Protein AF-0000000080629719 (afdb_homodimer)

Secondary structure (DSSP, 8-state):
-HHHHHHHHHHHHHHHHHHHHHHHHT-S---TTSPPPHHHHHHHHHHHHHHHHHHHTTSPPP--TT-HHHHHHHHHHHHHHTHHHH-BTTB---TTGGGSSSPPPP-TTTGGGS-HHHHHHHHHH-BTTTTBPPPS-TT-TTTHHHHHHHHHHHTT--HHHHHHHHH----SSS-TTTTTGGGGS-HHHHHHHHHHHHHH-TTSS-S--GGGTTSS---TT--HHHHHHHHHHHHHTSB--TTHHHHHTT--HHHHHHHHHHHHT-TTPPPPPPPS---HHHHHHHHHHHHH-BTTTTBPPTHHHHSTT--TTSPP-TT--HHHHHHHHHHHHTT-SB-SHHHHHHHHHHTT--HHHHHHHHHHHHH------GGGTTT-/-HHHHHHHHHHHHHHHHHHHHHHHHT-S---TTSPPPHHHHHHHHHHHHHHHHHHHTTSPPP--TT-HHHHHHHHHHHHHHTHHHH-BTTB---TTGGGSSSPPPP-TTTGGGS-HHHHHHHHHH-BTTTTBPPPS-TT-TTTHHHHHHHHHHHTT--HHHHHHHHH----SSS-TTTTTGGGGS-HHHHHHHHHHHHHH-TTSS-S--GGGTTSS---TT--HHHHHHHHHHHHHTSB--TTHHHHHTT--HHHHHHHHHHHHT-TTPPPPPPPTT--HHHHHHHHHHHHH-BTTTTBPPTHHHHSTTS-TTSPP-TT--HHHHHHHHHHHHTT-SB--HHHHHHHHHHTT--HHHHHHHHHHHHH------GGGTTT-

Foldseek 3Di:
DVVVVVVVVVVVVCVVVVVVVVVVVCPDDPDLQDDDDPVVVVVVVVVQVVVLVVVLVPDDDADDLQQLLLLLLLLQQCVVPPCQQQNAQQGGHDPVQCSGVVRHHNLAQPLVVDDLSSQLCCAQPPDPPRPGDHQPQNLCSNNSSSNSSNSVVRHPDHPVNSCCSRQAPPPPDDCCVVVVVVVPPDPVLVVLLSSVCSQQNQLSQGRDPDRNSQNDKRLALKQLLQQLVVLVCLQVVQFGDSRRNVSSHPDDSVSSSVNSVSRSHSNPDDFDDADPDDDPVLQVLLVCCQQQNDVVQQQGRVCVAQPPPHDSNDINLARIALVVQLVCLVCLLSVSGGHDPVSVVSNNNSNRPDSSNSSSNSNNRNHGDDDPDPVVVVVD/DVVVVVVVVVVVVCVVVVVVVVVVVCPDDPDLQDDDDPVVVVVVVVVVVVVLVVVLVPFDDADDLQQLLLLLLLLQQCVVPPCQQQNAQQGGHDPVQCSGVVRHHNLAQPLVVDDLSSQLCCAQPPDPPRPGDHQPQNLCSNNSSSNSSNSVVRHPDHPVNSCCSRQAPPPPDDCCVVVVVVVPPDPVLVVLLSSVCSQQNQLSQGRDPDSNSQNDKRLALKQLLQQLVVLVCLQVVQFGDSRRNVSSHPDDSVSSSVNSVSRSHSNVDDFDDADPDDDPVLQVLLVCCQQQNDVVQQQGRVCVAQPPPHDSNDINLARIALVVQLVCLVCLLSVSGGHDPVSVVSNNNSVRDDSSNSSSNSNNRNHGDDDPPVVVVVVD

Organism: NCBI:txid1064539

Radius of gyration: 30.68 Å; Cα contacts (8 Å, |Δi|>4): 1244; chains: 2; bounding box: 100×100×57 Å

InterPro domains:
  IPR009056 Cytochrome c-like domain [PF00034] (194-245)
  IPR009056 Cytochrome c-like domain [PF13442] (70-151)
  IPR009056 Cytochrome c-like domain [PS51007] (69-155)
  IPR009056 Cytochrome c-like domain [PS51007] (182-267)
  IPR036909 Cytochrome c-like domain superfamily [G3DSA:1.10.760.10] (46-160)
  IPR036909 Cytochrome c-like domain superfamily [G3DSA:1.10.760.10] (187-267)
  IPR036909 Cytochrome c-like domain superfamily [G3DSA:1.10.760.10] (276-367)
  IPR036909 Cytochrome c-like domain superfamily [SSF46626] (39-158)
  IPR036909 Cytochrome c-like domain superfamily [SSF46626] (187-265)
  IPR036909 Cytochrome c-like domain superfamily [SSF46626] (263-366)
  IPR050597 Cytochrome c Oxidase Subunit [PTHR33751] (185-366)

Structure (mmCIF, N/CA/C/O backbone):
data_AF-0000000080629719-model_v1
#
loop_
_entity.id
_entity.type
_entity.pdbx_description
1 polymer 'Cytochrome c, class I'
#
loop_
_atom_site.group_PDB
_atom_site.id
_atom_site.type_symbol
_atom_site.label_atom_id
_atom_site.label_alt_id
_atom_site.label_comp_id
_atom_site.label_asym_id
_atom_site.label_entity_id
_atom_site.label_seq_id
_atom_site.pdbx_PDB_ins_code
_atom_site.Cartn_x
_atom_site.Cartn_y
_atom_site.Cartn_z
_atom_site.occupancy
_atom_site.B_iso_or_equiv
_atom_site.auth_seq_id
_atom_site.auth_comp_id
_atom_site.auth_asym_id
_atom_site.auth_atom_id
_atom_site.pdbx_PDB_model_num
ATOM 1 N N . MET A 1 1 ? 57.281 0.492 -15 1 85.06 1 MET A N 1
ATOM 2 C CA . MET A 1 1 ? 56.094 -0.331 -14.773 1 85.06 1 MET A CA 1
ATOM 3 C C . MET A 1 1 ? 55.719 -0.351 -13.289 1 85.06 1 MET A C 1
ATOM 5 O O . MET A 1 1 ? 54.562 -0.13 -12.938 1 85.06 1 MET A O 1
ATOM 9 N N . ARG A 1 2 ? 56.719 -0.421 -12.43 1 90.5 2 ARG A N 1
ATOM 10 C CA . ARG A 1 2 ? 56.469 -0.461 -10.992 1 90.5 2 ARG A CA 1
ATOM 11 C C . ARG A 1 2 ? 55.906 0.873 -10.5 1 90.5 2 ARG A C 1
ATOM 13 O O . ARG A 1 2 ? 55 0.905 -9.68 1 90.5 2 ARG A O 1
ATOM 20 N N . ARG A 1 3 ? 56.469 1.981 -11.031 1 88.25 3 ARG A N 1
ATOM 21 C CA . ARG A 1 3 ? 55.969 3.303 -10.633 1 88.25 3 ARG A CA 1
ATOM 22 C C . ARG A 1 3 ? 54.531 3.52 -11.062 1 88.25 3 ARG A C 1
ATOM 24 O O . ARG A 1 3 ? 53.75 4.102 -10.32 1 88.25 3 ARG A O 1
ATOM 31 N N . VAL A 1 4 ? 54.281 3.127 -12.281 1 89.25 4 VAL A N 1
ATOM 32 C CA . VAL A 1 4 ? 52.938 3.273 -12.805 1 89.25 4 VAL A CA 1
ATOM 33 C C . VAL A 1 4 ? 51.969 2.479 -11.938 1 89.25 4 VAL A C 1
ATOM 35 O O . VAL A 1 4 ? 50.906 2.992 -11.539 1 89.25 4 VAL A O 1
ATOM 38 N N . LEU A 1 5 ? 52.312 1.29 -11.562 1 92.25 5 LEU A N 1
ATOM 39 C CA . LEU A 1 5 ? 51.469 0.441 -10.742 1 92.25 5 LEU A CA 1
ATOM 40 C C . LEU A 1 5 ? 51.281 1.036 -9.352 1 92.25 5 LEU A C 1
ATOM 42 O O . LEU A 1 5 ? 50.188 0.943 -8.766 1 92.25 5 LEU A O 1
ATOM 46 N N . THR A 1 6 ? 52.312 1.57 -8.891 1 91.69 6 THR A N 1
ATOM 47 C CA . THR A 1 6 ? 52.25 2.215 -7.582 1 91.69 6 THR A CA 1
ATOM 48 C C . THR A 1 6 ? 51.281 3.406 -7.633 1 91.69 6 THR A C 1
ATOM 50 O O . THR A 1 6 ? 50.469 3.6 -6.719 1 91.69 6 THR A O 1
ATOM 53 N N . ILE A 1 7 ? 51.344 4.168 -8.633 1 91.31 7 ILE A N 1
ATOM 54 C CA . ILE A 1 7 ? 50.469 5.32 -8.766 1 91.31 7 ILE A CA 1
ATOM 55 C C . ILE A 1 7 ? 49.031 4.855 -8.906 1 91.31 7 ILE A C 1
ATOM 57 O O . ILE A 1 7 ? 48.125 5.414 -8.281 1 91.31 7 ILE A O 1
ATOM 61 N N . ILE A 1 8 ? 48.781 3.881 -9.727 1 91.44 8 ILE A N 1
ATOM 62 C CA . ILE A 1 8 ? 47.469 3.326 -9.891 1 91.44 8 ILE A CA 1
ATOM 63 C C . ILE A 1 8 ? 46.938 2.85 -8.539 1 91.44 8 ILE A C 1
ATOM 65 O O . ILE A 1 8 ? 45.781 3.158 -8.164 1 91.44 8 ILE A O 1
ATOM 69 N N . GLY A 1 9 ? 47.688 2.172 -7.816 1 92.5 9 GLY A N 1
ATOM 70 C CA . GLY A 1 9 ? 47.281 1.704 -6.496 1 92.5 9 GLY A CA 1
ATOM 71 C C . GLY A 1 9 ? 46.969 2.832 -5.539 1 92.5 9 GLY A C 1
ATOM 72 O O . GLY A 1 9 ? 45.969 2.748 -4.785 1 92.5 9 GLY A O 1
ATOM 73 N N . LEU A 1 10 ? 47.688 3.812 -5.562 1 90.88 10 LEU A N 1
ATOM 74 C CA . LEU A 1 10 ? 47.469 4.957 -4.688 1 90.88 10 LEU A CA 1
ATOM 75 C C . LEU A 1 10 ? 46.188 5.695 -5.07 1 90.88 10 LEU A C 1
ATOM 77 O O . LEU A 1 10 ? 45.469 6.156 -4.199 1 90.88 10 LEU A O 1
ATOM 81 N N . VAL A 1 11 ? 46.031 5.809 -6.324 1 90.31 11 VAL A N 1
ATOM 82 C CA . VAL A 1 11 ? 44.812 6.484 -6.77 1 90.31 11 VAL A CA 1
ATOM 83 C C . VAL A 1 11 ? 43.594 5.672 -6.355 1 90.31 11 VAL A C 1
ATOM 85 O O . VAL A 1 11 ? 42.625 6.223 -5.816 1 90.31 11 VAL A O 1
ATOM 88 N N . LEU A 1 12 ? 43.625 4.398 -6.535 1 91.25 12 LEU A N 1
ATOM 89 C CA . LEU A 1 12 ? 42.5 3.539 -6.148 1 91.25 12 LEU A CA 1
ATOM 90 C C . LEU A 1 12 ? 42.312 3.539 -4.633 1 91.25 12 LEU A C 1
ATOM 92 O O . LEU A 1 12 ? 41.188 3.572 -4.145 1 91.25 12 LEU A O 1
ATOM 96 N N . GLY A 1 13 ? 43.344 3.51 -3.951 1 91 13 GLY A N 1
ATOM 97 C CA . GLY A 1 13 ? 43.281 3.59 -2.5 1 91 13 GLY A CA 1
ATOM 98 C C . GLY A 1 13 ? 42.719 4.898 -2 1 91 13 GLY A C 1
ATOM 99 O O . GLY A 1 13 ? 41.906 4.91 -1.082 1 91 13 GLY A O 1
ATOM 100 N N . ALA A 1 14 ? 43.156 5.988 -2.586 1 91 14 ALA A N 1
ATOM 101 C CA . ALA A 1 14 ? 42.656 7.301 -2.221 1 91 14 ALA A CA 1
ATOM 102 C C . ALA A 1 14 ? 41.156 7.402 -2.521 1 91 14 ALA A C 1
ATOM 104 O O . ALA A 1 14 ? 40.406 8 -1.751 1 91 14 ALA A O 1
ATOM 105 N N . GLN A 1 15 ? 40.781 6.824 -3.588 1 88.81 15 GLN A N 1
ATOM 106 C CA . GLN A 1 15 ? 39.344 6.812 -3.924 1 88.81 15 GLN A CA 1
ATOM 107 C C . GLN A 1 15 ? 38.562 5.988 -2.918 1 88.81 15 GLN A C 1
ATOM 109 O O . GLN A 1 15 ? 37.469 6.395 -2.496 1 88.81 15 GLN A O 1
ATOM 114 N N . ALA A 1 16 ? 39.031 4.957 -2.559 1 89.75 16 ALA A N 1
ATOM 115 C CA . ALA A 1 16 ? 38.344 4.094 -1.597 1 89.75 16 ALA A CA 1
ATOM 116 C C . ALA A 1 16 ? 38.219 4.777 -0.237 1 89.75 16 ALA A C 1
ATOM 118 O O . ALA A 1 16 ? 37.125 4.805 0.358 1 89.75 16 ALA A O 1
ATOM 119 N N . VAL A 1 17 ? 39.25 5.312 0.181 1 89.81 17 VAL A N 1
ATOM 120 C CA . VAL A 1 17 ? 39.25 5.988 1.475 1 89.81 17 VAL A CA 1
ATOM 121 C C . VAL A 1 17 ? 38.406 7.25 1.407 1 89.81 17 VAL A C 1
ATOM 123 O O . VAL A 1 17 ? 37.625 7.523 2.32 1 89.81 17 VAL A O 1
ATOM 126 N N . GLY A 1 18 ? 38.625 8.023 0.409 1 88.88 18 GLY A N 1
ATOM 127 C CA . GLY A 1 18 ? 37.812 9.219 0.232 1 88.88 18 GLY A CA 1
ATOM 128 C C . GLY A 1 18 ? 36.312 8.922 0.154 1 88.88 18 GLY A C 1
ATOM 129 O O . GLY A 1 18 ? 35.5 9.609 0.777 1 88.88 18 GLY A O 1
ATOM 130 N N . GLY A 1 19 ? 35.969 7.938 -0.643 1 87.19 19 GLY A N 1
ATOM 131 C CA . GLY A 1 19 ? 34.594 7.52 -0.722 1 87.19 19 GLY A CA 1
ATOM 132 C C . GLY A 1 19 ? 34.031 7.07 0.613 1 87.19 19 GLY A C 1
ATOM 133 O O . GLY A 1 19 ? 32.906 7.426 0.967 1 87.19 19 GLY A O 1
ATOM 134 N N . PHE A 1 20 ? 34.75 6.359 1.324 1 87.38 20 PHE A N 1
ATOM 135 C CA . PHE A 1 20 ? 34.344 5.891 2.637 1 87.38 20 PHE A CA 1
ATOM 136 C C . PHE A 1 20 ? 34.156 7.059 3.594 1 87.38 20 PHE A C 1
ATOM 138 O O . PHE A 1 20 ? 33.125 7.125 4.305 1 87.38 20 PHE A O 1
ATOM 145 N N . LEU A 1 21 ? 35 7.996 3.59 1 87.44 21 LEU A N 1
ATOM 146 C CA . LEU A 1 21 ? 34.906 9.156 4.473 1 87.44 21 LEU A CA 1
ATOM 147 C C . LEU A 1 21 ? 33.719 10.031 4.09 1 87.44 21 LEU A C 1
ATOM 149 O O . LEU A 1 21 ? 33.062 10.586 4.961 1 87.44 21 LEU A O 1
ATOM 153 N N . PHE A 1 22 ? 33.594 10.125 2.891 1 84.5 22 PHE A N 1
ATOM 154 C CA . PHE A 1 22 ? 32.438 10.906 2.42 1 84.5 22 PHE A CA 1
ATOM 155 C C . PHE A 1 22 ? 31.125 10.273 2.857 1 84.5 22 PHE A C 1
ATOM 157 O O . PHE A 1 22 ? 30.25 10.953 3.375 1 84.5 22 PHE A O 1
ATOM 164 N N . ALA A 1 23 ? 31.016 9.008 2.693 1 82.94 23 ALA A N 1
ATOM 165 C CA . ALA A 1 23 ? 29.828 8.281 3.115 1 82.94 23 ALA A CA 1
ATOM 166 C C . ALA A 1 23 ? 29.656 8.336 4.629 1 82.94 23 ALA A C 1
ATOM 168 O O . ALA A 1 23 ? 28.547 8.539 5.129 1 82.94 23 ALA A O 1
ATOM 169 N N . TRP A 1 24 ? 30.75 8.234 5.25 1 82.75 24 TRP A N 1
ATOM 170 C CA . TRP A 1 24 ? 30.734 8.242 6.711 1 82.75 24 TRP A CA 1
ATOM 171 C C . TRP A 1 24 ? 30.344 9.617 7.242 1 82.75 24 TRP A C 1
ATOM 173 O O . TRP A 1 24 ? 29.688 9.727 8.273 1 82.75 24 TRP A O 1
ATOM 183 N N . SER A 1 25 ? 30.672 10.695 6.531 1 84.62 25 SER A N 1
ATOM 184 C CA . SER A 1 25 ? 30.375 12.055 6.965 1 84.62 25 SER A CA 1
ATOM 185 C C . SER A 1 25 ? 28.875 12.328 6.902 1 84.62 25 SER A C 1
ATOM 187 O O . SER A 1 25 ? 28.375 13.242 7.562 1 84.62 25 SER A O 1
ATOM 189 N N . GLY A 1 26 ? 28.172 11.641 6 1 79.81 26 GLY A N 1
ATOM 190 C CA . GLY A 1 26 ? 26.734 11.836 5.84 1 79.81 26 GLY A CA 1
ATOM 191 C C . GLY A 1 26 ? 26.391 13.094 5.074 1 79.81 26 GLY A C 1
ATOM 192 O O . GLY A 1 26 ? 25.25 13.555 5.109 1 79.81 26 GLY A O 1
ATOM 193 N N . LEU A 1 27 ? 27.297 13.688 4.395 1 81.12 27 LEU A N 1
ATOM 194 C CA . LEU A 1 27 ? 27.078 14.953 3.701 1 81.12 27 LEU A CA 1
ATOM 195 C C . LEU A 1 27 ? 26.141 14.758 2.512 1 81.12 27 LEU A C 1
ATOM 197 O O . LEU A 1 27 ? 25.391 15.672 2.162 1 81.12 27 LEU A O 1
ATOM 201 N N . TYR A 1 28 ? 26.297 13.562 1.975 1 82.56 28 TYR A N 1
ATOM 202 C CA . TYR A 1 28 ? 25.359 13.281 0.896 1 82.56 28 TYR A CA 1
ATOM 203 C C . TYR A 1 28 ? 23.953 12.992 1.447 1 82.56 28 TYR A C 1
ATOM 205 O O . TYR A 1 28 ? 23.781 12.086 2.264 1 82.56 28 TYR A O 1
ATOM 213 N N . SER A 1 29 ? 22.938 13.719 0.94 1 82 29 SER A N 1
ATOM 214 C CA . SER A 1 29 ? 21.562 13.531 1.436 1 82 29 SER A CA 1
ATOM 215 C C . SER A 1 29 ? 20.875 12.391 0.71 1 82 29 SER A C 1
ATOM 217 O O . SER A 1 29 ? 20.812 12.367 -0.521 1 82 29 SER A O 1
ATOM 219 N N . ILE A 1 30 ? 20.359 11.555 1.46 1 83.06 30 ILE A N 1
ATOM 220 C CA . ILE A 1 30 ? 19.641 10.414 0.907 1 83.06 30 ILE A CA 1
ATOM 221 C C . ILE A 1 30 ? 18.141 10.688 0.957 1 83.06 30 ILE A C 1
ATOM 223 O O . ILE A 1 30 ? 17.328 9.758 0.865 1 83.06 30 ILE A O 1
ATOM 227 N N . ALA A 1 31 ? 17.734 11.922 1.07 1 84.12 31 ALA A N 1
ATOM 228 C CA . ALA A 1 31 ? 16.328 12.312 1.189 1 84.12 31 ALA A CA 1
ATOM 229 C C . ALA A 1 31 ? 15.57 12.039 -0.108 1 84.12 31 ALA A C 1
ATOM 231 O O . ALA A 1 31 ? 16.031 12.414 -1.19 1 84.12 31 ALA A O 1
ATOM 232 N N . ALA A 1 32 ? 14.422 11.406 0.01 1 85.5 32 ALA A N 1
ATOM 233 C CA . ALA A 1 32 ? 13.555 11.172 -1.143 1 85.5 32 ALA A CA 1
ATOM 234 C C . ALA A 1 32 ? 12.914 12.469 -1.615 1 85.5 32 ALA A C 1
ATOM 236 O O . ALA A 1 32 ? 12.414 12.547 -2.74 1 85.5 32 ALA A O 1
ATOM 237 N N . SER A 1 33 ? 12.93 13.422 -0.812 1 83.62 33 SER A N 1
ATOM 238 C CA . SER A 1 33 ? 12.32 14.703 -1.137 1 83.62 33 SER A CA 1
ATOM 239 C C . SER A 1 33 ? 13.195 15.516 -2.086 1 83.62 33 SER A C 1
ATOM 241 O O . SER A 1 33 ? 12.766 16.531 -2.623 1 83.62 33 SER A O 1
ATOM 243 N N . LYS A 1 34 ? 14.391 15.117 -2.295 1 78.75 34 LYS A N 1
ATOM 244 C CA . LYS A 1 34 ? 15.32 15.82 -3.176 1 78.75 34 LYS A CA 1
ATOM 245 C C . LYS A 1 34 ? 15.648 14.977 -4.41 1 78.75 34 LYS A C 1
ATOM 247 O O . LYS A 1 34 ? 16.172 13.867 -4.289 1 78.75 34 LYS A O 1
ATOM 252 N N . GLU A 1 35 ? 15.43 15.531 -5.539 1 79.38 35 GLU A N 1
ATOM 253 C CA . GLU A 1 35 ? 15.656 14.82 -6.793 1 79.38 35 GLU A CA 1
ATOM 254 C C . GLU A 1 35 ? 17.141 14.742 -7.121 1 79.38 35 GLU A C 1
ATOM 256 O O . GLU A 1 35 ? 17.938 15.555 -6.641 1 79.38 35 GLU A O 1
ATOM 261 N N . HIS A 1 36 ? 17.469 13.75 -7.926 1 77.94 36 HIS A N 1
ATOM 262 C CA . HIS A 1 36 ? 18.844 13.656 -8.414 1 77.94 36 HIS A CA 1
ATOM 263 C C . HIS A 1 36 ? 19.109 14.703 -9.484 1 77.94 36 HIS A C 1
ATOM 265 O O . HIS A 1 36 ? 18.188 15.211 -10.125 1 77.94 36 HIS A O 1
ATOM 271 N N . TRP A 1 37 ? 20.406 14.867 -9.625 1 80.31 37 TRP A N 1
ATOM 272 C CA . TRP A 1 37 ? 20.844 15.664 -10.773 1 80.31 37 TRP A CA 1
ATOM 273 C C . TRP A 1 37 ? 20.531 14.945 -12.078 1 80.31 37 TRP A C 1
ATOM 275 O O . TRP A 1 37 ? 20.625 13.719 -12.164 1 80.31 37 TRP A O 1
ATOM 285 N N . PRO A 1 38 ? 20.156 15.656 -13.094 1 84.31 38 PRO A N 1
ATOM 286 C CA . PRO A 1 38 ? 19.625 15.062 -14.32 1 84.31 38 PRO A CA 1
ATOM 287 C C . PRO A 1 38 ? 20.562 14.023 -14.93 1 84.31 38 PRO A C 1
ATOM 289 O O . PRO A 1 38 ? 20.125 12.938 -15.305 1 84.31 38 PRO A O 1
ATOM 292 N N . PRO A 1 39 ? 21.844 14.297 -15.062 1 83.31 39 PRO A N 1
ATOM 293 C CA . PRO A 1 39 ? 22.719 13.273 -15.641 1 83.31 39 PRO A CA 1
ATOM 294 C C . PRO A 1 39 ? 22.781 12 -14.797 1 83.31 39 PRO A C 1
ATOM 296 O O . PRO A 1 39 ? 22.938 10.906 -15.336 1 83.31 39 PRO A O 1
ATOM 299 N N . VAL A 1 40 ? 22.656 12.188 -13.531 1 81.44 40 VAL A N 1
ATOM 300 C CA . VAL A 1 40 ? 22.672 11.039 -12.633 1 81.44 40 VAL A CA 1
ATOM 301 C C . VAL A 1 40 ? 21.406 10.211 -12.844 1 81.44 40 VAL A C 1
ATOM 303 O O . VAL A 1 40 ? 21.469 8.984 -12.938 1 81.44 40 VAL A O 1
ATOM 306 N N . HIS A 1 41 ? 20.359 10.883 -12.977 1 82.5 41 HIS A N 1
ATOM 307 C CA . HIS A 1 41 ? 19.094 10.219 -13.266 1 82.5 41 HIS A CA 1
ATOM 308 C C . HIS A 1 41 ? 19.156 9.445 -14.57 1 82.5 41 HIS A C 1
ATOM 310 O O . HIS A 1 41 ? 18.688 8.305 -14.656 1 82.5 41 HIS A O 1
ATOM 316 N N . TRP A 1 42 ? 19.734 10.062 -15.586 1 83.44 42 TRP A N 1
ATOM 317 C CA . TRP A 1 42 ? 19.859 9.414 -16.891 1 83.44 42 TRP A CA 1
ATOM 318 C C . TRP A 1 42 ? 20.703 8.148 -16.781 1 83.44 42 TRP A C 1
ATOM 320 O O . TRP A 1 42 ? 20.359 7.105 -17.344 1 83.44 42 TRP A O 1
ATOM 330 N N . PHE A 1 43 ? 21.781 8.25 -16.125 1 85.56 43 PHE A N 1
ATOM 331 C CA . PHE A 1 43 ? 22.672 7.117 -15.969 1 85.56 43 PHE A CA 1
ATOM 332 C C . PHE A 1 43 ? 21.969 5.953 -15.289 1 85.56 43 PHE A C 1
ATOM 334 O O . PHE A 1 43 ? 22.031 4.816 -15.758 1 85.56 43 PHE A O 1
ATOM 341 N N . PHE A 1 44 ? 21.266 6.215 -14.188 1 84.75 44 PHE A N 1
ATOM 342 C CA . PHE A 1 44 ? 20.594 5.152 -13.445 1 84.75 44 PHE A CA 1
ATOM 343 C C . PHE A 1 44 ? 19.469 4.547 -14.266 1 84.75 44 PHE A C 1
ATOM 345 O O . PHE A 1 44 ? 19.25 3.334 -14.234 1 84.75 44 PHE A O 1
ATOM 352 N N . SER A 1 45 ? 18.828 5.332 -15.016 1 85.75 45 SER A N 1
ATOM 353 C CA . SER A 1 45 ? 17.766 4.832 -15.883 1 85.75 45 SER A CA 1
ATOM 354 C C . SER A 1 45 ? 18.328 3.924 -16.969 1 85.75 45 SER A C 1
ATOM 356 O O . SER A 1 45 ? 17.75 2.877 -17.281 1 85.75 45 SER A O 1
ATOM 358 N N . MET A 1 46 ? 19.422 4.379 -17.531 1 86.19 46 MET A N 1
ATOM 359 C CA . MET A 1 46 ? 20.094 3.566 -18.547 1 86.19 46 MET A CA 1
ATOM 360 C C . MET A 1 46 ? 20.531 2.225 -17.969 1 86.19 46 MET A C 1
ATOM 362 O O . MET A 1 46 ? 20.297 1.178 -18.578 1 86.19 46 MET A O 1
ATOM 366 N N . ALA A 1 47 ? 21.094 2.248 -16.828 1 87.75 47 ALA A N 1
ATOM 367 C CA . ALA A 1 47 ? 21.578 1.033 -16.172 1 87.75 47 ALA A CA 1
ATOM 368 C C . ALA A 1 47 ? 20.422 0.072 -15.891 1 87.75 47 ALA A C 1
ATOM 370 O O . ALA A 1 47 ? 20.562 -1.138 -16.094 1 87.75 47 ALA A O 1
ATOM 371 N N . MET A 1 48 ? 19.391 0.578 -15.406 1 89.19 48 MET A N 1
ATOM 372 C CA . MET A 1 48 ? 18.203 -0.229 -15.094 1 89.19 48 MET A CA 1
ATOM 373 C C . MET A 1 48 ? 17.672 -0.904 -16.359 1 89.19 48 MET A C 1
ATOM 375 O O . MET A 1 48 ? 17.438 -2.113 -16.359 1 89.19 48 MET A O 1
ATOM 379 N N . ARG A 1 49 ? 17.531 -0.151 -17.391 1 90.62 49 ARG A N 1
ATOM 380 C CA . ARG A 1 49 ? 16.984 -0.68 -18.625 1 90.62 49 ARG A CA 1
ATOM 381 C C . ARG A 1 49 ? 17.906 -1.745 -19.219 1 90.62 49 ARG A C 1
ATOM 383 O O . ARG A 1 49 ? 17.438 -2.775 -19.703 1 90.62 49 ARG A O 1
ATOM 390 N N . SER A 1 50 ? 19.156 -1.423 -19.156 1 89.88 50 SER A N 1
ATOM 391 C CA . SER A 1 50 ? 20.125 -2.381 -19.672 1 89.88 50 SER A CA 1
ATOM 392 C C . SER A 1 50 ? 20.094 -3.689 -18.891 1 89.88 50 SER A C 1
ATOM 394 O O . SER A 1 50 ? 20.141 -4.77 -19.484 1 89.88 50 SER A O 1
ATOM 396 N N . SER A 1 51 ? 20 -3.607 -17.641 1 91.12 51 SER A N 1
ATOM 397 C CA . SER A 1 51 ? 19.922 -4.805 -16.812 1 91.12 51 SER A CA 1
ATOM 398 C C . SER A 1 51 ? 18.672 -5.621 -17.125 1 91.12 51 SER A C 1
ATOM 400 O O . SER A 1 51 ? 18.75 -6.84 -17.281 1 91.12 51 SER A O 1
ATOM 402 N N . ILE A 1 52 ? 17.594 -4.996 -17.219 1 90.38 52 ILE A N 1
ATOM 403 C CA . ILE A 1 52 ? 16.328 -5.656 -17.531 1 90.38 52 ILE A CA 1
ATOM 404 C C . ILE A 1 52 ? 16.422 -6.363 -18.875 1 90.38 52 ILE A C 1
ATOM 406 O O . ILE A 1 52 ? 16.047 -7.531 -19 1 90.38 52 ILE A O 1
ATOM 410 N N . GLU A 1 53 ? 16.922 -5.621 -19.844 1 91 53 GLU A N 1
ATOM 411 C CA . GLU A 1 53 ? 17.062 -6.191 -21.188 1 91 53 GLU A CA 1
ATOM 412 C C . GLU A 1 53 ? 17.953 -7.43 -21.172 1 91 53 GLU A C 1
ATOM 414 O O . GLU A 1 53 ? 17.609 -8.461 -21.734 1 91 53 GLU A O 1
ATOM 419 N N . THR A 1 54 ? 18.984 -7.348 -20.516 1 90.31 54 THR A N 1
ATOM 420 C CA . THR A 1 54 ? 19.953 -8.43 -20.484 1 90.31 54 THR A CA 1
ATOM 421 C C . THR A 1 54 ? 19.375 -9.656 -19.781 1 90.31 54 THR A C 1
ATOM 423 O O . THR A 1 54 ? 19.438 -10.766 -20.328 1 90.31 54 THR A O 1
ATOM 426 N N . HIS A 1 55 ? 18.812 -9.516 -18.75 1 91.56 55 HIS A N 1
ATOM 427 C CA . HIS A 1 55 ? 18.359 -10.648 -17.953 1 91.56 55 HIS A CA 1
ATOM 428 C C . HIS A 1 55 ? 17.047 -11.195 -18.484 1 91.56 55 HIS A C 1
ATOM 430 O O . HIS A 1 55 ? 16.766 -12.391 -18.359 1 91.56 55 HIS A O 1
ATOM 436 N N . ALA A 1 56 ? 16.234 -10.336 -19.031 1 93.5 56 ALA A N 1
ATOM 437 C CA . ALA A 1 56 ? 14.977 -10.773 -19.609 1 93.5 56 ALA A CA 1
ATOM 438 C C . ALA A 1 56 ? 15.219 -11.672 -20.828 1 93.5 56 ALA A C 1
ATOM 440 O O . ALA A 1 56 ? 14.328 -12.422 -21.234 1 93.5 56 ALA A O 1
ATOM 441 N N . ALA A 1 57 ? 16.375 -11.539 -21.422 1 91.56 57 ALA A N 1
ATOM 442 C CA . ALA A 1 57 ? 16.719 -12.344 -22.594 1 91.56 57 ALA A CA 1
ATOM 443 C C . ALA A 1 57 ? 16.797 -13.828 -22.234 1 91.56 57 ALA A C 1
ATOM 445 O O . ALA A 1 57 ? 16.703 -14.688 -23.109 1 91.56 57 ALA A O 1
ATOM 446 N N . PHE A 1 58 ? 16.875 -14.164 -20.953 1 91.69 58 PHE A N 1
ATOM 447 C CA . PHE A 1 58 ? 17.031 -15.547 -20.531 1 91.69 58 PHE A CA 1
ATOM 448 C C . PHE A 1 58 ? 15.711 -16.094 -19.984 1 91.69 58 PHE A C 1
ATOM 450 O O . PHE A 1 58 ? 15.656 -17.219 -19.484 1 91.69 58 PHE A O 1
ATOM 457 N N . VAL A 1 59 ? 14.664 -15.32 -20.031 1 93 59 VAL A N 1
ATOM 458 C CA . VAL A 1 59 ? 13.344 -15.75 -19.594 1 93 59 VAL A CA 1
ATOM 459 C C . VAL A 1 59 ? 12.734 -16.688 -20.641 1 93 59 VAL A C 1
ATOM 461 O O . VAL A 1 59 ? 12.844 -16.453 -21.844 1 93 59 VAL A O 1
ATOM 464 N N . SER A 1 60 ? 12.156 -17.766 -20.156 1 90.31 60 SER A N 1
ATOM 465 C CA . SER A 1 60 ? 11.539 -18.75 -21.031 1 90.31 60 SER A CA 1
ATOM 466 C C . SER A 1 60 ? 10.359 -18.156 -21.797 1 90.31 60 SER A C 1
ATOM 468 O O . SER A 1 60 ? 9.875 -17.078 -21.453 1 90.31 60 SER A O 1
ATOM 470 N N . ALA A 1 61 ? 9.883 -18.891 -22.781 1 91.44 61 ALA A N 1
ATOM 471 C CA . ALA A 1 61 ? 8.766 -18.453 -23.609 1 91.44 61 ALA A CA 1
ATOM 472 C C . ALA A 1 61 ? 7.496 -18.281 -22.781 1 91.44 61 ALA A C 1
ATOM 474 O O . ALA A 1 61 ? 7.219 -19.078 -21.891 1 91.44 61 ALA A O 1
ATOM 475 N N . PRO A 1 62 ? 6.832 -17.234 -23.078 1 93.44 62 PRO A N 1
ATOM 476 C CA . PRO A 1 62 ? 5.598 -16.969 -22.344 1 93.44 62 PRO A CA 1
ATOM 477 C C . PRO A 1 62 ? 4.496 -17.969 -22.656 1 93.44 62 PRO A C 1
ATOM 479 O O . PRO A 1 62 ? 4.512 -18.594 -23.719 1 93.44 62 PRO A O 1
ATOM 482 N N . PRO A 1 63 ? 3.576 -18.156 -21.703 1 94.69 63 PRO A N 1
ATOM 483 C CA . PRO A 1 63 ? 2.326 -18.828 -22.047 1 94.69 63 PRO A CA 1
ATOM 484 C C . PRO A 1 63 ? 1.437 -18 -22.969 1 94.69 63 PRO A C 1
ATOM 486 O O . PRO A 1 63 ? 1.886 -17 -23.531 1 94.69 63 PRO A O 1
ATOM 489 N N . ASP A 1 64 ? 0.238 -18.547 -23.281 1 95.31 64 ASP A N 1
ATOM 490 C CA . ASP A 1 64 ? -0.707 -17.766 -24.062 1 95.31 64 ASP A CA 1
ATOM 491 C C . ASP A 1 64 ? -1.175 -16.531 -23.312 1 95.31 64 ASP A C 1
ATOM 493 O O . ASP A 1 64 ? -2.062 -16.625 -22.453 1 95.31 64 ASP A O 1
ATOM 497 N N . LEU A 1 65 ? -0.617 -15.438 -23.703 1 95.69 65 LEU A N 1
ATOM 498 C CA . LEU A 1 65 ? -0.876 -14.219 -22.953 1 95.69 65 LEU A CA 1
ATOM 499 C C . LEU A 1 65 ? -2.244 -13.641 -23.312 1 95.69 65 LEU A C 1
ATOM 501 O O . LEU A 1 65 ? -2.715 -12.703 -22.656 1 95.69 65 LEU A O 1
ATOM 505 N N . ASP A 1 66 ? -2.924 -14.242 -24.297 1 94.69 66 ASP A N 1
ATOM 506 C CA . ASP A 1 66 ? -4.266 -13.789 -24.656 1 94.69 66 ASP A CA 1
ATOM 507 C C . ASP A 1 66 ? -5.332 -14.609 -23.938 1 94.69 66 ASP A C 1
ATOM 509 O O . ASP A 1 66 ? -6.527 -14.367 -24.109 1 94.69 66 ASP A O 1
ATOM 513 N N . ASP A 1 67 ? -4.898 -15.562 -23.141 1 93.56 67 ASP A N 1
ATOM 514 C CA . ASP A 1 67 ? -5.836 -16.359 -22.359 1 93.56 67 ASP A CA 1
ATOM 515 C C . ASP A 1 67 ? -6.641 -15.484 -21.406 1 93.56 67 ASP A C 1
ATOM 517 O O . ASP A 1 67 ? -6.078 -14.859 -20.5 1 93.56 67 ASP A O 1
ATOM 521 N N . PRO A 1 68 ? -7.973 -15.5 -21.562 1 92.5 68 PRO A N 1
ATOM 522 C CA . PRO A 1 68 ? -8.797 -14.633 -20.719 1 92.5 68 PRO A CA 1
ATOM 523 C C . PRO A 1 68 ? -8.672 -14.961 -19.234 1 92.5 68 PRO A C 1
ATOM 525 O O . PRO A 1 68 ? -8.758 -14.07 -18.391 1 92.5 68 PRO A O 1
ATOM 528 N N . ALA A 1 69 ? -8.508 -16.172 -18.938 1 92.12 69 ALA A N 1
ATOM 529 C CA . ALA A 1 69 ? -8.359 -16.562 -17.531 1 92.12 69 ALA A CA 1
ATOM 530 C C . ALA A 1 69 ? -7.07 -16 -16.938 1 92.12 69 ALA A C 1
ATOM 532 O O . ALA A 1 69 ? -7.055 -15.547 -15.797 1 92.12 69 ALA A O 1
ATOM 533 N N . LEU A 1 70 ? -6.027 -16.047 -17.734 1 94.88 70 LEU A N 1
ATOM 534 C CA . LEU A 1 70 ? -4.746 -15.523 -17.281 1 94.88 70 LEU A CA 1
ATOM 535 C C . LEU A 1 70 ? -4.824 -14.016 -17.062 1 94.88 70 LEU A C 1
ATOM 537 O O . LEU A 1 70 ? -4.332 -13.5 -16.062 1 94.88 70 LEU A O 1
ATOM 541 N N . ILE A 1 71 ? -5.477 -13.328 -17.953 1 95.06 71 ILE A N 1
ATOM 542 C CA . ILE A 1 71 ? -5.645 -11.883 -17.875 1 95.06 71 ILE A CA 1
ATOM 543 C C . ILE A 1 71 ? -6.457 -11.516 -16.641 1 95.06 71 ILE A C 1
ATOM 545 O O . ILE A 1 71 ? -6.098 -10.594 -15.898 1 95.06 71 ILE A O 1
ATOM 549 N N . ARG A 1 72 ? -7.449 -12.242 -16.406 1 93.94 72 ARG A N 1
ATOM 550 C CA . ARG A 1 72 ? -8.305 -11.992 -15.242 1 93.94 72 ARG A CA 1
ATOM 551 C C . ARG A 1 72 ? -7.543 -12.195 -13.938 1 93.94 72 ARG A C 1
ATOM 553 O O . ARG A 1 72 ? -7.672 -11.406 -13.008 1 93.94 72 ARG A O 1
ATOM 560 N N . ARG A 1 73 ? -6.758 -13.227 -13.867 1 94.81 73 ARG A N 1
ATOM 561 C CA . ARG A 1 73 ? -5.922 -13.461 -12.695 1 94.81 73 ARG A CA 1
ATOM 562 C C . ARG A 1 73 ? -4.965 -12.297 -12.461 1 94.81 73 ARG A C 1
ATOM 564 O O . ARG A 1 73 ? -4.809 -11.828 -11.328 1 94.81 73 ARG A O 1
ATOM 571 N N . GLY A 1 74 ? -4.363 -11.867 -13.539 1 96.62 74 GLY A N 1
ATOM 572 C CA . GLY A 1 74 ? -3.447 -10.734 -13.461 1 96.62 74 GLY A CA 1
ATOM 573 C C . GLY A 1 74 ? -4.113 -9.461 -12.977 1 96.62 74 GLY A C 1
ATOM 574 O O . GLY A 1 74 ? -3.539 -8.719 -12.18 1 96.62 74 GLY A O 1
ATOM 575 N N . ALA A 1 75 ? -5.324 -9.234 -13.453 1 95.25 75 ALA A N 1
ATOM 576 C CA . ALA A 1 75 ? -6.059 -8.031 -13.086 1 95.25 75 ALA A CA 1
ATOM 577 C C . ALA A 1 75 ? -6.363 -8 -11.594 1 95.25 75 ALA A C 1
ATOM 579 O O . ALA A 1 75 ? -6.215 -6.969 -10.938 1 95.25 75 ALA A O 1
ATOM 580 N N . GLY A 1 76 ? -6.785 -9.102 -11.086 1 92.94 76 GLY A N 1
ATOM 581 C CA . GLY A 1 76 ? -7.059 -9.195 -9.656 1 92.94 76 GLY A CA 1
ATOM 582 C C . GLY A 1 76 ? -5.855 -8.859 -8.797 1 92.94 76 GLY A C 1
ATOM 583 O O . GLY A 1 76 ? -5.965 -8.086 -7.848 1 92.94 76 GLY A O 1
ATOM 584 N N . HIS A 1 77 ? -4.773 -9.445 -9.125 1 94.5 77 HIS A N 1
ATOM 585 C CA . HIS A 1 77 ? -3.57 -9.195 -8.336 1 94.5 77 HIS A CA 1
ATOM 586 C C . HIS A 1 77 ? -3.062 -7.773 -8.539 1 94.5 77 HIS A C 1
ATOM 588 O O . HIS A 1 77 ? -2.547 -7.16 -7.602 1 94.5 77 HIS A O 1
ATOM 594 N N . TYR A 1 78 ? -3.121 -7.277 -9.789 1 96.25 78 TYR A N 1
ATOM 595 C CA . TYR A 1 78 ? -2.68 -5.914 -10.07 1 96.25 78 TYR A CA 1
ATOM 596 C C . TYR A 1 78 ? -3.363 -4.918 -9.141 1 96.25 78 TYR A C 1
ATOM 598 O O . TYR A 1 78 ? -2.719 -4.016 -8.602 1 96.25 78 TYR A O 1
ATOM 606 N N . GLU A 1 79 ? -4.613 -5.059 -8.969 1 92.62 79 GLU A N 1
ATOM 607 C CA . GLU A 1 79 ? -5.402 -4.148 -8.141 1 92.62 79 GLU A CA 1
ATOM 608 C C . GLU A 1 79 ? -4.871 -4.109 -6.707 1 92.62 79 GLU A C 1
ATOM 610 O O . GLU A 1 79 ? -4.727 -3.033 -6.125 1 92.62 79 GLU A O 1
ATOM 615 N N . ASP A 1 80 ? -4.508 -5.223 -6.188 1 88.19 80 ASP A N 1
ATOM 616 C CA . ASP A 1 80 ? -4.133 -5.32 -4.781 1 88.19 80 ASP A CA 1
ATOM 617 C C . ASP A 1 80 ? -2.648 -5.012 -4.59 1 88.19 80 ASP A C 1
ATOM 619 O O . ASP A 1 80 ? -2.264 -4.375 -3.605 1 88.19 80 ASP A O 1
ATOM 623 N N . GLY A 1 81 ? -1.907 -5.414 -5.5 1 90.94 81 GLY A N 1
ATOM 624 C CA . GLY A 1 81 ? -0.472 -5.414 -5.258 1 90.94 81 GLY A CA 1
ATOM 625 C C . GLY A 1 81 ? 0.268 -4.367 -6.066 1 90.94 81 GLY A C 1
ATOM 626 O O . GLY A 1 81 ? 1.416 -4.039 -5.762 1 90.94 81 GLY A O 1
ATOM 627 N N . CYS A 1 82 ? -0.273 -3.814 -7.145 1 95 82 CYS A N 1
ATOM 628 C CA . CYS A 1 82 ? 0.48 -2.973 -8.07 1 95 82 CYS A CA 1
ATOM 629 C C . CYS A 1 82 ? -0.135 -1.582 -8.164 1 95 82 CYS A C 1
ATOM 631 O O . CYS A 1 82 ? 0.576 -0.578 -8.094 1 95 82 CYS A O 1
ATOM 633 N N . ALA A 1 83 ? -1.476 -1.508 -8.18 1 92.88 83 ALA A N 1
ATOM 634 C CA . ALA A 1 83 ? -2.211 -0.282 -8.484 1 92.88 83 ALA A CA 1
ATOM 635 C C . ALA A 1 83 ? -1.931 0.797 -7.441 1 92.88 83 ALA A C 1
ATOM 637 O O . ALA A 1 83 ? -1.828 1.98 -7.773 1 92.88 83 ALA A O 1
ATOM 638 N N . PRO A 1 84 ? -1.786 0.409 -6.168 1 88.88 84 PRO A N 1
ATOM 639 C CA . PRO A 1 84 ? -1.527 1.453 -5.176 1 88.88 84 PRO A CA 1
ATOM 640 C C . PRO A 1 84 ? -0.284 2.279 -5.496 1 88.88 84 PRO A C 1
ATOM 642 O O . PRO A 1 84 ? -0.229 3.469 -5.176 1 88.88 84 PRO A O 1
ATOM 645 N N . CYS A 1 85 ? 0.714 1.748 -6.156 1 92 85 CYS A N 1
ATOM 646 C CA . CYS A 1 85 ? 1.939 2.467 -6.48 1 92 85 CYS A CA 1
ATOM 647 C C . CYS A 1 85 ? 1.952 2.883 -7.949 1 92 85 CYS A C 1
ATOM 649 O O . CYS A 1 85 ? 2.51 3.926 -8.297 1 92 85 CYS A O 1
ATOM 651 N N . HIS A 1 86 ? 1.297 2.062 -8.844 1 94.94 86 HIS A N 1
ATOM 652 C CA . HIS A 1 86 ? 1.461 2.26 -10.281 1 94.94 86 HIS A CA 1
ATOM 653 C C . HIS A 1 86 ? 0.194 2.836 -10.906 1 94.94 86 HIS A C 1
ATOM 655 O O . HIS A 1 86 ? 0.176 3.158 -12.094 1 94.94 86 HIS A O 1
ATOM 661 N N . GLY A 1 87 ? -0.854 2.969 -10.094 1 91.12 87 GLY A N 1
ATOM 662 C CA . GLY A 1 87 ? -2.109 3.506 -10.594 1 91.12 87 GLY A CA 1
ATOM 663 C C . GLY A 1 87 ? -2.893 2.514 -11.43 1 91.12 87 GLY A C 1
ATOM 664 O O . GLY A 1 87 ? -2.414 1.411 -11.703 1 91.12 87 GLY A O 1
ATOM 665 N N . ALA A 1 88 ? -4.098 2.838 -11.719 1 92.19 88 ALA A N 1
ATOM 666 C CA . ALA A 1 88 ? -5.031 2.086 -12.555 1 92.19 88 ALA A CA 1
ATOM 667 C C . ALA A 1 88 ? -5.895 3.023 -13.391 1 92.19 88 ALA A C 1
ATOM 669 O O . ALA A 1 88 ? -5.906 4.234 -13.164 1 92.19 88 ALA A O 1
ATOM 670 N N . PRO A 1 89 ? -6.504 2.49 -14.383 1 89.69 89 PRO A N 1
ATOM 671 C CA . PRO A 1 89 ? -7.332 3.344 -15.234 1 89.69 89 PRO A CA 1
ATOM 672 C C . PRO A 1 89 ? -8.422 4.078 -14.461 1 89.69 89 PRO A C 1
ATOM 674 O O . PRO A 1 89 ? -8.852 5.16 -14.859 1 89.69 89 PRO A O 1
ATOM 677 N N . ASP A 1 90 ? -8.898 3.502 -13.375 1 84.44 90 ASP A N 1
ATOM 678 C CA . ASP A 1 90 ? -10.016 4.105 -12.648 1 84.44 90 ASP A CA 1
ATOM 679 C C . ASP A 1 90 ? -9.516 4.984 -11.508 1 84.44 90 ASP A C 1
ATOM 681 O O . ASP A 1 90 ? -10.297 5.711 -10.891 1 84.44 90 ASP A O 1
ATOM 685 N N . VAL A 1 91 ? -8.32 4.848 -11.203 1 80.62 91 VAL A N 1
ATOM 686 C CA . VAL A 1 91 ? -7.816 5.633 -10.078 1 80.62 91 VAL A CA 1
ATOM 687 C C . VAL A 1 91 ? -6.367 6.031 -10.344 1 80.62 91 VAL A C 1
ATOM 689 O O . VAL A 1 91 ? -5.594 5.254 -10.898 1 80.62 91 VAL A O 1
ATOM 692 N N . GLY A 1 92 ? -6.07 7.195 -9.953 1 79.88 92 GLY A N 1
ATOM 693 C CA . GLY A 1 92 ? -4.695 7.664 -10.031 1 79.88 92 GLY A CA 1
ATOM 694 C C . GLY A 1 92 ? -3.787 7.047 -8.992 1 79.88 92 GLY A C 1
ATOM 695 O O . GLY A 1 92 ? -4.191 6.129 -8.273 1 79.88 92 GLY A O 1
ATOM 696 N N . ARG A 1 93 ? -2.551 7.488 -8.969 1 82.81 93 ARG A N 1
ATOM 697 C CA . ARG A 1 93 ? -1.572 6.984 -8.008 1 82.81 93 ARG A CA 1
ATOM 698 C C . ARG A 1 93 ? -1.787 7.598 -6.629 1 82.81 93 ARG A C 1
ATOM 700 O O . ARG A 1 93 ? -2.133 8.773 -6.516 1 82.81 93 ARG A O 1
ATOM 707 N N . ASN A 1 94 ? -1.564 6.824 -5.645 1 85.25 94 ASN A N 1
ATOM 708 C CA . ASN A 1 94 ? -1.596 7.262 -4.25 1 85.25 94 ASN A CA 1
ATOM 709 C C . ASN A 1 94 ? -0.585 8.375 -3.99 1 85.25 94 ASN A C 1
ATOM 711 O O . ASN A 1 94 ? 0.571 8.281 -4.406 1 85.25 94 ASN A O 1
ATOM 715 N N . PRO A 1 95 ? -1.028 9.469 -3.385 1 87.69 95 PRO A N 1
ATOM 716 C CA . PRO A 1 95 ? -0.102 10.57 -3.113 1 87.69 95 PRO A CA 1
ATOM 717 C C . PRO A 1 95 ? 1.124 10.133 -2.318 1 87.69 95 PRO A C 1
ATOM 719 O O . PRO A 1 95 ? 2.215 10.68 -2.5 1 87.69 95 PRO A O 1
ATOM 722 N N . ILE A 1 96 ? 0.98 9.188 -1.502 1 87.88 96 ILE A N 1
ATOM 723 C CA . ILE A 1 96 ? 2.104 8.711 -0.705 1 87.88 96 ILE A CA 1
ATOM 724 C C . ILE A 1 96 ? 3.143 8.055 -1.614 1 87.88 96 ILE A C 1
ATOM 726 O O . ILE A 1 96 ? 4.324 8.398 -1.564 1 87.88 96 ILE A O 1
ATOM 730 N N . SER A 1 97 ? 2.695 7.172 -2.504 1 88.69 97 SER A N 1
ATOM 731 C CA . SER A 1 97 ? 3.617 6.461 -3.383 1 88.69 97 SER A CA 1
ATOM 732 C C . SER A 1 97 ? 4.273 7.41 -4.379 1 88.69 97 SER A C 1
ATOM 734 O O . SER A 1 97 ? 5.414 7.191 -4.797 1 88.69 97 SER A O 1
ATOM 736 N N . ARG A 1 98 ? 3.6 8.508 -4.699 1 90.06 98 ARG A N 1
ATOM 737 C CA . ARG A 1 98 ? 4.129 9.469 -5.66 1 90.06 98 ARG A CA 1
ATOM 738 C C . ARG A 1 98 ? 5.359 10.18 -5.109 1 90.06 98 ARG A C 1
ATOM 740 O O . ARG A 1 98 ? 6.105 10.812 -5.859 1 90.06 98 ARG A O 1
ATOM 747 N N . HIS A 1 99 ? 5.512 10.07 -3.842 1 89.94 99 HIS A N 1
ATOM 748 C CA . HIS A 1 99 ? 6.617 10.797 -3.234 1 89.94 99 HIS A CA 1
ATOM 749 C C . HIS A 1 99 ? 7.781 9.867 -2.91 1 89.94 99 HIS A C 1
ATOM 751 O O . HIS A 1 99 ? 8.68 10.234 -2.148 1 89.94 99 HIS A O 1
ATOM 757 N N . MET A 1 100 ? 7.707 8.664 -3.463 1 91.5 100 MET A N 1
ATOM 758 C CA . MET A 1 100 ? 8.891 7.805 -3.484 1 91.5 100 MET A CA 1
ATOM 759 C C . MET A 1 100 ? 9.914 8.312 -4.492 1 91.5 100 MET A C 1
ATOM 761 O O . MET A 1 100 ? 9.555 8.992 -5.457 1 91.5 100 MET A O 1
ATOM 765 N N . LEU A 1 101 ? 11.188 7.973 -4.285 1 88.94 101 LEU A N 1
ATOM 766 C CA . LEU A 1 101 ? 12.242 8.281 -5.238 1 88.94 101 LEU A CA 1
ATOM 767 C C . LEU A 1 101 ? 13.133 7.059 -5.477 1 88.94 101 LEU A C 1
ATOM 769 O O . LEU A 1 101 ? 13.844 6.621 -4.574 1 88.94 101 LEU A O 1
ATOM 773 N N . PRO A 1 102 ? 13.148 6.516 -6.703 1 90.19 102 PRO A N 1
ATOM 774 C CA . PRO A 1 102 ? 12.383 7.023 -7.84 1 90.19 102 PRO A CA 1
ATOM 775 C C . PRO A 1 102 ? 10.875 6.828 -7.668 1 90.19 102 PRO A C 1
ATOM 777 O O . PRO A 1 102 ? 10.445 5.914 -6.957 1 90.19 102 PRO A O 1
ATOM 780 N N . THR A 1 103 ? 10.148 7.645 -8.305 1 91.5 103 THR A N 1
ATOM 781 C CA . THR A 1 103 ? 8.695 7.535 -8.328 1 91.5 103 THR A CA 1
ATOM 782 C C . THR A 1 103 ? 8.25 6.344 -9.164 1 91.5 103 THR A C 1
ATOM 784 O O . THR A 1 103 ? 8.734 6.152 -10.281 1 91.5 103 THR A O 1
ATOM 787 N N . PRO A 1 104 ? 7.34 5.5 -8.602 1 92.56 104 PRO A N 1
ATOM 788 C CA . PRO A 1 104 ? 6.793 4.43 -9.438 1 92.56 104 PRO A CA 1
ATOM 789 C C . PRO A 1 104 ? 6.113 4.957 -10.703 1 92.56 104 PRO A C 1
ATOM 791 O O . PRO A 1 104 ? 5.336 5.91 -10.633 1 92.56 104 PRO A O 1
ATOM 794 N N . PRO A 1 105 ? 6.469 4.398 -11.82 1 92 105 PRO A N 1
ATOM 795 C CA . PRO A 1 105 ? 5.828 4.879 -13.047 1 92 105 PRO A CA 1
ATOM 796 C C . PRO A 1 105 ? 4.336 4.566 -13.094 1 92 105 PRO A C 1
ATOM 798 O O . PRO A 1 105 ? 3.906 3.506 -12.633 1 92 105 PRO A O 1
ATOM 801 N N . PHE A 1 106 ? 3.57 5.543 -13.578 1 92.69 106 PHE A N 1
ATOM 802 C CA . PHE A 1 106 ? 2.172 5.293 -13.906 1 92.69 106 PHE A CA 1
ATOM 803 C C . PHE A 1 106 ? 2.061 4.316 -15.078 1 92.69 106 PHE A C 1
ATOM 805 O O . PHE A 1 106 ? 2.596 4.57 -16.156 1 92.69 106 PHE A O 1
ATOM 812 N N . LEU A 1 107 ? 1.354 3.193 -14.977 1 93.69 107 LEU A N 1
ATOM 813 C CA . LEU A 1 107 ? 1.462 2.119 -15.953 1 93.69 107 LEU A CA 1
ATOM 814 C C . LEU A 1 107 ? 0.362 2.227 -17 1 93.69 107 LEU A C 1
ATOM 816 O O . LEU A 1 107 ? 0.569 1.869 -18.172 1 93.69 107 LEU A O 1
ATOM 820 N N . PRO A 1 108 ? -0.842 2.66 -16.594 1 91.19 108 PRO A N 1
ATOM 821 C CA . PRO A 1 108 ? -1.821 2.805 -17.672 1 91.19 108 PRO A CA 1
ATOM 822 C C . PRO A 1 108 ? -1.324 3.703 -18.812 1 91.19 108 PRO A C 1
ATOM 824 O O . PRO A 1 108 ? -0.952 4.855 -18.562 1 91.19 108 PRO A O 1
ATOM 827 N N . GLY A 1 109 ? -1.232 3.129 -20 1 86.12 109 GLY A N 1
ATOM 828 C CA . GLY A 1 109 ? -0.75 3.844 -21.172 1 86.12 109 GLY A CA 1
ATOM 829 C C . GLY A 1 109 ? 0.746 3.701 -21.391 1 86.12 109 GLY A C 1
ATOM 830 O O . GLY A 1 109 ? 1.292 4.215 -22.359 1 86.12 109 GLY A O 1
ATOM 831 N N . HIS A 1 110 ? 1.472 2.99 -20.5 1 86.25 110 HIS A N 1
ATOM 832 C CA . HIS A 1 110 ? 2.924 2.934 -20.609 1 86.25 110 HIS A CA 1
ATOM 833 C C . HIS A 1 110 ? 3.434 1.504 -20.453 1 86.25 110 HIS A C 1
ATOM 835 O O . HIS A 1 110 ? 4.645 1.272 -20.422 1 86.25 110 HIS A O 1
ATOM 841 N N . ALA A 1 111 ? 2.617 0.591 -20.25 1 81.12 111 ALA A N 1
ATOM 842 C CA . ALA A 1 111 ? 3.027 -0.804 -20.125 1 81.12 111 ALA A CA 1
ATOM 843 C C . ALA A 1 111 ? 3.693 -1.308 -21.391 1 81.12 111 ALA A C 1
ATOM 845 O O . ALA A 1 111 ? 4.539 -2.205 -21.344 1 81.12 111 ALA A O 1
ATOM 846 N N . GLY A 1 112 ? 3.334 -0.736 -22.516 1 82 112 GLY A N 1
ATOM 847 C CA . GLY A 1 112 ? 3.863 -1.133 -23.812 1 82 112 GLY A CA 1
ATOM 848 C C . GLY A 1 112 ? 5.32 -0.757 -24 1 82 112 GLY A C 1
ATOM 849 O O . GLY A 1 112 ? 5.934 -1.121 -25.016 1 82 112 GLY A O 1
ATOM 850 N N . ASP A 1 113 ? 5.918 -0.157 -23.031 1 87.81 113 ASP A N 1
ATOM 851 C CA . ASP A 1 113 ? 7.324 0.237 -23.109 1 87.81 113 ASP A CA 1
ATOM 852 C C . ASP A 1 113 ? 8.242 -0.962 -22.891 1 87.81 113 ASP A C 1
ATOM 854 O O . ASP A 1 113 ? 9.445 -0.878 -23.125 1 87.81 113 ASP A O 1
ATOM 858 N N . TRP A 1 114 ? 7.637 -2.055 -22.5 1 92.62 114 TRP A N 1
ATOM 859 C CA . TRP A 1 114 ? 8.398 -3.254 -22.172 1 92.62 114 TRP A CA 1
ATOM 860 C C . TRP A 1 114 ? 7.902 -4.453 -22.969 1 92.62 114 TRP A C 1
ATOM 862 O O . TRP A 1 114 ? 6.715 -4.543 -23.297 1 92.62 114 TRP A O 1
ATOM 872 N N . THR A 1 115 ? 8.828 -5.316 -23.297 1 94.12 115 THR A N 1
ATOM 873 C CA . THR A 1 115 ? 8.438 -6.578 -23.922 1 94.12 115 THR A CA 1
ATOM 874 C C . THR A 1 115 ? 7.797 -7.508 -22.891 1 94.12 115 THR A C 1
ATOM 876 O O . THR A 1 115 ? 7.867 -7.258 -21.688 1 94.12 115 THR A O 1
ATOM 879 N N . ASP A 1 116 ? 7.211 -8.609 -23.406 1 95.81 116 ASP A N 1
ATOM 880 C CA . ASP A 1 116 ? 6.547 -9.57 -22.531 1 95.81 116 ASP A CA 1
ATOM 881 C C . ASP A 1 116 ? 7.523 -10.141 -21.516 1 95.81 116 ASP A C 1
ATOM 883 O O . ASP A 1 116 ? 7.211 -10.203 -20.312 1 95.81 116 ASP A O 1
ATOM 887 N N . THR A 1 117 ? 8.664 -10.508 -21.969 1 96.25 117 THR A N 1
ATOM 888 C CA . THR A 1 117 ? 9.641 -11.125 -21.078 1 96.25 117 THR A CA 1
ATOM 889 C C . THR A 1 117 ? 10.203 -10.102 -20.094 1 96.25 117 THR A C 1
ATOM 891 O O . THR A 1 117 ? 10.523 -10.445 -18.953 1 96.25 117 THR A O 1
ATOM 894 N N . GLN A 1 118 ? 10.32 -8.867 -20.531 1 95.31 118 GLN A N 1
ATOM 895 C CA . GLN A 1 118 ? 10.773 -7.816 -19.625 1 95.31 118 GLN A CA 1
ATOM 896 C C . GLN A 1 118 ? 9.742 -7.543 -18.531 1 95.31 118 GLN A C 1
ATOM 898 O O . GLN A 1 118 ? 10.094 -7.383 -17.359 1 95.31 118 GLN A O 1
ATOM 903 N N . LEU A 1 119 ? 8.484 -7.492 -18.906 1 96.12 119 LEU A N 1
ATOM 904 C CA . LEU A 1 119 ? 7.422 -7.32 -17.922 1 96.12 119 LEU A CA 1
ATOM 905 C C . LEU A 1 119 ? 7.434 -8.453 -16.906 1 96.12 119 LEU A C 1
ATOM 907 O O . LEU A 1 119 ? 7.312 -8.211 -15.695 1 96.12 119 LEU A O 1
ATOM 911 N N . TYR A 1 120 ? 7.516 -9.664 -17.406 1 97 120 TYR A N 1
ATOM 912 C CA . TYR A 1 120 ? 7.621 -10.82 -16.531 1 97 120 TYR A CA 1
ATOM 913 C C . TYR A 1 120 ? 8.797 -10.68 -15.57 1 97 120 TYR A C 1
ATOM 915 O O . TYR A 1 120 ? 8.648 -10.859 -14.359 1 97 120 TYR A O 1
ATOM 923 N N . TRP A 1 121 ? 9.945 -10.383 -16.094 1 96.25 121 TRP A N 1
ATOM 924 C CA . TRP A 1 121 ? 11.164 -10.312 -15.289 1 96.25 121 TRP A CA 1
ATOM 925 C C . TRP A 1 121 ? 11.031 -9.258 -14.195 1 96.25 121 TRP A C 1
ATOM 927 O O . TRP A 1 121 ? 11.383 -9.508 -13.039 1 96.25 121 TRP A O 1
ATOM 937 N N . ILE A 1 122 ? 10.539 -8.078 -14.539 1 95.75 122 ILE A N 1
ATOM 938 C CA . ILE A 1 122 ? 10.359 -7 -13.578 1 95.75 122 ILE A CA 1
ATOM 939 C C . ILE A 1 122 ? 9.398 -7.441 -12.477 1 95.75 122 ILE A C 1
ATOM 941 O O . ILE A 1 122 ? 9.664 -7.234 -11.289 1 95.75 122 ILE A O 1
ATOM 945 N N . THR A 1 123 ? 8.32 -8.062 -12.891 1 96.69 123 THR A N 1
ATOM 946 C CA . THR A 1 123 ? 7.297 -8.492 -11.945 1 96.69 123 THR A CA 1
ATOM 947 C C . THR A 1 123 ? 7.84 -9.57 -11.016 1 96.69 123 THR A C 1
ATOM 949 O O . THR A 1 123 ? 7.605 -9.531 -9.805 1 96.69 123 THR A O 1
ATOM 952 N N . TYR A 1 124 ? 8.539 -10.492 -11.555 1 97 124 TYR A N 1
ATOM 953 C CA . TYR A 1 124 ? 9.039 -11.633 -10.797 1 97 124 TYR A CA 1
ATOM 954 C C . TYR A 1 124 ? 10.164 -11.219 -9.852 1 97 124 TYR A C 1
ATOM 956 O O . TYR A 1 124 ? 10.211 -11.656 -8.703 1 97 124 TYR A O 1
ATOM 964 N N . ASN A 1 125 ? 11.039 -10.359 -10.328 1 95.75 125 ASN A N 1
ATOM 965 C CA . ASN A 1 125 ? 12.273 -10.094 -9.609 1 95.75 125 ASN A CA 1
ATOM 966 C C . ASN A 1 125 ? 12.211 -8.766 -8.852 1 95.75 125 ASN A C 1
ATOM 968 O O . ASN A 1 125 ? 13.023 -8.516 -7.957 1 95.75 125 ASN A O 1
ATOM 972 N N . GLY A 1 126 ? 11.258 -7.906 -9.219 1 94.94 126 GLY A N 1
ATOM 973 C CA . GLY A 1 126 ? 11.305 -6.562 -8.672 1 94.94 126 GLY A CA 1
ATOM 974 C C . GLY A 1 126 ? 12.523 -5.773 -9.109 1 94.94 126 GLY A C 1
ATOM 975 O O . GLY A 1 126 ? 13.211 -6.16 -10.062 1 94.94 126 GLY A O 1
ATOM 976 N N . ILE A 1 127 ? 12.719 -4.566 -8.539 1 92.38 127 ILE A N 1
ATOM 977 C CA . ILE A 1 127 ? 13.844 -3.695 -8.836 1 92.38 127 ILE A CA 1
ATOM 978 C C . ILE A 1 127 ? 14.484 -3.203 -7.539 1 92.38 127 ILE A C 1
ATOM 980 O O . ILE A 1 127 ? 13.836 -2.508 -6.75 1 92.38 127 ILE A O 1
ATOM 984 N N . LYS A 1 128 ? 15.727 -3.521 -7.395 1 88.69 128 LYS A N 1
ATOM 985 C CA . LYS A 1 128 ? 16.484 -3.135 -6.203 1 88.69 128 LYS A CA 1
ATOM 986 C C . LYS A 1 128 ? 16.547 -1.617 -6.062 1 88.69 128 LYS A C 1
ATOM 988 O O . LYS A 1 128 ? 16.734 -0.906 -7.051 1 88.69 128 LYS A O 1
ATOM 993 N N . TYR A 1 129 ? 16.328 -1.132 -4.852 1 85.94 129 TYR A N 1
ATOM 994 C CA . TYR A 1 129 ? 16.516 0.263 -4.465 1 85.94 129 TYR A CA 1
ATOM 995 C C . TYR A 1 129 ? 15.531 1.164 -5.203 1 85.94 129 TYR A C 1
ATOM 997 O O . TYR A 1 129 ? 15.797 2.352 -5.406 1 85.94 129 TYR A O 1
ATOM 1005 N N . ALA A 1 130 ? 14.438 0.608 -5.727 1 87.44 130 ALA A N 1
ATOM 1006 C CA . ALA A 1 130 ? 13.367 1.391 -6.336 1 87.44 130 ALA A CA 1
ATOM 1007 C C . ALA A 1 130 ? 12.062 1.232 -5.559 1 87.44 130 ALA A C 1
ATOM 1009 O O . ALA A 1 130 ? 11.078 1.914 -5.844 1 87.44 130 ALA A O 1
ATOM 1010 N N . GLY A 1 131 ? 12.102 0.359 -4.641 1 90.44 131 GLY A N 1
ATOM 1011 C CA . GLY A 1 131 ? 10.883 0.101 -3.895 1 90.44 131 GLY A CA 1
ATOM 1012 C C . GLY A 1 131 ? 9.969 -0.9 -4.574 1 90.44 131 GLY A C 1
ATOM 1013 O O . GLY A 1 131 ? 8.914 -1.252 -4.035 1 90.44 131 GLY A O 1
ATOM 1014 N N . MET A 1 132 ? 10.305 -1.396 -5.77 1 93.75 132 MET A N 1
ATOM 1015 C CA . MET A 1 132 ? 9.531 -2.422 -6.465 1 93.75 132 MET A CA 1
ATOM 1016 C C . MET A 1 132 ? 9.836 -3.807 -5.902 1 93.75 132 MET A C 1
ATOM 1018 O O . MET A 1 132 ? 10.945 -4.32 -6.07 1 93.75 132 MET A O 1
ATOM 1022 N N . PRO A 1 133 ? 8.836 -4.43 -5.293 1 94.88 133 PRO A N 1
ATOM 1023 C CA . PRO A 1 133 ? 9.102 -5.707 -4.625 1 94.88 133 PRO A CA 1
ATOM 1024 C C . PRO A 1 133 ? 9.195 -6.875 -5.605 1 94.88 133 PRO A C 1
ATOM 1026 O O . PRO A 1 133 ? 8.594 -6.832 -6.684 1 94.88 133 PRO A O 1
ATOM 1029 N N . ALA A 1 134 ? 9.992 -7.832 -5.211 1 96.44 134 ALA A N 1
ATOM 1030 C CA . ALA A 1 134 ? 9.945 -9.117 -5.91 1 96.44 134 ALA A CA 1
ATOM 1031 C C . ALA A 1 134 ? 8.633 -9.844 -5.625 1 96.44 134 ALA A C 1
ATOM 1033 O O . ALA A 1 134 ? 7.891 -9.469 -4.715 1 96.44 134 ALA A O 1
ATOM 1034 N N . TRP A 1 135 ? 8.367 -10.805 -6.473 1 96.44 135 TRP A N 1
ATOM 1035 C CA . TRP A 1 135 ? 7.176 -11.625 -6.289 1 96.44 135 TRP A CA 1
ATOM 1036 C C . TRP A 1 135 ? 7.184 -12.297 -4.918 1 96.44 135 TRP A C 1
ATOM 1038 O O . TRP A 1 135 ? 8.188 -12.875 -4.512 1 96.44 135 TRP A O 1
ATOM 1048 N N . PRO A 1 136 ? 6.121 -12.258 -4.141 1 93.31 136 PRO A N 1
ATOM 1049 C CA . PRO A 1 136 ? 6.105 -12.727 -2.752 1 93.31 136 PRO A CA 1
ATOM 1050 C C . PRO A 1 136 ? 6.406 -14.219 -2.631 1 93.31 136 PRO A C 1
ATOM 1052 O O . PRO A 1 136 ? 6.938 -14.664 -1.609 1 93.31 136 PRO A O 1
ATOM 1055 N N . ALA A 1 137 ? 6.082 -15.023 -3.545 1 95.38 137 ALA A N 1
ATOM 1056 C CA . ALA A 1 137 ? 6.379 -16.453 -3.574 1 95.38 137 ALA A CA 1
ATOM 1057 C C . ALA A 1 137 ? 7.316 -16.797 -4.727 1 95.38 137 ALA A C 1
ATOM 1059 O O . ALA A 1 137 ? 6.867 -17.141 -5.82 1 95.38 137 ALA A O 1
ATOM 1060 N N . GLN A 1 138 ? 8.578 -16.781 -4.449 1 94.56 138 GLN A N 1
ATOM 1061 C CA . GLN A 1 138 ? 9.586 -16.906 -5.492 1 94.56 138 GLN A CA 1
ATOM 1062 C C . GLN A 1 138 ? 9.578 -18.312 -6.105 1 94.56 138 GLN A C 1
ATOM 1064 O O . GLN A 1 138 ? 10.039 -18.5 -7.234 1 94.56 138 GLN A O 1
ATOM 1069 N N . ALA A 1 139 ? 9 -19.234 -5.332 1 95.5 139 ALA A N 1
ATOM 1070 C CA . ALA A 1 139 ? 8.891 -20.594 -5.863 1 95.5 139 ALA A CA 1
ATOM 1071 C C . ALA A 1 139 ? 7.859 -20.656 -6.988 1 95.5 139 ALA A C 1
ATOM 1073 O O . ALA A 1 139 ? 7.82 -21.625 -7.746 1 95.5 139 ALA A O 1
ATOM 1074 N N . ARG A 1 140 ? 7.074 -19.688 -7.074 1 97.19 140 ARG A N 1
ATOM 1075 C CA . ARG A 1 140 ? 6.012 -19.656 -8.07 1 97.19 140 ARG A CA 1
ATOM 1076 C C . ARG A 1 140 ? 6.387 -18.766 -9.25 1 97.19 140 ARG A C 1
ATOM 1078 O O . ARG A 1 140 ? 5.781 -17.719 -9.453 1 97.19 140 ARG A O 1
ATOM 1085 N N . ASP A 1 141 ? 7.223 -19.266 -10.109 1 96 141 ASP A N 1
ATOM 1086 C CA . ASP A 1 141 ? 7.699 -18.484 -11.25 1 96 141 ASP A CA 1
ATOM 1087 C C . ASP A 1 141 ? 6.66 -18.453 -12.367 1 96 141 ASP A C 1
ATOM 1089 O O . ASP A 1 141 ? 6.812 -17.719 -13.344 1 96 141 ASP A O 1
ATOM 1093 N N . ASP A 1 142 ? 5.555 -19.188 -12.211 1 96.62 142 ASP A N 1
ATOM 1094 C CA . ASP A 1 142 ? 4.488 -19.234 -13.203 1 96.62 142 ASP A CA 1
ATOM 1095 C C . ASP A 1 142 ? 3.514 -18.078 -13.039 1 96.62 142 ASP A C 1
ATOM 1097 O O . ASP A 1 142 ? 2.904 -17.625 -14.008 1 96.62 142 ASP A O 1
ATOM 1101 N N . GLU A 1 143 ? 3.398 -17.484 -11.875 1 97.44 143 GLU A N 1
ATOM 1102 C CA . GLU A 1 143 ? 2.314 -16.578 -11.516 1 97.44 143 GLU A CA 1
ATOM 1103 C C . GLU A 1 143 ? 2.52 -15.203 -12.148 1 97.44 143 GLU A C 1
ATOM 1105 O O . GLU A 1 143 ? 1.566 -14.594 -12.633 1 97.44 143 GLU A O 1
ATOM 1110 N N . PRO A 1 144 ? 3.746 -14.719 -12.195 1 97.69 144 PRO A N 1
ATOM 1111 C CA . PRO A 1 144 ? 3.926 -13.352 -12.68 1 97.69 144 PRO A CA 1
ATOM 1112 C C . PRO A 1 144 ? 3.488 -13.18 -14.125 1 97.69 144 PRO A C 1
ATOM 1114 O O . PRO A 1 144 ? 3.254 -12.047 -14.578 1 97.69 144 PRO A O 1
ATOM 1117 N N . TRP A 1 145 ? 3.387 -14.242 -14.875 1 97.88 145 TRP A N 1
ATOM 1118 C CA . TRP A 1 145 ? 2.926 -14.156 -16.25 1 97.88 145 TRP A CA 1
ATOM 1119 C C . TRP A 1 145 ? 1.496 -13.625 -16.312 1 97.88 145 TRP A C 1
ATOM 1121 O O . TRP A 1 145 ? 1.108 -12.984 -17.297 1 97.88 145 TRP A O 1
ATOM 1131 N N . ALA A 1 146 ? 0.722 -13.906 -15.312 1 97.62 146 ALA A N 1
ATOM 1132 C CA . ALA A 1 146 ? -0.635 -13.367 -15.266 1 97.62 146 ALA A CA 1
ATOM 1133 C C . ALA A 1 146 ? -0.623 -11.844 -15.281 1 97.62 146 ALA A C 1
ATOM 1135 O O . ALA A 1 146 ? -1.411 -11.219 -15.992 1 97.62 146 ALA A O 1
ATOM 1136 N N . VAL A 1 147 ? 0.258 -11.281 -14.531 1 97.69 147 VAL A N 1
ATOM 1137 C CA . VAL A 1 147 ? 0.376 -9.828 -14.477 1 97.69 147 VAL A CA 1
ATOM 1138 C C . VAL A 1 147 ? 0.862 -9.297 -15.828 1 97.69 147 VAL A C 1
ATOM 1140 O O . VAL A 1 147 ? 0.351 -8.289 -16.328 1 97.69 147 VAL A O 1
ATOM 1143 N N . ALA A 1 148 ? 1.838 -9.992 -16.438 1 96.94 148 ALA A N 1
ATOM 1144 C CA . ALA A 1 148 ? 2.318 -9.594 -17.75 1 96.94 148 ALA A CA 1
ATOM 1145 C C . ALA A 1 148 ? 1.187 -9.617 -18.781 1 96.94 148 ALA A C 1
ATOM 1147 O O . ALA A 1 148 ? 1.054 -8.688 -19.578 1 96.94 148 ALA A O 1
ATOM 1148 N N . ALA A 1 149 ? 0.367 -10.633 -18.734 1 96.81 149 ALA A N 1
ATOM 1149 C CA . ALA A 1 149 ? -0.765 -10.742 -19.656 1 96.81 149 ALA A CA 1
ATOM 1150 C C . ALA A 1 149 ? -1.725 -9.57 -19.484 1 96.81 149 ALA A C 1
ATOM 1152 O O . ALA A 1 149 ? -2.152 -8.961 -20.469 1 96.81 149 ALA A O 1
ATOM 1153 N N . PHE A 1 150 ? -2.016 -9.289 -18.312 1 97.12 150 PHE A N 1
ATOM 1154 C CA . PHE A 1 150 ? -2.918 -8.18 -18.016 1 97.12 150 PHE A CA 1
ATOM 1155 C C . PHE A 1 150 ? -2.312 -6.855 -18.469 1 97.12 150 PHE A C 1
ATOM 1157 O O . PHE A 1 150 ? -2.994 -6.031 -19.078 1 97.12 150 PHE A O 1
ATOM 1164 N N . LEU A 1 151 ? -1.027 -6.617 -18.141 1 96.88 151 LEU A N 1
ATOM 1165 C CA . LEU A 1 151 ? -0.368 -5.355 -18.453 1 96.88 151 LEU A CA 1
ATOM 1166 C C . LEU A 1 151 ? -0.374 -5.109 -19.969 1 96.88 151 LEU A C 1
ATOM 1168 O O . LEU A 1 151 ? -0.463 -3.963 -20.406 1 96.88 151 LEU A O 1
ATOM 1172 N N . ARG A 1 152 ? -0.339 -6.137 -20.688 1 94.06 152 ARG A N 1
ATOM 1173 C CA . ARG A 1 152 ? -0.402 -6 -22.141 1 94.06 152 ARG A CA 1
ATOM 1174 C C . ARG A 1 152 ? -1.737 -5.41 -22.578 1 94.06 152 ARG A C 1
ATOM 1176 O O . ARG A 1 152 ? -1.812 -4.707 -23.594 1 94.06 152 ARG A O 1
ATOM 1183 N N . ARG A 1 153 ? -2.699 -5.656 -21.797 1 92.81 153 ARG A N 1
ATOM 1184 C CA . ARG A 1 153 ? -4.043 -5.203 -22.141 1 92.81 153 ARG A CA 1
ATOM 1185 C C . ARG A 1 153 ? -4.355 -3.863 -21.469 1 92.81 153 ARG A C 1
ATOM 1187 O O . ARG A 1 153 ? -5.359 -3.227 -21.797 1 92.81 153 ARG A O 1
ATOM 1194 N N . LEU A 1 154 ? -3.539 -3.506 -20.594 1 93.38 154 LEU A N 1
ATOM 1195 C CA . LEU A 1 154 ? -3.818 -2.346 -19.75 1 93.38 154 LEU A CA 1
ATOM 1196 C C . LEU A 1 154 ? -3.836 -1.066 -20.578 1 93.38 154 LEU A C 1
ATOM 1198 O O . LEU A 1 154 ? -4.629 -0.16 -20.312 1 93.38 154 LEU A O 1
ATOM 1202 N N . ASP A 1 155 ? -2.998 -1.045 -21.641 1 85.88 155 ASP A N 1
ATOM 1203 C CA . ASP A 1 155 ? -2.938 0.165 -22.453 1 85.88 155 ASP A CA 1
ATOM 1204 C C . ASP A 1 155 ? -4.262 0.406 -23.172 1 85.88 155 ASP A C 1
ATOM 1206 O O . ASP A 1 155 ? -4.758 -0.471 -23.891 1 85.88 155 ASP A O 1
ATOM 1210 N N . GLY A 1 156 ? -4.824 1.543 -22.984 1 85.06 156 GLY A N 1
ATOM 1211 C CA . GLY A 1 156 ? -6.066 1.926 -23.641 1 85.06 156 GLY A CA 1
ATOM 1212 C C . GLY A 1 156 ? -7.297 1.353 -22.969 1 85.06 156 GLY A C 1
ATOM 1213 O O . GLY A 1 156 ? -8.422 1.544 -23.438 1 85.06 156 GLY A O 1
ATOM 1214 N N . MET A 1 157 ? -7.137 0.643 -21.922 1 92.19 157 MET A N 1
ATOM 1215 C CA . MET A 1 157 ? -8.258 0.045 -21.203 1 92.19 157 MET A CA 1
ATOM 1216 C C . MET A 1 157 ? -9.078 1.113 -20.484 1 92.19 157 MET A C 1
ATOM 1218 O O . MET A 1 157 ? -8.523 2.021 -19.875 1 92.19 157 MET A O 1
ATOM 1222 N N . SER A 1 158 ? -10.375 0.978 -20.625 1 93.25 158 SER A N 1
ATOM 1223 C CA . SER A 1 158 ? -11.266 1.911 -19.938 1 93.25 158 SER A CA 1
ATOM 1224 C C . SER A 1 158 ? -11.367 1.588 -18.453 1 93.25 158 SER A C 1
ATOM 1226 O O . SER A 1 158 ? -11.047 0.475 -18.016 1 93.25 158 SER A O 1
ATOM 1228 N N . ALA A 1 159 ? -11.766 2.566 -17.688 1 90.56 159 ALA A N 1
ATOM 1229 C CA . ALA A 1 159 ? -11.992 2.361 -16.266 1 90.56 159 ALA A CA 1
ATOM 1230 C C . ALA A 1 159 ? -13.016 1.252 -16.016 1 90.56 159 ALA A C 1
ATOM 1232 O O . ALA A 1 159 ? -12.859 0.443 -15.102 1 90.56 159 ALA A O 1
ATOM 1233 N N . GLU A 1 160 ? -14.008 1.228 -16.812 1 89.31 160 GLU A N 1
ATOM 1234 C CA . GLU A 1 160 ? -15.062 0.232 -16.688 1 89.31 160 GLU A CA 1
ATOM 1235 C C . GLU A 1 160 ? -14.531 -1.176 -16.953 1 89.31 160 GLU A C 1
ATOM 1237 O O . GLU A 1 160 ? -14.836 -2.105 -16.188 1 89.31 160 GLU A O 1
ATOM 1242 N N . GLU A 1 161 ? -13.812 -1.31 -17.969 1 91.69 161 GLU A N 1
ATOM 1243 C CA . GLU A 1 161 ? -13.234 -2.613 -18.281 1 91.69 161 GLU A CA 1
ATOM 1244 C C . GLU A 1 161 ? -12.289 -3.074 -17.188 1 91.69 161 GLU A C 1
ATOM 1246 O O . GLU A 1 161 ? -12.289 -4.25 -16.812 1 91.69 161 GLU A O 1
ATOM 1251 N N . TYR A 1 162 ? -11.445 -2.158 -16.688 1 93.25 162 TYR A N 1
ATOM 1252 C CA . TYR A 1 162 ? -10.539 -2.469 -15.586 1 93.25 162 TYR A CA 1
ATOM 1253 C C . TYR A 1 162 ? -11.312 -2.992 -14.383 1 93.25 162 TYR A C 1
ATOM 1255 O O . TYR A 1 162 ? -10.953 -4.027 -13.812 1 93.25 162 TYR A O 1
ATOM 1263 N N . ARG A 1 163 ? -12.336 -2.305 -14.055 1 88.88 163 ARG A N 1
ATOM 1264 C CA . ARG A 1 163 ? -13.125 -2.684 -12.891 1 88.88 163 ARG A CA 1
ATOM 1265 C C . ARG A 1 163 ? -13.75 -4.062 -13.07 1 88.88 163 ARG A C 1
ATOM 1267 O O . ARG A 1 163 ? -13.789 -4.863 -12.141 1 88.88 163 ARG A O 1
ATOM 1274 N N . ARG A 1 164 ? -14.211 -4.285 -14.219 1 87.94 164 ARG A N 1
ATOM 1275 C CA . ARG A 1 164 ? -14.805 -5.586 -14.508 1 87.94 164 ARG A CA 1
ATOM 1276 C C . ARG A 1 164 ? -13.781 -6.707 -14.32 1 87.94 164 ARG A C 1
ATOM 1278 O O . ARG A 1 164 ? -14.094 -7.742 -13.734 1 87.94 164 ARG A O 1
ATOM 1285 N N . LEU A 1 165 ? -12.633 -6.496 -14.797 1 89.75 165 LEU A N 1
ATOM 1286 C CA . LEU A 1 165 ? -11.602 -7.527 -14.734 1 89.75 165 LEU A CA 1
ATOM 1287 C C . LEU A 1 165 ? -11.055 -7.664 -13.312 1 89.75 165 LEU A C 1
ATOM 1289 O O . LEU A 1 165 ? -10.875 -8.781 -12.82 1 89.75 165 LEU A O 1
ATOM 1293 N N . ALA A 1 166 ? -10.805 -6.523 -12.656 1 89.06 166 ALA A N 1
ATOM 1294 C CA . ALA A 1 166 ? -10.117 -6.512 -11.367 1 89.06 166 ALA A CA 1
ATOM 1295 C C . ALA A 1 166 ? -11.07 -6.887 -10.234 1 89.06 166 ALA A C 1
ATOM 1297 O O . ALA A 1 166 ? -10.648 -7.465 -9.234 1 89.06 166 ALA A O 1
ATOM 1298 N N . PHE A 1 167 ? -12.312 -6.57 -10.359 1 83.81 167 PHE A N 1
ATOM 1299 C CA . PHE A 1 167 ? -13.242 -6.73 -9.242 1 83.81 167 PHE A CA 1
ATOM 1300 C C . PHE A 1 167 ? -14.289 -7.789 -9.562 1 83.81 167 PHE A C 1
ATOM 1302 O O . PHE A 1 167 ? -14.992 -8.258 -8.672 1 83.81 167 PHE A O 1
ATOM 1309 N N . GLY A 1 168 ? -14.219 -8.234 -10.734 1 76.81 168 GLY A N 1
ATOM 1310 C CA . GLY A 1 168 ? -15.227 -9.203 -11.125 1 76.81 168 GLY A CA 1
ATOM 1311 C C . GLY A 1 168 ? -16.578 -8.578 -11.438 1 76.81 168 GLY A C 1
ATOM 1312 O O . GLY A 1 168 ? -16.766 -7.371 -11.242 1 76.81 168 GLY A O 1
ATOM 1313 N N . GLU A 1 169 ? -17.422 -9.164 -12.234 1 58.03 169 GLU A N 1
ATOM 1314 C CA . GLU A 1 169 ? -18.766 -8.688 -12.57 1 58.03 169 GLU A CA 1
ATOM 1315 C C . GLU A 1 169 ? -19.625 -8.555 -11.32 1 58.03 169 GLU A C 1
ATOM 1317 O O . GLU A 1 169 ? -19.844 -9.531 -10.602 1 58.03 169 GLU A O 1
ATOM 1322 N N . THR A 1 170 ? -19.219 -7.695 -10.383 1 49.66 170 THR A N 1
ATOM 1323 C CA . THR A 1 170 ? -20.172 -7.598 -9.281 1 49.66 170 THR A CA 1
ATOM 1324 C C . THR A 1 170 ? -21.609 -7.598 -9.805 1 49.66 170 THR A C 1
ATOM 1326 O O . THR A 1 170 ? -21.938 -6.844 -10.719 1 49.66 170 THR A O 1
ATOM 1329 N N . GLN A 1 171 ? -22.25 -8.648 -9.984 1 41.75 171 GLN A N 1
ATOM 1330 C CA . GLN A 1 171 ? -23.688 -8.562 -10.18 1 41.75 171 GLN A CA 1
ATOM 1331 C C . GLN A 1 171 ? -24.297 -7.41 -9.375 1 41.75 171 GLN A C 1
ATOM 1333 O O . GLN A 1 171 ? -24.156 -7.367 -8.148 1 41.75 171 GLN A O 1
ATOM 1338 N N . PRO A 1 172 ? -24.375 -6.16 -9.938 1 38.62 172 PRO A N 1
ATOM 1339 C CA . PRO A 1 172 ? -25.141 -5.148 -9.203 1 38.62 172 PRO A CA 1
ATOM 1340 C C . PRO A 1 172 ? -26.125 -5.762 -8.211 1 38.62 172 PRO A C 1
ATOM 1342 O O . PRO A 1 172 ? -26.172 -5.344 -7.055 1 38.62 172 PRO A O 1
ATOM 1345 N N . ASP A 1 173 ? -27.391 -6.203 -8.781 1 33.97 173 ASP A N 1
ATOM 1346 C CA . ASP A 1 173 ? -28.703 -6.602 -8.328 1 33.97 173 ASP A CA 1
ATOM 1347 C C . ASP A 1 173 ? -28.656 -7.914 -7.543 1 33.97 173 ASP A C 1
ATOM 1349 O O . ASP A 1 173 ? -29.688 -8.539 -7.289 1 33.97 173 ASP A O 1
ATOM 1353 N N . GLY A 1 174 ? -27.734 -8.727 -7.711 1 34.38 174 GLY A N 1
ATOM 1354 C CA . GLY A 1 174 ? -28.109 -9.992 -7.098 1 34.38 174 GLY A CA 1
ATOM 1355 C C . GLY A 1 174 ? -28.469 -9.859 -5.633 1 34.38 174 GLY A C 1
ATOM 1356 O O . GLY A 1 174 ? -28.25 -8.812 -5.023 1 34.38 174 GLY A O 1
ATOM 1357 N N . ASP A 1 175 ? -29.344 -10.828 -5.176 1 33.78 175 ASP A N 1
ATOM 1358 C CA . ASP A 1 175 ? -29.953 -10.961 -3.859 1 33.78 175 ASP A CA 1
ATOM 1359 C C . ASP A 1 175 ? -28.922 -10.789 -2.75 1 33.78 175 ASP A C 1
ATOM 1361 O O . ASP A 1 175 ? -28.125 -11.695 -2.49 1 33.78 175 ASP A O 1
ATOM 1365 N N . ARG A 1 176 ? -28.516 -9.805 -2.627 1 36.75 176 ARG A N 1
ATOM 1366 C CA . ARG A 1 176 ? -27.766 -9.453 -1.432 1 36.75 176 ARG A CA 1
ATOM 1367 C C . ARG A 1 176 ? -28.359 -10.102 -0.189 1 36.75 176 ARG A C 1
ATOM 1369 O O . ARG A 1 176 ? -28.031 -9.727 0.937 1 36.75 176 ARG A O 1
ATOM 1376 N N . SER A 1 177 ? -29.469 -10.703 -0.449 1 34.94 177 SER A N 1
ATOM 1377 C CA . SER A 1 177 ? -30.078 -11.5 0.608 1 34.94 177 SER A CA 1
ATOM 1378 C C . SER A 1 177 ? -29.094 -12.477 1.219 1 34.94 177 SER A C 1
ATOM 1380 O O . SER A 1 177 ? -29.156 -12.781 2.41 1 34.94 177 SER A O 1
ATOM 1382 N N . ALA A 1 178 ? -28.344 -13.07 0.349 1 34.31 178 ALA A N 1
ATOM 1383 C CA . ALA A 1 178 ? -27.312 -13.93 0.926 1 34.31 178 ALA A CA 1
ATOM 1384 C C . ALA A 1 178 ? -26.344 -13.125 1.795 1 34.31 178 ALA A C 1
ATOM 1386 O O . ALA A 1 178 ? -25.688 -13.68 2.682 1 34.31 178 ALA A O 1
ATOM 1387 N N . LEU A 1 179 ? -26.141 -11.867 1.463 1 37.88 179 LEU A N 1
ATOM 1388 C CA . LEU A 1 179 ? -25.391 -10.914 2.283 1 37.88 179 LEU A CA 1
ATOM 1389 C C . LEU A 1 179 ? -26.094 -10.672 3.613 1 37.88 179 LEU A C 1
ATOM 1391 O O . LEU A 1 179 ? -25.5 -10.148 4.555 1 37.88 179 LEU A O 1
ATOM 1395 N N . SER A 1 180 ? -27.438 -10.812 3.537 1 36.75 180 SER A N 1
ATOM 1396 C CA . SER A 1 180 ? -28.156 -10.672 4.801 1 36.75 180 SER A CA 1
ATOM 1397 C C . SER A 1 180 ? -27.531 -11.547 5.887 1 36.75 180 SER A C 1
ATOM 1399 O O . SER A 1 180 ? -27.469 -11.141 7.051 1 36.75 180 SER A O 1
ATOM 1401 N N . ASP A 1 181 ? -27.281 -12.828 5.473 1 36.69 181 ASP A N 1
ATOM 1402 C CA . ASP A 1 181 ? -26.719 -13.727 6.48 1 36.69 181 ASP A CA 1
ATOM 1403 C C . ASP A 1 181 ? -25.297 -13.32 6.855 1 36.69 181 ASP A C 1
ATOM 1405 O O . ASP A 1 181 ? -24.797 -13.711 7.91 1 36.69 181 ASP A O 1
ATOM 1409 N N . LEU A 1 182 ? -24.688 -12.57 6.008 1 40.91 182 LEU A N 1
ATOM 1410 C CA . LEU A 1 182 ? -23.344 -12.086 6.312 1 40.91 182 LEU A CA 1
ATOM 1411 C C . LEU A 1 182 ? -23.406 -10.93 7.312 1 40.91 182 LEU A C 1
ATOM 1413 O O . LEU A 1 182 ? -22.359 -10.438 7.762 1 40.91 182 LEU A O 1
ATOM 1417 N N . ALA A 1 183 ? -24.594 -10.414 7.484 1 39.91 183 ALA A N 1
ATOM 1418 C CA . ALA A 1 183 ? -24.859 -9.414 8.516 1 39.91 183 ALA A CA 1
ATOM 1419 C C . ALA A 1 183 ? -24.312 -9.859 9.867 1 39.91 183 ALA A C 1
ATOM 1421 O O . ALA A 1 183 ? -24 -9.023 10.719 1 39.91 183 ALA A O 1
ATOM 1422 N N . MET A 1 184 ? -24.172 -11.234 9.914 1 38.25 184 MET A N 1
ATOM 1423 C CA . MET A 1 184 ? -23.672 -11.742 11.188 1 38.25 184 MET A CA 1
ATOM 1424 C C . MET A 1 184 ? -22.141 -11.641 11.25 1 38.25 184 MET A C 1
ATOM 1426 O O . MET A 1 184 ? -21.547 -11.891 12.297 1 38.25 184 MET A O 1
ATOM 1430 N N . LEU A 1 185 ? -21.594 -11.375 10.141 1 46.34 185 LEU A N 1
ATOM 1431 C CA . LEU A 1 185 ? -20.141 -11.273 10.227 1 46.34 185 LEU A CA 1
ATOM 1432 C C . LEU A 1 185 ? -19.719 -9.93 10.812 1 46.34 185 LEU A C 1
ATOM 1434 O O . LEU A 1 185 ? -20.328 -8.906 10.523 1 46.34 185 LEU A O 1
ATOM 1438 N N . ASP A 1 186 ? -18.969 -10.008 11.789 1 53.56 186 ASP A N 1
ATOM 1439 C CA . ASP A 1 186 ? -18.391 -8.773 12.32 1 53.56 186 ASP A CA 1
ATOM 1440 C C . ASP A 1 186 ? -17.734 -7.953 11.211 1 53.56 186 ASP A C 1
ATOM 1442 O O . ASP A 1 186 ? -17.484 -8.469 10.117 1 53.56 186 ASP A O 1
ATOM 1446 N N . GLY A 1 187 ? -17.812 -6.738 11.242 1 57.41 187 GLY A N 1
ATOM 1447 C CA . GLY A 1 187 ? -17.359 -5.754 10.273 1 57.41 187 GLY A CA 1
ATOM 1448 C C . GLY A 1 187 ? -16.062 -6.148 9.586 1 57.41 187 GLY A C 1
ATOM 1449 O O . GLY A 1 187 ? -15.938 -6.02 8.367 1 57.41 187 GLY A O 1
ATOM 1450 N N . SER A 1 188 ? -15.164 -6.82 10.258 1 69.75 188 SER A N 1
ATOM 1451 C CA . SER A 1 188 ? -13.867 -7.176 9.695 1 69.75 188 SER A CA 1
ATOM 1452 C C . SER A 1 188 ? -13.977 -8.383 8.766 1 69.75 188 SER A C 1
ATOM 1454 O O . SER A 1 188 ? -13.406 -8.375 7.672 1 69.75 188 SER A O 1
ATOM 1456 N N . ALA A 1 189 ? -14.789 -9.383 9.148 1 78 189 ALA A N 1
ATOM 1457 C CA . ALA A 1 189 ? -14.945 -10.586 8.336 1 78 189 ALA A CA 1
ATOM 1458 C C . ALA A 1 189 ? -15.672 -10.273 7.031 1 78 189 ALA A C 1
ATOM 1460 O O . ALA A 1 189 ? -15.359 -10.844 5.984 1 78 189 ALA A O 1
ATOM 1461 N N . ARG A 1 190 ? -16.594 -9.383 7.09 1 79 190 ARG A N 1
ATOM 1462 C CA . ARG A 1 190 ? -17.328 -8.984 5.895 1 79 190 ARG A CA 1
ATOM 1463 C C . ARG A 1 190 ? -16.422 -8.305 4.891 1 79 190 ARG A C 1
ATOM 1465 O O . ARG A 1 190 ? -16.469 -8.586 3.691 1 79 190 ARG A O 1
ATOM 1472 N N . GLU A 1 191 ? -15.648 -7.492 5.379 1 76.31 191 GLU A N 1
ATOM 1473 C CA . GLU A 1 191 ? -14.711 -6.785 4.508 1 76.31 191 GLU A CA 1
ATOM 1474 C C . GLU A 1 191 ? -13.758 -7.758 3.822 1 76.31 191 GLU A C 1
ATOM 1476 O O . GLU A 1 191 ? -13.477 -7.625 2.629 1 76.31 191 GLU A O 1
ATOM 1481 N N . VAL A 1 192 ? -13.312 -8.703 4.605 1 85.81 192 VAL A N 1
ATOM 1482 C CA . VAL A 1 192 ? -12.391 -9.688 4.051 1 85.81 192 VAL A CA 1
ATOM 1483 C C . VAL A 1 192 ? -13.109 -10.547 3.016 1 85.81 192 VAL A C 1
ATOM 1485 O O . VAL A 1 192 ? -12.555 -10.852 1.958 1 85.81 192 VAL A O 1
ATOM 1488 N N . LEU A 1 193 ? -14.312 -10.906 3.291 1 88.44 193 LEU A N 1
ATOM 1489 C CA . LEU A 1 193 ? -15.102 -11.695 2.344 1 88.44 193 LEU A CA 1
ATOM 1490 C C . LEU A 1 193 ? -15.305 -10.93 1.043 1 88.44 193 LEU A C 1
ATOM 1492 O O . LEU A 1 193 ? -15.227 -11.508 -0.044 1 88.44 193 LEU A O 1
ATOM 1496 N N . ASP A 1 194 ? -15.578 -9.641 1.132 1 82.5 194 ASP A N 1
ATOM 1497 C CA . ASP A 1 194 ? -15.742 -8.805 -0.053 1 82.5 194 ASP A CA 1
ATOM 1498 C C . ASP A 1 194 ? -14.484 -8.82 -0.916 1 82.5 194 ASP A C 1
ATOM 1500 O O . ASP A 1 194 ? -14.57 -8.883 -2.145 1 82.5 194 ASP A O 1
ATOM 1504 N N . ASN A 1 195 ? -13.383 -8.789 -0.316 1 86 195 ASN A N 1
ATOM 1505 C CA . ASN A 1 195 ? -12.125 -8.852 -1.043 1 86 195 ASN A CA 1
ATOM 1506 C C . ASN A 1 195 ? -11.922 -10.211 -1.706 1 86 195 ASN A C 1
ATOM 1508 O O . ASN A 1 195 ? -11.484 -10.289 -2.854 1 86 195 ASN A O 1
ATOM 1512 N N . CYS A 1 196 ? -12.227 -11.289 -1.016 1 91.56 196 CYS A N 1
ATOM 1513 C CA . CYS A 1 196 ? -12.125 -12.641 -1.567 1 91.56 196 CYS A CA 1
ATOM 1514 C C . CYS A 1 196 ? -13.031 -12.797 -2.781 1 91.56 196 CYS A C 1
ATOM 1516 O O . CYS A 1 196 ? -12.641 -13.398 -3.781 1 91.56 196 CYS A O 1
ATOM 1518 N N . ALA A 1 197 ? -14.234 -12.211 -2.662 1 89.38 197 ALA A N 1
ATOM 1519 C CA . ALA A 1 197 ? -15.289 -12.414 -3.656 1 89.38 197 ALA A CA 1
ATOM 1520 C C . ALA A 1 197 ? -14.938 -11.734 -4.977 1 89.38 197 ALA A C 1
ATOM 1522 O O . ALA A 1 197 ? -15.5 -12.062 -6.02 1 89.38 197 ALA A O 1
ATOM 1523 N N . ARG A 1 198 ? -14.031 -10.766 -4.887 1 87.12 198 ARG A N 1
ATOM 1524 C CA . ARG A 1 198 ? -13.602 -10.109 -6.113 1 87.12 198 ARG A CA 1
ATOM 1525 C C . ARG A 1 198 ? -13.039 -11.117 -7.109 1 87.12 198 ARG A C 1
ATOM 1527 O O . ARG A 1 198 ? -13.188 -10.953 -8.32 1 87.12 198 ARG A O 1
ATOM 1534 N N . CYS A 1 199 ? -12.43 -12.172 -6.586 1 91.31 199 CYS A N 1
ATOM 1535 C CA . CYS A 1 199 ? -11.805 -13.18 -7.438 1 91.31 199 CYS A CA 1
ATOM 1536 C C . CYS A 1 199 ? -12.586 -14.492 -7.398 1 91.31 199 CYS A C 1
ATOM 1538 O O . CYS A 1 199 ? -12.898 -15.062 -8.445 1 91.31 199 CYS A O 1
ATOM 1540 N N . HIS A 1 200 ? -13.047 -14.906 -6.219 1 91.75 200 HIS A N 1
ATOM 1541 C CA . HIS A 1 200 ? -13.625 -16.234 -6.074 1 91.75 200 HIS A CA 1
ATOM 1542 C C . HIS A 1 200 ? -15.148 -16.172 -6.152 1 91.75 200 HIS A C 1
ATOM 1544 O O . HIS A 1 200 ? -15.805 -17.219 -6.258 1 91.75 200 HIS A O 1
ATOM 1550 N N . GLY A 1 201 ? -15.711 -14.969 -6.188 1 86.75 201 GLY A N 1
ATOM 1551 C CA . GLY A 1 201 ? -17.156 -14.828 -6.086 1 86.75 201 GLY A CA 1
ATOM 1552 C C . GLY A 1 201 ? -17.672 -15.047 -4.68 1 86.75 201 GLY A C 1
ATOM 1553 O O . GLY A 1 201 ? -17.062 -15.766 -3.889 1 86.75 201 GLY A O 1
ATOM 1554 N N . TYR A 1 202 ? -18.797 -14.508 -4.426 1 85.5 202 TYR A N 1
ATOM 1555 C CA . TYR A 1 202 ? -19.422 -14.703 -3.119 1 85.5 202 TYR A CA 1
ATOM 1556 C C . TYR A 1 202 ? -19.844 -16.156 -2.93 1 85.5 202 TYR A C 1
ATOM 1558 O O . TYR A 1 202 ? -19.781 -16.688 -1.816 1 85.5 202 TYR A O 1
ATOM 1566 N N . ASP A 1 203 ? -20.219 -16.781 -4.031 1 87.12 203 ASP A N 1
ATOM 1567 C CA . ASP A 1 203 ? -20.656 -18.172 -3.971 1 87.12 203 ASP A CA 1
ATOM 1568 C C . ASP A 1 203 ? -19.484 -19.141 -4.07 1 87.12 203 ASP A C 1
ATOM 1570 O O . ASP A 1 203 ? -19.656 -20.344 -3.969 1 87.12 203 ASP A O 1
ATOM 1574 N N . GLY A 1 204 ? -18.281 -18.609 -4.332 1 89.88 204 GLY A N 1
ATOM 1575 C CA . GLY A 1 204 ? -17.078 -19.438 -4.371 1 89.88 204 GLY A CA 1
ATOM 1576 C C . GLY A 1 204 ? -16.922 -20.203 -5.676 1 89.88 204 GLY A C 1
ATOM 1577 O O . GLY A 1 204 ? -16.125 -21.125 -5.766 1 89.88 204 GLY A O 1
ATOM 1578 N N . ALA A 1 205 ? -17.703 -19.844 -6.672 1 85.75 205 ALA A N 1
ATOM 1579 C CA . ALA A 1 205 ? -17.672 -20.578 -7.934 1 85.75 205 ALA A CA 1
ATOM 1580 C C . ALA A 1 205 ? -16.5 -20.125 -8.805 1 85.75 205 ALA A C 1
ATOM 1582 O O . ALA A 1 205 ? -16.219 -20.734 -9.836 1 85.75 205 ALA A O 1
ATOM 1583 N N . GLY A 1 206 ? -15.602 -19.047 -8.328 1 76.5 206 GLY A N 1
ATOM 1584 C CA . GLY A 1 206 ? -14.43 -18.562 -9.047 1 76.5 206 GLY A CA 1
ATOM 1585 C C . GLY A 1 206 ? -14.758 -17.453 -10.031 1 76.5 206 GLY A C 1
ATOM 1586 O O . GLY A 1 206 ? -13.891 -17.047 -10.812 1 76.5 206 GLY A O 1
ATOM 1587 N N . GLY A 1 207 ? -15.859 -16.5 -9.961 1 59.53 207 GLY A N 1
ATOM 1588 C CA . GLY A 1 207 ? -16.391 -15.211 -10.375 1 59.53 207 GLY A CA 1
ATOM 1589 C C . GLY A 1 207 ? -16.531 -15.07 -11.875 1 59.53 207 GLY A C 1
ATOM 1590 O O . GLY A 1 207 ? -17.078 -14.078 -12.367 1 59.53 207 GLY A O 1
ATOM 1591 N N . GLY A 1 208 ? -15.953 -16.047 -12.781 1 61.03 208 GLY A N 1
ATOM 1592 C CA . GLY A 1 208 ? -15.977 -15.484 -14.125 1 61.03 208 GLY A CA 1
ATOM 1593 C C . GLY A 1 208 ? -16.906 -16.219 -15.062 1 61.03 208 GLY A C 1
ATOM 1594 O O . GLY A 1 208 ? -17.359 -17.328 -14.75 1 61.03 208 GLY A O 1
ATOM 1595 N N . ALA A 1 209 ? -17.812 -15.414 -15.711 1 60.56 209 ALA A N 1
ATOM 1596 C CA . ALA A 1 209 ? -18.641 -15.984 -16.766 1 60.56 209 ALA A CA 1
ATOM 1597 C C . ALA A 1 209 ? -17.828 -16.219 -18.047 1 60.56 209 ALA A C 1
ATOM 1599 O O . ALA A 1 209 ? -16.797 -15.555 -18.25 1 60.56 209 ALA A O 1
ATOM 1600 N N . GLY A 1 210 ? -18.094 -17.172 -18.609 1 65.88 210 GLY A N 1
ATOM 1601 C CA . GLY A 1 210 ? -17.609 -17.422 -19.953 1 65.88 210 GLY A CA 1
ATOM 1602 C C . GLY A 1 210 ? -16.172 -17.906 -19.984 1 65.88 210 GLY A C 1
ATOM 1603 O O . GLY A 1 210 ? -15.812 -18.844 -19.266 1 65.88 210 GLY A O 1
ATOM 1604 N N . ASP A 1 211 ? -15.344 -17.094 -20.703 1 65.12 211 ASP A N 1
ATOM 1605 C CA . ASP A 1 211 ? -14 -17.531 -21.078 1 65.12 211 ASP A CA 1
ATOM 1606 C C . ASP A 1 211 ? -13.031 -17.391 -19.906 1 65.12 211 ASP A C 1
ATOM 1608 O O . ASP A 1 211 ? -11.953 -17.984 -19.906 1 65.12 211 ASP A O 1
ATOM 1612 N N . SER A 1 212 ? -13.422 -16.703 -18.875 1 78.06 212 SER A N 1
ATOM 1613 C CA . SER A 1 212 ? -12.516 -16.5 -17.75 1 78.06 212 SER A CA 1
ATOM 1614 C C . SER A 1 212 ? -12.945 -17.312 -16.531 1 78.06 212 SER A C 1
ATOM 1616 O O . SER A 1 212 ? -12.469 -17.078 -15.414 1 78.06 212 SER A O 1
ATOM 1618 N N . ALA A 1 213 ? -13.797 -18.297 -16.75 1 74.88 213 ALA A N 1
ATOM 1619 C CA . ALA A 1 213 ? -14.406 -19.047 -15.656 1 74.88 213 ALA A CA 1
ATOM 1620 C C . ALA A 1 213 ? -13.352 -19.812 -14.852 1 74.88 213 ALA A C 1
ATOM 1622 O O . ALA A 1 213 ? -13.523 -20.047 -13.656 1 74.88 213 ALA A O 1
ATOM 1623 N N . ALA A 1 214 ? -12.242 -20.047 -15.516 1 83.88 214 ALA A N 1
ATOM 1624 C CA . ALA A 1 214 ? -11.25 -20.891 -14.852 1 83.88 214 ALA A CA 1
ATOM 1625 C C . ALA A 1 214 ? -10.109 -20.047 -14.289 1 83.88 214 ALA A C 1
ATOM 1627 O O . ALA A 1 214 ? -9.023 -20.562 -14.023 1 83.88 214 ALA A O 1
ATOM 1628 N N . ALA A 1 215 ? -10.352 -18.781 -14.086 1 90.44 215 ALA A N 1
ATOM 1629 C CA . ALA A 1 215 ? -9.297 -17.891 -13.617 1 90.44 215 ALA A CA 1
ATOM 1630 C C . ALA A 1 215 ? -8.922 -18.188 -12.172 1 90.44 215 ALA A C 1
ATOM 1632 O O . ALA A 1 215 ? -7.754 -18.094 -11.789 1 90.44 215 ALA A O 1
ATOM 1633 N N . PHE A 1 216 ? -9.953 -18.578 -11.398 1 93.25 216 PHE A N 1
ATOM 1634 C CA . PHE A 1 216 ? -9.75 -18.859 -9.977 1 93.25 216 PHE A CA 1
ATOM 1635 C C . PHE A 1 216 ? -10.406 -20.188 -9.586 1 93.25 216 PHE A C 1
ATOM 1637 O O . PHE A 1 216 ? -11.414 -20.578 -10.172 1 93.25 216 PHE A O 1
ATOM 1644 N N . PRO A 1 217 ? -9.805 -20.875 -8.656 1 94.38 217 PRO A N 1
ATOM 1645 C CA . PRO A 1 217 ? -10.375 -22.188 -8.297 1 94.38 217 PRO A CA 1
ATOM 1646 C C . PRO A 1 217 ? -11.75 -22.062 -7.637 1 94.38 217 PRO A C 1
ATOM 1648 O O . PRO A 1 217 ? -12.039 -21.062 -6.977 1 94.38 217 PRO A O 1
ATOM 1651 N N . ARG A 1 218 ? -12.477 -23.109 -7.848 1 92.5 218 ARG A N 1
ATOM 1652 C CA . ARG A 1 218 ? -13.766 -23.234 -7.18 1 92.5 218 ARG A CA 1
ATOM 1653 C C . ARG A 1 218 ? -13.586 -23.547 -5.699 1 92.5 218 ARG A C 1
ATOM 1655 O O . ARG A 1 218 ? -12.828 -24.453 -5.34 1 92.5 218 ARG A O 1
ATOM 1662 N N . LEU A 1 219 ? -14.273 -22.766 -4.883 1 95.5 219 LEU A N 1
ATOM 1663 C CA . LEU A 1 219 ? -14.211 -22.969 -3.439 1 95.5 219 LEU A CA 1
ATOM 1664 C C . LEU A 1 219 ? -15.531 -23.516 -2.914 1 95.5 219 LEU A C 1
ATOM 1666 O O . LEU A 1 219 ? -15.594 -24.031 -1.793 1 95.5 219 LEU A O 1
ATOM 1670 N N . SER A 1 220 ? -16.516 -23.438 -3.736 1 92.44 220 SER A N 1
ATOM 1671 C CA . SER A 1 220 ? -17.891 -23.766 -3.348 1 92.44 220 SER A CA 1
ATOM 1672 C C . SER A 1 220 ? -18 -25.234 -2.934 1 92.44 220 SER A C 1
ATOM 1674 O O . SER A 1 220 ? -17.625 -26.141 -3.688 1 92.44 220 SER A O 1
ATOM 1676 N N . GLY A 1 221 ? -18.609 -25.406 -1.731 1 92.38 221 GLY A N 1
ATOM 1677 C CA . GLY A 1 221 ? -18.906 -26.75 -1.278 1 92.38 221 GLY A CA 1
ATOM 1678 C C . GLY A 1 221 ? -17.672 -27.531 -0.877 1 92.38 221 GLY A C 1
ATOM 1679 O O . GLY A 1 221 ? -17.75 -28.75 -0.639 1 92.38 221 GLY A O 1
ATOM 1680 N N . GLN A 1 222 ? -16.547 -26.938 -0.808 1 94.81 222 GLN A N 1
ATOM 1681 C CA . GLN A 1 222 ? -15.312 -27.578 -0.392 1 94.81 222 GLN A CA 1
ATOM 1682 C C . GLN A 1 222 ? -15.336 -27.891 1.1 1 94.81 222 GLN A C 1
ATOM 1684 O O . GLN A 1 222 ? -16.141 -27.344 1.847 1 94.81 222 GLN A O 1
ATOM 1689 N N . ASN A 1 223 ? -14.492 -28.75 1.507 1 95.5 223 ASN A N 1
ATOM 1690 C CA . ASN A 1 223 ? -14.367 -29.047 2.932 1 95.5 223 ASN A CA 1
ATOM 1691 C C . ASN A 1 223 ? -13.883 -27.812 3.709 1 95.5 223 ASN A C 1
ATOM 1693 O O . ASN A 1 223 ? -12.859 -27.234 3.371 1 95.5 223 ASN A O 1
ATOM 1697 N N . ALA A 1 224 ? -14.594 -27.484 4.75 1 96.5 224 ALA A N 1
ATOM 1698 C CA . ALA A 1 224 ? -14.234 -26.328 5.559 1 96.5 224 ALA A CA 1
ATOM 1699 C C . ALA A 1 224 ? -12.852 -26.484 6.164 1 96.5 224 ALA A C 1
ATOM 1701 O O . ALA A 1 224 ? -12.078 -25.531 6.234 1 96.5 224 ALA A O 1
ATOM 1702 N N . ASP A 1 225 ? -12.547 -27.688 6.594 1 96.94 225 ASP A N 1
ATOM 1703 C CA . ASP A 1 225 ? -11.25 -27.938 7.207 1 96.94 225 ASP A CA 1
ATOM 1704 C C . ASP A 1 225 ? -10.117 -27.75 6.191 1 96.94 225 ASP A C 1
ATOM 1706 O O . ASP A 1 225 ? -9.078 -27.172 6.516 1 96.94 225 ASP A O 1
ATOM 1710 N N . TYR A 1 226 ? -10.305 -28.219 5.039 1 96.81 226 TYR A N 1
ATOM 1711 C CA . TYR A 1 226 ? -9.312 -28.031 3.99 1 96.81 226 TYR A CA 1
ATOM 1712 C C . TYR A 1 226 ? -9.094 -26.547 3.709 1 96.81 226 TYR A C 1
ATOM 1714 O O . TYR A 1 226 ? -7.957 -26.078 3.637 1 96.81 226 TYR A O 1
ATOM 1722 N N . LEU A 1 227 ? -10.211 -25.875 3.539 1 97.88 227 LEU A N 1
ATOM 1723 C CA . LEU A 1 227 ? -10.125 -24.453 3.227 1 97.88 227 LEU A CA 1
ATOM 1724 C C . LEU A 1 227 ? -9.398 -23.688 4.336 1 97.88 227 LEU A C 1
ATOM 1726 O O . LEU A 1 227 ? -8.562 -22.828 4.062 1 97.88 227 LEU A O 1
ATOM 1730 N N . PHE A 1 228 ? -9.758 -24.031 5.57 1 97.5 228 PHE A N 1
ATOM 1731 C CA . PHE A 1 228 ? -9.102 -23.391 6.699 1 97.5 228 PHE A CA 1
ATOM 1732 C C . PHE A 1 228 ? -7.602 -23.625 6.664 1 97.5 228 PHE A C 1
ATOM 1734 O O . PHE A 1 228 ? -6.816 -22.672 6.781 1 97.5 228 PHE A O 1
ATOM 1741 N N . HIS A 1 229 ? -7.184 -24.812 6.453 1 96.94 229 HIS A N 1
ATOM 1742 C CA . HIS A 1 229 ? -5.766 -25.156 6.473 1 96.94 229 HIS A CA 1
ATOM 1743 C C . HIS A 1 229 ? -5.035 -24.547 5.281 1 96.94 229 HIS A C 1
ATOM 1745 O O . HIS A 1 229 ? -3.885 -24.141 5.398 1 96.94 229 HIS A O 1
ATOM 1751 N N . ALA A 1 230 ? -5.668 -24.547 4.16 1 97.5 230 ALA A N 1
ATOM 1752 C CA . ALA A 1 230 ? -5.07 -23.922 2.984 1 97.5 230 ALA A CA 1
ATOM 1753 C C . ALA A 1 230 ? -4.836 -22.438 3.217 1 97.5 230 ALA A C 1
ATOM 1755 O O . ALA A 1 230 ? -3.744 -21.922 2.967 1 97.5 230 ALA A O 1
ATOM 1756 N N . LEU A 1 231 ? -5.871 -21.766 3.719 1 97.44 231 LEU A N 1
ATOM 1757 C CA . LEU A 1 231 ? -5.766 -20.328 4.004 1 97.44 231 LEU A CA 1
ATOM 1758 C C . LEU A 1 231 ? -4.668 -20.062 5.027 1 97.44 231 LEU A C 1
ATOM 1760 O O . LEU A 1 231 ? -3.889 -19.125 4.871 1 97.44 231 LEU A O 1
ATOM 1764 N N . LYS A 1 232 ? -4.648 -20.891 6.023 1 96.81 232 LYS A N 1
ATOM 1765 C CA . LYS A 1 232 ? -3.631 -20.75 7.059 1 96.81 232 LYS A CA 1
ATOM 1766 C C . LYS A 1 232 ? -2.232 -20.953 6.488 1 96.81 232 LYS A C 1
ATOM 1768 O O . LYS A 1 232 ? -1.299 -20.234 6.828 1 96.81 232 LYS A O 1
ATOM 1773 N N . ALA A 1 233 ? -2.096 -21.922 5.648 1 97.31 233 ALA A N 1
ATOM 1774 C CA . ALA A 1 233 ? -0.81 -22.203 5.02 1 97.31 233 ALA A CA 1
ATOM 1775 C C . ALA A 1 233 ? -0.364 -21.031 4.137 1 97.31 233 ALA A C 1
ATOM 1777 O O . ALA A 1 233 ? 0.822 -20.703 4.09 1 97.31 233 ALA A O 1
ATOM 1778 N N . TYR A 1 234 ? -1.285 -20.484 3.369 1 96.88 234 TYR A N 1
ATOM 1779 C CA . TYR A 1 234 ? -0.946 -19.281 2.617 1 96.88 234 TYR A CA 1
ATOM 1780 C C . TYR A 1 234 ? -0.458 -18.172 3.547 1 96.88 234 TYR A C 1
ATOM 1782 O O . TYR A 1 234 ? 0.583 -17.562 3.301 1 96.88 234 TYR A O 1
ATOM 1790 N N . ALA A 1 235 ? -1.199 -17.922 4.602 1 93.44 235 ALA A N 1
ATOM 1791 C CA . ALA A 1 235 ? -0.91 -16.859 5.551 1 93.44 235 ALA A CA 1
ATOM 1792 C C . ALA A 1 235 ? 0.476 -17.031 6.164 1 93.44 235 ALA A C 1
ATOM 1794 O O . ALA A 1 235 ? 1.189 -16.047 6.387 1 93.44 235 ALA A O 1
ATOM 1795 N N . GLU A 1 236 ? 0.846 -18.281 6.371 1 93 236 GLU A N 1
ATOM 1796 C CA . GLU A 1 236 ? 2.09 -18.578 7.078 1 93 236 GLU A CA 1
ATOM 1797 C C . GLU A 1 236 ? 3.229 -18.844 6.098 1 93 236 GLU A C 1
ATOM 1799 O O . GLU A 1 236 ? 4.371 -19.047 6.512 1 93 236 GLU A O 1
ATOM 1804 N N . GLY A 1 237 ? 2.928 -18.906 4.848 1 92.88 237 GLY A N 1
ATOM 1805 C CA . GLY A 1 237 ? 3.953 -19.062 3.826 1 92.88 237 GLY A CA 1
ATOM 1806 C C . GLY A 1 237 ? 4.258 -20.516 3.506 1 92.88 237 GLY A C 1
ATOM 1807 O O . GLY A 1 237 ? 5.203 -20.797 2.771 1 92.88 237 GLY A O 1
ATOM 1808 N N . GLY A 1 238 ? 3.492 -21.391 4.082 1 95.62 238 GLY A N 1
ATOM 1809 C CA . GLY A 1 238 ? 3.715 -22.812 3.844 1 95.62 238 GLY A CA 1
ATOM 1810 C C . GLY A 1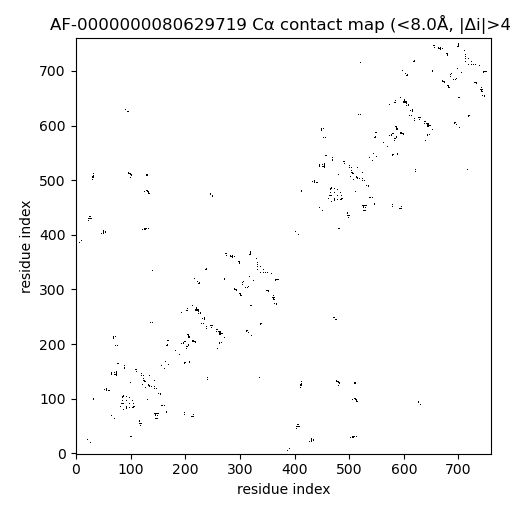 238 ? 3.176 -23.281 2.506 1 95.62 238 GLY A C 1
ATOM 1811 O O . GLY A 1 238 ? 3.578 -24.328 2.006 1 95.62 238 GLY A O 1
ATOM 1812 N N . ARG A 1 239 ? 2.203 -22.656 1.995 1 97.25 239 ARG A N 1
ATOM 1813 C CA . ARG A 1 239 ? 1.727 -22.844 0.629 1 97.25 239 ARG A CA 1
ATOM 1814 C C . ARG A 1 239 ? 2.078 -21.656 -0.249 1 97.25 239 ARG A C 1
ATOM 1816 O O . ARG A 1 239 ? 1.661 -20.531 0.03 1 97.25 239 ARG A O 1
ATOM 1823 N N . HIS A 1 240 ? 2.807 -21.953 -1.286 1 97.44 240 HIS A N 1
ATOM 1824 C CA . HIS A 1 240 ? 3.391 -20.875 -2.066 1 97.44 240 HIS A CA 1
ATOM 1825 C C . HIS A 1 240 ? 2.387 -20.312 -3.068 1 97.44 240 HIS A C 1
ATOM 1827 O O . HIS A 1 240 ? 1.849 -21.047 -3.895 1 97.44 240 HIS A O 1
ATOM 1833 N N . SER A 1 241 ? 2.172 -19.016 -2.988 1 97.69 241 SER A N 1
ATOM 1834 C CA . SER A 1 241 ? 1.385 -18.281 -3.963 1 97.69 241 SER A CA 1
ATOM 1835 C C . SER A 1 241 ? 1.562 -16.766 -3.783 1 97.69 241 SER A C 1
ATOM 1837 O O . SER A 1 241 ? 1.143 -16.203 -2.77 1 97.69 241 SER A O 1
ATOM 1839 N N . GLY A 1 242 ? 2.166 -16.156 -4.75 1 96.62 242 GLY A N 1
ATOM 1840 C CA . GLY A 1 242 ? 2.311 -14.711 -4.684 1 96.62 242 GLY A CA 1
ATOM 1841 C C . GLY A 1 242 ? 0.99 -13.969 -4.789 1 96.62 242 GLY A C 1
ATOM 1842 O O . GLY A 1 242 ? 0.913 -12.781 -4.488 1 96.62 242 GLY A O 1
ATOM 1843 N N . ILE A 1 243 ? -0.032 -14.648 -5.191 1 96.25 243 ILE A N 1
ATOM 1844 C CA . ILE A 1 243 ? -1.363 -14.07 -5.328 1 96.25 243 ILE A CA 1
ATOM 1845 C C . ILE A 1 243 ? -2.133 -14.227 -4.02 1 96.25 243 ILE A C 1
ATOM 1847 O O . ILE A 1 243 ? -2.689 -13.25 -3.502 1 96.25 243 ILE A O 1
ATOM 1851 N N . MET A 1 244 ? -2.08 -15.367 -3.363 1 97.12 244 MET A N 1
ATOM 1852 C CA . MET A 1 244 ? -2.953 -15.656 -2.229 1 97.12 244 MET A CA 1
ATOM 1853 C C . MET A 1 244 ? -2.26 -15.328 -0.911 1 97.12 244 MET A C 1
ATOM 1855 O O . MET A 1 244 ? -2.92 -15 0.076 1 97.12 244 MET A O 1
ATOM 1859 N N . GLN A 1 245 ? -0.904 -15.461 -0.885 1 95.44 245 GLN A N 1
ATOM 1860 C CA . GLN A 1 245 ? -0.219 -15.195 0.376 1 95.44 245 GLN A CA 1
ATOM 1861 C C . GLN A 1 245 ? -0.524 -13.789 0.888 1 95.44 245 GLN A C 1
ATOM 1863 O O . GLN A 1 245 ? -0.922 -13.617 2.041 1 95.44 245 GLN A O 1
ATOM 1868 N N . PRO A 1 246 ? -0.433 -12.781 -0.024 1 93.38 246 PRO A N 1
ATOM 1869 C CA . PRO A 1 246 ? -0.775 -11.445 0.469 1 93.38 246 PRO A CA 1
ATOM 1870 C C . PRO A 1 246 ? -2.242 -11.32 0.875 1 93.38 246 PRO A C 1
ATOM 1872 O O . PRO A 1 246 ? -2.574 -10.555 1.784 1 93.38 246 PRO A O 1
ATOM 1875 N N . VAL A 1 247 ? -3.104 -12.016 0.31 1 93.38 247 VAL A N 1
ATOM 1876 C CA . VAL A 1 247 ? -4.539 -11.945 0.569 1 93.38 247 VAL A CA 1
ATOM 1877 C C . VAL A 1 247 ? -4.844 -12.547 1.939 1 93.38 247 VAL A C 1
ATOM 1879 O O . VAL A 1 247 ? -5.695 -12.039 2.67 1 93.38 247 VAL A O 1
ATOM 1882 N N . ALA A 1 248 ? -4.141 -13.562 2.32 1 93.56 248 ALA A N 1
ATOM 1883 C CA . ALA A 1 248 ? -4.422 -14.289 3.557 1 93.56 248 ALA A CA 1
ATOM 1884 C C . ALA A 1 248 ? -3.588 -13.742 4.711 1 93.56 248 ALA A C 1
ATOM 1886 O O . ALA A 1 248 ? -3.867 -14.031 5.879 1 93.56 248 ALA A O 1
ATOM 1887 N N . ALA A 1 249 ? -2.588 -12.977 4.395 1 89.62 249 ALA A N 1
ATOM 1888 C CA . ALA A 1 249 ? -1.623 -12.523 5.395 1 89.62 249 ALA A CA 1
ATOM 1889 C C . ALA A 1 249 ? -2.303 -11.695 6.477 1 89.62 249 ALA A C 1
ATOM 1891 O O . ALA A 1 249 ? -3.135 -10.836 6.18 1 89.62 249 ALA A O 1
ATOM 1892 N N . GLY A 1 250 ? -1.944 -11.984 7.75 1 83.19 250 GLY A N 1
ATOM 1893 C CA . GLY A 1 250 ? -2.369 -11.148 8.859 1 83.19 250 GLY A CA 1
ATOM 1894 C C . GLY A 1 250 ? -3.773 -11.469 9.344 1 83.19 250 GLY A C 1
ATOM 1895 O O . GLY A 1 250 ? -4.242 -10.883 10.328 1 83.19 250 GLY A O 1
ATOM 1896 N N . LEU A 1 251 ? -4.5 -12.367 8.656 1 87.81 251 LEU A N 1
ATOM 1897 C CA . LEU A 1 251 ? -5.852 -12.719 9.078 1 87.81 251 LEU A CA 1
ATOM 1898 C C . LEU A 1 251 ? -5.82 -13.648 10.289 1 87.81 251 LEU A C 1
ATOM 1900 O O . LEU A 1 251 ? -4.984 -14.555 10.352 1 87.81 251 LEU A O 1
ATOM 1904 N N . ASP A 1 252 ? -6.691 -13.367 11.18 1 86.25 252 ASP A N 1
ATOM 1905 C CA . ASP A 1 252 ? -6.793 -14.195 12.375 1 86.25 252 ASP A CA 1
ATOM 1906 C C . ASP A 1 252 ? -7.461 -15.531 12.062 1 86.25 252 ASP A C 1
ATOM 1908 O O . ASP A 1 252 ? -8.219 -15.641 11.094 1 86.25 252 ASP A O 1
ATOM 1912 N N . ASP A 1 253 ? -7.199 -16.453 13 1 92.62 253 ASP A N 1
ATOM 1913 C CA . ASP A 1 253 ? -7.758 -17.797 12.82 1 92.62 253 ASP A CA 1
ATOM 1914 C C . ASP A 1 253 ? -9.281 -17.75 12.781 1 92.62 253 ASP A C 1
ATOM 1916 O O . ASP A 1 253 ? -9.914 -18.516 12.047 1 92.62 253 ASP A O 1
ATOM 1920 N N . SER A 1 254 ? -9.836 -16.891 13.562 1 91.44 254 SER A N 1
ATOM 1921 C CA . SER A 1 254 ? -11.289 -16.797 13.602 1 91.44 254 SER A CA 1
ATOM 1922 C C . SER A 1 254 ? -11.852 -16.328 12.266 1 91.44 254 SER A C 1
ATOM 1924 O O . SER A 1 254 ? -12.859 -16.859 11.789 1 91.44 254 SER A O 1
ATOM 1926 N N . ILE A 1 255 ? -11.195 -15.414 11.656 1 90.12 255 ILE A N 1
ATOM 1927 C CA . ILE A 1 255 ? -11.609 -14.914 10.352 1 90.12 255 ILE A CA 1
ATOM 1928 C C . ILE A 1 255 ? -11.398 -15.992 9.289 1 90.12 255 ILE A C 1
ATOM 1930 O O . ILE A 1 255 ? -12.273 -16.234 8.453 1 90.12 255 ILE A O 1
ATOM 1934 N N . LEU A 1 256 ? -10.273 -16.656 9.367 1 94.75 256 LEU A N 1
ATOM 1935 C CA . LEU A 1 256 ? -9.992 -17.734 8.414 1 94.75 256 LEU A CA 1
ATOM 1936 C C . LEU A 1 256 ? -11.062 -18.812 8.484 1 94.75 256 LEU A C 1
ATOM 1938 O O . LEU A 1 256 ? -11.523 -19.297 7.445 1 94.75 256 LEU A O 1
ATOM 1942 N N . ARG A 1 257 ? -11.461 -19.172 9.664 1 95.19 257 ARG A N 1
ATOM 1943 C CA . ARG A 1 257 ? -12.492 -20.188 9.844 1 95.19 257 ARG A CA 1
ATOM 1944 C C . ARG A 1 257 ? -13.836 -19.703 9.297 1 95.19 257 ARG A C 1
ATOM 1946 O O . ARG A 1 257 ? -14.57 -20.469 8.672 1 95.19 257 ARG A O 1
ATOM 1953 N N . THR A 1 258 ? -14.086 -18.453 9.547 1 93.31 258 THR A N 1
ATOM 1954 C CA . THR A 1 258 ? -15.336 -17.875 9.055 1 93.31 258 THR A CA 1
ATOM 1955 C C . THR A 1 258 ? -15.391 -17.922 7.535 1 93.31 258 THR A C 1
ATOM 1957 O O . THR A 1 258 ? -16.406 -18.312 6.961 1 93.31 258 THR A O 1
ATOM 1960 N N . LEU A 1 259 ? -14.344 -17.562 6.895 1 93.81 259 LEU A N 1
ATOM 1961 C CA . LEU A 1 259 ? -14.273 -17.609 5.438 1 93.81 259 LEU A CA 1
ATOM 1962 C C . LEU A 1 259 ? -14.391 -19.047 4.926 1 93.81 259 LEU A C 1
ATOM 1964 O O . LEU A 1 259 ? -15.117 -19.312 3.965 1 93.81 259 LEU A O 1
ATOM 1968 N N . ALA A 1 260 ? -13.633 -19.922 5.566 1 96.5 260 ALA A N 1
ATOM 1969 C CA . ALA A 1 260 ? -13.664 -21.328 5.191 1 96.5 260 ALA A CA 1
ATOM 1970 C C . ALA A 1 260 ? -15.086 -21.891 5.277 1 96.5 260 ALA A C 1
ATOM 1972 O O . ALA A 1 260 ? -15.555 -22.547 4.348 1 96.5 260 ALA A O 1
ATOM 1973 N N . ASN A 1 261 ? -15.781 -21.578 6.359 1 95.19 261 ASN A N 1
ATOM 1974 C CA . ASN A 1 261 ? -17.156 -22.047 6.551 1 95.19 261 ASN A CA 1
ATOM 1975 C C . ASN A 1 261 ? -18.109 -21.438 5.531 1 95.19 261 ASN A C 1
ATOM 1977 O O . ASN A 1 261 ? -19.016 -22.125 5.039 1 95.19 261 ASN A O 1
ATOM 1981 N N . HIS A 1 262 ? -17.891 -20.234 5.254 1 92.25 262 HIS A N 1
ATOM 1982 C CA . HIS A 1 262 ? -18.734 -19.594 4.254 1 92.25 262 HIS A CA 1
ATOM 1983 C C . HIS A 1 262 ? -18.688 -20.328 2.922 1 92.25 262 HIS A C 1
ATOM 1985 O O . HIS A 1 262 ? -19.719 -20.75 2.395 1 92.25 262 HIS A O 1
ATOM 1991 N N . TYR A 1 263 ? -17.578 -20.484 2.402 1 94.19 263 TYR A N 1
ATOM 1992 C CA . TYR A 1 263 ? -17.453 -21.078 1.072 1 94.19 263 TYR A CA 1
ATOM 1993 C C . TYR A 1 263 ? -17.812 -22.562 1.091 1 94.19 263 TYR A C 1
ATOM 1995 O O . TYR A 1 263 ? -18.375 -23.078 0.122 1 94.19 263 TYR A O 1
ATOM 2003 N N . ALA A 1 264 ? -17.422 -23.234 2.172 1 95.44 264 ALA A N 1
ATOM 2004 C CA . ALA A 1 264 ? -17.828 -24.625 2.312 1 95.44 264 ALA A CA 1
ATOM 2005 C C . ALA A 1 264 ? -19.344 -24.781 2.24 1 95.44 264 ALA A C 1
ATOM 2007 O O . ALA A 1 264 ? -19.859 -25.781 1.743 1 95.44 264 ALA A O 1
ATOM 2008 N N . GLY A 1 265 ? -20.031 -23.797 2.689 1 93.06 265 GLY A N 1
ATOM 2009 C CA . GLY A 1 265 ? -21.484 -23.828 2.758 1 93.06 265 GLY A CA 1
ATOM 2010 C C . GLY A 1 265 ? -22.156 -23.469 1.448 1 93.06 265 GLY A C 1
ATOM 2011 O O . GLY A 1 265 ? -23.375 -23.578 1.314 1 93.06 265 GLY A O 1
ATOM 2012 N N . GLN A 1 266 ? -21.406 -23.031 0.476 1 90.31 266 GLN A N 1
ATOM 2013 C CA . GLN A 1 266 ? -21.984 -22.625 -0.802 1 90.31 266 GLN A CA 1
ATOM 2014 C C . GLN A 1 266 ? -22.203 -23.812 -1.72 1 90.31 266 GLN A C 1
ATOM 2016 O O . GLN A 1 266 ? -21.719 -23.844 -2.85 1 90.31 266 GLN A O 1
ATOM 2021 N N . THR A 1 267 ? -23.062 -24.734 -1.434 1 86.62 267 THR A N 1
ATOM 2022 C CA . THR A 1 267 ? -23.234 -26 -2.115 1 86.62 267 THR A CA 1
ATOM 2023 C C . THR A 1 267 ? -24.109 -25.844 -3.357 1 86.62 267 THR A C 1
ATOM 2025 O O . THR A 1 267 ? -24.141 -26.719 -4.223 1 86.62 267 THR A O 1
ATOM 2028 N N . ALA A 1 268 ? -24.719 -24.688 -3.486 1 79.06 268 ALA A N 1
ATOM 2029 C CA . ALA A 1 268 ? -25.656 -24.5 -4.586 1 79.06 268 ALA A CA 1
ATOM 2030 C C . ALA A 1 268 ? -24.984 -23.812 -5.77 1 79.06 268 ALA A C 1
ATOM 2032 O O . ALA A 1 268 ? -25.609 -23.594 -6.812 1 79.06 268 ALA A O 1
ATOM 2033 N N . ALA A 1 269 ? -23.734 -23.547 -5.637 1 82.44 269 ALA A N 1
ATOM 2034 C CA . ALA A 1 269 ? -23.047 -22.859 -6.719 1 82.44 269 ALA A CA 1
ATOM 2035 C C . ALA A 1 269 ? -22.969 -23.719 -7.969 1 82.44 269 ALA A C 1
ATOM 2037 O O . ALA A 1 269 ? -22.75 -24.938 -7.879 1 82.44 269 ALA A O 1
ATOM 2038 N N . PRO A 1 270 ? -23.141 -23.109 -9.078 1 79.81 270 PRO A N 1
ATOM 2039 C CA . PRO A 1 270 ? -23.141 -23.875 -10.32 1 79.81 270 PRO A CA 1
ATOM 2040 C C . PRO A 1 270 ? -21.766 -24.438 -10.664 1 79.81 270 PRO A C 1
ATOM 2042 O O . PRO A 1 270 ? -20.75 -23.844 -10.297 1 79.81 270 PRO A O 1
ATOM 2045 N N . TYR A 1 271 ? -21.781 -25.578 -11.328 1 81.25 271 TYR A N 1
ATOM 2046 C CA . TYR A 1 271 ? -20.547 -26.156 -11.836 1 81.25 271 TYR A CA 1
ATOM 2047 C C . TYR A 1 271 ? -20.234 -25.625 -13.227 1 81.25 271 TYR A C 1
ATOM 2049 O O . TYR A 1 271 ? -21.141 -25.281 -13.992 1 81.25 271 TYR A O 1
ATOM 2057 N N . PRO A 1 272 ? -18.953 -25.531 -13.461 1 74.69 272 PRO A N 1
ATOM 2058 C CA . PRO A 1 272 ? -18.594 -25.094 -14.805 1 74.69 272 PRO A CA 1
ATOM 2059 C C . PRO A 1 272 ? -18.969 -26.109 -15.883 1 74.69 272 PRO A C 1
ATOM 2061 O O . PRO A 1 272 ? -19.094 -27.297 -15.594 1 74.69 272 PRO A O 1
ATOM 2064 N N . PRO A 1 273 ? -19.188 -25.531 -17.047 1 72.44 273 PRO A N 1
ATOM 2065 C CA . PRO A 1 273 ? -19.484 -26.469 -18.125 1 72.44 273 PRO A CA 1
ATOM 2066 C C . PRO A 1 273 ? -18.312 -27.391 -18.453 1 72.44 273 PRO A C 1
ATOM 2068 O O . PRO A 1 273 ? -17.156 -27.016 -18.266 1 72.44 273 PRO A O 1
ATOM 2071 N N . PRO A 1 274 ? -18.656 -28.625 -18.844 1 68.38 274 PRO A N 1
ATOM 2072 C CA . PRO A 1 274 ? -17.578 -29.547 -19.203 1 68.38 274 PRO A CA 1
ATOM 2073 C C . PRO A 1 274 ? -16.734 -29.047 -20.359 1 68.38 274 PRO A C 1
ATOM 2075 O O . PRO A 1 274 ? -17.234 -28.375 -21.266 1 68.38 274 PRO A O 1
ATOM 2078 N N . PRO A 1 275 ? -15.445 -29.297 -20.141 1 70.94 275 PRO A N 1
ATOM 2079 C CA . PRO A 1 275 ? -14.609 -28.938 -21.297 1 70.94 275 PRO A CA 1
ATOM 2080 C C . PRO A 1 275 ? -15.031 -29.641 -22.578 1 70.94 275 PRO A C 1
ATOM 2082 O O . PRO A 1 275 ? -15.453 -30.812 -22.531 1 70.94 275 PRO A O 1
ATOM 2085 N N . ALA A 1 276 ? -15.125 -28.891 -23.609 1 62.16 276 ALA A N 1
ATOM 2086 C CA . ALA A 1 276 ? -15.664 -29.359 -24.875 1 62.16 276 ALA A CA 1
ATOM 2087 C C . ALA A 1 276 ? -14.812 -30.5 -25.438 1 62.16 276 ALA A C 1
ATOM 2089 O O . ALA A 1 276 ? -15.328 -31.422 -26.078 1 62.16 276 ALA A O 1
ATOM 2090 N N . ASP A 1 277 ? -13.516 -30.344 -25.297 1 65.94 277 ASP A N 1
ATOM 2091 C CA . ASP A 1 277 ? -12.68 -31.25 -26.078 1 65.94 277 ASP A CA 1
ATOM 2092 C C . ASP A 1 277 ? -12.078 -32.344 -25.203 1 65.94 277 ASP A C 1
ATOM 2094 O O . ASP A 1 277 ? -10.867 -32.406 -25 1 65.94 277 ASP A O 1
ATOM 2098 N N . ALA A 1 278 ? -12.992 -33.094 -24.594 1 77.44 278 ALA A N 1
ATOM 2099 C CA . ALA A 1 278 ? -12.438 -34.188 -23.797 1 77.44 278 ALA A CA 1
ATOM 2100 C C . ALA A 1 278 ? -12.461 -35.5 -24.562 1 77.44 278 ALA A C 1
ATOM 2102 O O . ALA A 1 278 ? -13.523 -36.062 -24.812 1 77.44 278 ALA A O 1
ATOM 2103 N N . ALA A 1 279 ? -11.273 -35.938 -25 1 86 279 ALA A N 1
ATOM 2104 C CA . ALA A 1 279 ? -11.18 -37.219 -25.703 1 86 279 ALA A CA 1
ATOM 2105 C C . ALA A 1 279 ? -11.633 -38.344 -24.812 1 86 279 ALA A C 1
ATOM 2107 O O . ALA A 1 279 ? -11.211 -38.469 -23.656 1 86 279 ALA A O 1
ATOM 2108 N N . PRO A 1 280 ? -12.492 -39.188 -25.359 1 89.12 280 PRO A N 1
ATOM 2109 C CA . PRO A 1 280 ? -13 -40.312 -24.547 1 89.12 280 PRO A CA 1
ATOM 2110 C C . PRO A 1 280 ? -11.891 -41.156 -23.953 1 89.12 280 PRO A C 1
ATOM 2112 O O . PRO A 1 280 ? -12 -41.625 -22.812 1 89.12 280 PRO A O 1
ATOM 2115 N N . ALA A 1 281 ? -10.898 -41.344 -24.719 1 92.88 281 ALA A N 1
ATOM 2116 C CA . ALA A 1 281 ? -9.789 -42.188 -24.234 1 92.88 281 ALA A CA 1
ATOM 2117 C C . ALA A 1 281 ? -9.148 -41.531 -23 1 92.88 281 ALA A C 1
ATOM 2119 O O . ALA A 1 281 ? -8.734 -42.25 -22.078 1 92.88 281 ALA A O 1
ATOM 2120 N N . LEU A 1 282 ? -9.039 -40.25 -23.047 1 92.81 282 LEU A N 1
ATOM 2121 C CA . LEU A 1 282 ? -8.461 -39.531 -21.922 1 92.81 282 LEU A CA 1
ATOM 2122 C C . LEU A 1 282 ? -9.367 -39.625 -20.688 1 92.81 282 LEU A C 1
ATOM 2124 O O . LEU A 1 282 ? -8.883 -39.75 -19.562 1 92.81 282 LEU A O 1
ATOM 2128 N N . LEU A 1 283 ? -10.586 -39.531 -20.922 1 92.44 283 LEU A N 1
ATOM 2129 C CA . LEU A 1 283 ? -11.547 -39.625 -19.828 1 92.44 283 LEU A CA 1
ATOM 2130 C C . LEU A 1 283 ? -11.492 -41.031 -19.172 1 92.44 283 LEU A C 1
ATOM 2132 O O . LEU A 1 283 ? -11.555 -41.125 -17.953 1 92.44 283 LEU A O 1
ATOM 2136 N N . GLU A 1 284 ? -11.422 -42 -19.984 1 94.75 284 GLU A N 1
ATOM 2137 C CA . GLU A 1 284 ? -11.312 -43.375 -19.469 1 94.75 284 GLU A CA 1
ATOM 2138 C C . GLU A 1 284 ? -10.031 -43.562 -18.656 1 94.75 284 GLU A C 1
ATOM 2140 O O . GLU A 1 284 ? -10.039 -44.188 -17.609 1 94.75 284 GLU A O 1
ATOM 2145 N N . LEU A 1 285 ? -8.961 -43.062 -19.25 1 96 285 LEU A N 1
ATOM 2146 C CA . LEU A 1 285 ? -7.691 -43.125 -18.531 1 96 285 LEU A CA 1
ATOM 2147 C C . LEU A 1 285 ? -7.797 -42.438 -17.172 1 96 285 LEU A C 1
ATOM 2149 O O . LEU A 1 285 ? -7.332 -42.969 -16.156 1 96 285 LEU A O 1
ATOM 2153 N N . GLY A 1 286 ? -8.367 -41.25 -17.141 1 97 286 GLY A N 1
ATOM 2154 C CA . GLY A 1 286 ? -8.547 -40.531 -15.898 1 97 286 GLY A CA 1
ATOM 2155 C C . GLY A 1 286 ? -9.359 -41.281 -14.867 1 97 286 GLY A C 1
ATOM 2156 O O . GLY A 1 286 ? -8.992 -41.312 -13.688 1 97 286 GLY A O 1
ATOM 2157 N N . ALA A 1 287 ? -10.406 -41.844 -15.32 1 95.88 287 ALA A N 1
ATOM 2158 C CA . ALA A 1 287 ? -11.266 -42.625 -14.43 1 95.88 287 ALA A CA 1
ATOM 2159 C C . ALA A 1 287 ? -10.5 -43.812 -13.836 1 95.88 287 ALA A C 1
ATOM 2161 O O . ALA A 1 287 ? -10.609 -44.094 -12.641 1 95.88 287 ALA A O 1
ATOM 2162 N N . ARG A 1 288 ? -9.836 -44.469 -14.648 1 97.12 288 ARG A N 1
ATOM 2163 C CA . ARG A 1 288 ? -9.07 -45.625 -14.195 1 97.12 288 ARG A CA 1
ATOM 2164 C C . ARG A 1 288 ? -8.008 -45.219 -13.172 1 97.12 288 ARG A C 1
ATOM 2166 O O . ARG A 1 288 ? -7.855 -45.844 -12.133 1 97.12 288 ARG A O 1
ATOM 2173 N N . LEU A 1 289 ? -7.262 -44.156 -13.492 1 97.5 289 LEU A N 1
ATOM 2174 C CA . LEU A 1 289 ? -6.227 -43.656 -12.594 1 97.5 289 LEU A CA 1
ATOM 2175 C C . LEU A 1 289 ? -6.824 -43.219 -11.266 1 97.5 289 LEU A C 1
ATOM 2177 O O . LEU A 1 289 ? -6.238 -43.469 -10.203 1 97.5 289 LEU A O 1
ATOM 2181 N N . ALA A 1 290 ? -7.926 -42.562 -11.305 1 96.88 290 ALA A N 1
ATOM 2182 C CA . ALA A 1 290 ? -8.594 -42.094 -10.094 1 96.88 290 ALA A CA 1
ATOM 2183 C C . ALA A 1 290 ? -8.992 -43.25 -9.195 1 96.88 290 ALA A C 1
ATOM 2185 O O . ALA A 1 290 ? -8.852 -43.188 -7.973 1 96.88 290 ALA A O 1
ATOM 2186 N N . GLU A 1 291 ? -9.445 -44.312 -9.789 1 95.44 291 GLU A N 1
ATOM 2187 C CA . GLU A 1 291 ? -10.008 -45.438 -9.039 1 95.44 291 GLU A CA 1
ATOM 2188 C C . GLU A 1 291 ? -8.922 -46.438 -8.617 1 95.44 291 GLU A C 1
ATOM 2190 O O . GLU A 1 291 ? -8.969 -46.969 -7.512 1 95.44 291 GLU A O 1
ATOM 2195 N N . SER A 1 292 ? -7.941 -46.656 -9.539 1 96.38 292 SER A N 1
ATOM 2196 C CA . SER A 1 292 ? -7.047 -47.781 -9.289 1 96.38 292 SER A CA 1
ATOM 2197 C C . SER A 1 292 ? -5.586 -47.344 -9.312 1 96.38 292 SER A C 1
ATOM 2199 O O . SER A 1 292 ? -4.695 -48.125 -8.945 1 96.38 292 SER A O 1
ATOM 2201 N N . GLY A 1 293 ? -5.379 -46.156 -9.727 1 96.75 293 GLY A N 1
ATOM 2202 C CA . GLY A 1 293 ? -3.994 -45.75 -9.859 1 96.75 293 GLY A CA 1
ATOM 2203 C C . GLY A 1 293 ? -3.254 -46.438 -10.977 1 96.75 293 GLY A C 1
ATOM 2204 O O . GLY A 1 293 ? -3.869 -46.938 -11.938 1 96.75 293 GLY A O 1
ATOM 2205 N N . ASP A 1 294 ? -2.012 -46.25 -10.977 1 96.31 294 ASP A N 1
ATOM 2206 C CA . ASP A 1 294 ? -1.104 -46.938 -11.883 1 96.31 294 ASP A CA 1
ATOM 2207 C C . ASP A 1 294 ? -0.009 -47.688 -11.109 1 96.31 294 ASP A C 1
ATOM 2209 O O . ASP A 1 294 ? 1.031 -47.094 -10.797 1 96.31 294 ASP A O 1
ATOM 2213 N N . ARG A 1 295 ? -0.131 -48.969 -10.867 1 92.81 295 ARG A N 1
ATOM 2214 C CA . ARG A 1 295 ? 0.774 -49.75 -10.055 1 92.81 295 ARG A CA 1
ATOM 2215 C C . ARG A 1 295 ? 2.158 -49.844 -10.688 1 92.81 295 ARG A C 1
ATOM 2217 O O . ARG A 1 295 ? 3.168 -49.875 -9.984 1 92.81 295 ARG A O 1
ATOM 2224 N N . GLY A 1 296 ? 2.176 -49.906 -11.938 1 94.19 296 GLY A N 1
ATOM 2225 C CA . GLY A 1 296 ? 3.439 -50 -12.648 1 94.19 296 GLY A CA 1
ATOM 2226 C C . GLY A 1 296 ? 4.371 -48.844 -12.383 1 94.19 296 GLY A C 1
ATOM 2227 O O . GLY A 1 296 ? 5.59 -49 -12.344 1 94.19 296 GLY A O 1
ATOM 2228 N N . THR A 1 297 ? 3.818 -47.719 -12.164 1 94.38 297 THR A N 1
ATOM 2229 C CA . THR A 1 297 ? 4.652 -46.531 -12 1 94.38 297 THR A CA 1
ATOM 2230 C C . THR A 1 297 ? 4.527 -45.969 -10.586 1 94.38 297 THR A C 1
ATOM 2232 O O . THR A 1 297 ? 5.102 -44.938 -10.266 1 94.38 297 THR A O 1
ATOM 2235 N N . GLY A 1 298 ? 3.744 -46.625 -9.734 1 94.38 298 GLY A N 1
ATOM 2236 C CA . GLY A 1 298 ? 3.658 -46.25 -8.336 1 94.38 298 GLY A CA 1
ATOM 2237 C C . GLY A 1 298 ? 2.723 -45.094 -8.094 1 94.38 298 GLY A C 1
ATOM 2238 O O . GLY A 1 298 ? 2.867 -44.375 -7.102 1 94.38 298 GLY A O 1
ATOM 2239 N N . VAL A 1 299 ? 1.85 -44.781 -9.008 1 96.19 299 VAL A N 1
ATOM 2240 C CA . VAL A 1 299 ? 0.826 -43.75 -8.797 1 96.19 299 VAL A CA 1
ATOM 2241 C C . VAL A 1 299 ? -0.347 -44.344 -8.023 1 96.19 299 VAL A C 1
ATOM 2243 O O . VAL A 1 299 ? -1.014 -45.25 -8.5 1 96.19 299 VAL A O 1
ATOM 2246 N N . PRO A 1 300 ? -0.598 -43.844 -6.832 1 96.44 300 PRO A N 1
ATOM 2247 C CA . PRO A 1 300 ? -1.731 -44.406 -6.078 1 96.44 300 PRO A CA 1
ATOM 2248 C C . PRO A 1 300 ? -3.08 -43.969 -6.664 1 96.44 300 PRO A C 1
ATOM 2250 O O . PRO A 1 300 ? -3.145 -43.062 -7.48 1 96.44 300 PRO A O 1
ATOM 2253 N N . ALA A 1 301 ? -4.148 -44.719 -6.234 1 96.19 301 ALA A N 1
ATOM 2254 C CA . ALA A 1 301 ? -5.508 -44.312 -6.582 1 96.19 301 ALA A CA 1
ATOM 2255 C C . ALA A 1 301 ? -5.879 -43 -5.902 1 96.19 301 ALA A C 1
ATOM 2257 O O . ALA A 1 301 ? -5.809 -42.906 -4.676 1 96.19 301 ALA A O 1
ATOM 2258 N N . CYS A 1 302 ? -6.238 -42.031 -6.68 1 96.69 302 CYS A N 1
ATOM 2259 C CA . CYS A 1 302 ? -6.566 -40.719 -6.121 1 96.69 302 CYS A CA 1
ATOM 2260 C C . CYS A 1 302 ? -7.762 -40.812 -5.18 1 96.69 302 CYS A C 1
ATOM 2262 O O . CYS A 1 302 ? -7.785 -40.188 -4.129 1 96.69 302 CYS A O 1
ATOM 2264 N N . SER A 1 303 ? -8.797 -41.625 -5.504 1 94 303 SER A N 1
ATOM 2265 C CA . SER A 1 303 ? -10.047 -41.75 -4.762 1 94 303 SER A CA 1
ATOM 2266 C C . SER A 1 303 ? -9.812 -42.344 -3.367 1 94 303 SER A C 1
ATOM 2268 O O . SER A 1 303 ? -10.68 -42.219 -2.494 1 94 303 SER A O 1
ATOM 2270 N N . GLY A 1 304 ? -8.711 -42.969 -3.236 1 92.94 304 GLY A N 1
ATOM 2271 C CA . GLY A 1 304 ? -8.383 -43.5 -1.918 1 92.94 304 GLY A CA 1
ATOM 2272 C C . GLY A 1 304 ? -8.297 -42.406 -0.856 1 92.94 304 GLY A C 1
ATOM 2273 O O . GLY A 1 304 ? -8.586 -42.656 0.316 1 92.94 304 GLY A O 1
ATOM 2274 N N . CYS A 1 305 ? -7.863 -41.25 -1.208 1 94.31 305 CYS A N 1
ATOM 2275 C CA . CYS A 1 305 ? -7.727 -40.125 -0.276 1 94.31 305 CYS A CA 1
ATOM 2276 C C . CYS A 1 305 ? -8.758 -39.031 -0.572 1 94.31 305 CYS A C 1
ATOM 2278 O O . CYS A 1 305 ? -9.227 -38.344 0.341 1 94.31 305 CYS A O 1
ATOM 2280 N N . HIS A 1 306 ? -9.078 -38.812 -1.832 1 94.12 306 HIS A N 1
ATOM 2281 C CA . HIS A 1 306 ? -9.977 -37.719 -2.238 1 94.12 306 HIS A CA 1
ATOM 2282 C C . HIS A 1 306 ? -11.391 -38.25 -2.469 1 94.12 306 HIS A C 1
ATOM 2284 O O . HIS A 1 306 ? -12.227 -37.562 -3.051 1 94.12 306 HIS A O 1
ATOM 2290 N N . GLY A 1 307 ? -11.789 -39.344 -1.931 1 84.19 307 GLY A N 1
ATOM 2291 C CA . GLY A 1 307 ? -13.125 -39.906 -2.059 1 84.19 307 GLY A CA 1
ATOM 2292 C C . GLY A 1 307 ? -14.086 -39.438 -0.989 1 84.19 307 GLY A C 1
ATOM 2293 O O . GLY A 1 307 ? -13.719 -38.594 -0.159 1 84.19 307 GLY A O 1
ATOM 2294 N N . GLU A 1 308 ? -15.312 -39.875 -1.129 1 77.25 308 GLU A N 1
ATOM 2295 C CA . GLU A 1 308 ? -16.359 -39.469 -0.179 1 77.25 308 GLU A CA 1
ATOM 2296 C C . GLU A 1 308 ? -16 -39.906 1.238 1 77.25 308 GLU A C 1
ATOM 2298 O O . GLU A 1 308 ? -15.453 -41 1.439 1 77.25 308 GLU A O 1
ATOM 2303 N N . ASP A 1 309 ? -16.219 -39.094 2.17 1 75.31 309 ASP A N 1
ATOM 2304 C CA . ASP A 1 309 ? -16.109 -39.406 3.596 1 75.31 309 ASP A CA 1
ATOM 2305 C C . ASP A 1 309 ? -14.656 -39.688 3.99 1 75.31 309 ASP A C 1
ATOM 2307 O O . ASP A 1 309 ? -14.383 -40.594 4.773 1 75.31 309 ASP A O 1
ATOM 2311 N N . ARG A 1 310 ? -13.836 -39.125 3.352 1 83.44 310 ARG A N 1
ATOM 2312 C CA . ARG A 1 310 ? -12.43 -39.219 3.729 1 83.44 310 ARG A CA 1
ATOM 2313 C C . ARG A 1 310 ? -12 -38.062 4.613 1 83.44 310 ARG A C 1
ATOM 2315 O O . ARG A 1 310 ? -12.844 -37.312 5.121 1 83.44 310 ARG A O 1
ATOM 2322 N N . ASP A 1 311 ? -10.727 -38.062 4.977 1 90.81 311 ASP A N 1
ATOM 2323 C CA . ASP A 1 311 ? -10.188 -37.031 5.832 1 90.81 311 ASP A CA 1
ATOM 2324 C C . ASP A 1 311 ? -10.602 -35.625 5.336 1 90.81 311 ASP A C 1
ATOM 2326 O O . ASP A 1 311 ? -10.336 -35.281 4.188 1 90.81 311 ASP A O 1
ATOM 2330 N N . PRO A 1 312 ? -11.328 -34.875 6.145 1 93 312 PRO A N 1
ATOM 2331 C CA . PRO A 1 312 ? -11.836 -33.594 5.707 1 93 312 PRO A CA 1
ATOM 2332 C C . PRO A 1 312 ? -10.719 -32.594 5.426 1 93 312 PRO A C 1
ATOM 2334 O O . PRO A 1 312 ? -10.961 -31.531 4.832 1 93 312 PRO A O 1
ATOM 2337 N N . ARG A 1 313 ? -9.523 -32.969 5.797 1 92.94 313 ARG A N 1
ATOM 2338 C CA . ARG A 1 313 ? -8.391 -32.094 5.484 1 92.94 313 ARG A CA 1
ATOM 2339 C C . ARG A 1 313 ? -7.973 -32.25 4.027 1 92.94 313 ARG A C 1
ATOM 2341 O O . ARG A 1 313 ? -7.199 -31.438 3.51 1 92.94 313 ARG A O 1
ATOM 2348 N N . TYR A 1 314 ? -8.461 -33.25 3.363 1 95.69 314 TYR A N 1
ATOM 2349 C CA . TYR A 1 314 ? -8.227 -33.438 1.937 1 95.69 314 TYR A CA 1
ATOM 2350 C C . TYR A 1 314 ? -9.336 -32.781 1.113 1 95.69 314 TYR A C 1
ATOM 2352 O O . TYR A 1 314 ? -10.516 -32.844 1.474 1 95.69 314 TYR A O 1
ATOM 2360 N N . PRO A 1 315 ? -8.914 -32.156 0.023 1 95.81 315 PRO A N 1
ATOM 2361 C CA . PRO A 1 315 ? -9.938 -31.438 -0.737 1 95.81 315 PRO A CA 1
ATOM 2362 C C . PRO A 1 315 ? -10.812 -32.344 -1.584 1 95.81 315 PRO A C 1
ATOM 2364 O O . PRO A 1 315 ? -10.359 -33.406 -2.018 1 95.81 315 PRO A O 1
ATOM 2367 N N . ARG A 1 316 ? -12.039 -31.859 -1.783 1 93.75 316 ARG A N 1
ATOM 2368 C CA . ARG A 1 316 ? -12.875 -32.406 -2.842 1 93.75 316 ARG A CA 1
ATOM 2369 C C . ARG A 1 316 ? -12.383 -31.969 -4.219 1 93.75 316 ARG A C 1
ATOM 2371 O O . ARG A 1 316 ? -12.047 -30.812 -4.422 1 93.75 316 ARG A O 1
ATOM 2378 N N . LEU A 1 317 ? -12.297 -32.906 -5.129 1 94.69 317 LEU A N 1
ATOM 2379 C CA . LEU A 1 317 ? -11.727 -32.594 -6.434 1 94.69 317 LEU A CA 1
ATOM 2380 C C . LEU A 1 317 ? -12.828 -32.438 -7.48 1 94.69 317 LEU A C 1
ATOM 2382 O O . LEU A 1 317 ? -12.617 -31.781 -8.516 1 94.69 317 LEU A O 1
ATOM 2386 N N . ASP A 1 318 ? -14 -33 -7.145 1 91.38 318 ASP A N 1
ATOM 2387 C CA . ASP A 1 318 ? -15.078 -33.062 -8.125 1 91.38 318 ASP A CA 1
ATOM 2388 C C . ASP A 1 318 ? -15.57 -31.656 -8.469 1 91.38 318 ASP A C 1
ATOM 2390 O O . ASP A 1 318 ? -15.852 -30.859 -7.578 1 91.38 318 ASP A O 1
ATOM 2394 N N . GLY A 1 319 ? -15.617 -31.406 -9.75 1 89 319 GLY A N 1
ATOM 2395 C CA . GLY A 1 319 ? -16.203 -30.172 -10.242 1 89 319 GLY A CA 1
ATOM 2396 C C . GLY A 1 319 ? -15.219 -29.031 -10.289 1 89 319 GLY A C 1
ATOM 2397 O O . GLY A 1 319 ? -15.562 -27.922 -10.719 1 89 319 GLY A O 1
ATOM 2398 N N . GLN A 1 320 ? -14.039 -29.219 -9.883 1 92.25 320 GLN A N 1
ATOM 2399 C CA . GLN A 1 320 ? -13.016 -28.188 -9.984 1 92.25 320 GLN A CA 1
ATOM 2400 C C . GLN A 1 320 ? -12.578 -27.984 -11.43 1 92.25 320 GLN A C 1
ATOM 2402 O O . GLN A 1 320 ? -12.742 -28.875 -12.266 1 92.25 320 GLN A O 1
ATOM 2407 N N . HIS A 1 321 ? -12.039 -26.875 -11.711 1 91.12 321 HIS A N 1
ATOM 2408 C CA . HIS A 1 321 ? -11.547 -26.609 -13.062 1 91.12 321 HIS A CA 1
ATOM 2409 C C . HIS A 1 321 ? -10.391 -27.547 -13.422 1 91.12 321 HIS A C 1
ATOM 2411 O O . HIS A 1 321 ? -9.461 -27.719 -12.625 1 91.12 321 HIS A O 1
ATOM 2417 N N . ALA A 1 322 ? -10.461 -28.094 -14.648 1 92.06 322 ALA A N 1
ATOM 2418 C CA . ALA A 1 322 ? -9.406 -29 -15.102 1 92.06 322 ALA A CA 1
ATOM 2419 C C . ALA A 1 322 ? -8.047 -28.312 -15.094 1 92.06 322 ALA A C 1
ATOM 2421 O O . ALA A 1 322 ? -7.043 -28.906 -14.695 1 92.06 322 ALA A O 1
ATOM 2422 N N . SER A 1 323 ? -8.055 -27.062 -15.547 1 91.69 323 SER A N 1
ATOM 2423 C CA . SER A 1 323 ? -6.793 -26.328 -15.625 1 91.69 323 SER A CA 1
ATOM 2424 C C . SER A 1 323 ? -6.188 -26.125 -14.242 1 91.69 323 SER A C 1
ATOM 2426 O O . SER A 1 323 ? -4.969 -26.219 -14.07 1 91.69 323 SER A O 1
ATOM 2428 N N . TYR A 1 324 ? -6.996 -25.875 -13.234 1 93.88 324 TYR A N 1
ATOM 2429 C CA . TYR A 1 324 ? -6.5 -25.688 -11.875 1 93.88 324 TYR A CA 1
ATOM 2430 C C . TYR A 1 324 ? -5.895 -26.984 -11.336 1 93.88 324 TYR A C 1
ATOM 2432 O O . TYR A 1 324 ? -4.809 -26.969 -10.75 1 93.88 324 TYR A O 1
ATOM 2440 N N . ILE A 1 325 ? -6.625 -28.078 -11.508 1 95.38 325 ILE A N 1
ATOM 2441 C CA . ILE A 1 325 ? -6.137 -29.375 -11.023 1 95.38 325 ILE A CA 1
ATOM 2442 C C . ILE A 1 325 ? -4.789 -29.688 -11.672 1 95.38 325 ILE A C 1
ATOM 2444 O O . ILE A 1 325 ? -3.832 -30.047 -10.984 1 95.38 325 ILE A O 1
ATOM 2448 N N . ALA A 1 326 ? -4.738 -29.562 -12.961 1 95.94 326 ALA A N 1
ATOM 2449 C CA . ALA A 1 326 ? -3.5 -29.844 -13.68 1 95.94 326 ALA A CA 1
ATOM 2450 C C . ALA A 1 326 ? -2.352 -28.984 -13.156 1 95.94 326 ALA A C 1
ATOM 2452 O O . ALA A 1 326 ? -1.247 -29.484 -12.93 1 95.94 326 ALA A O 1
ATOM 2453 N N . ASP A 1 327 ? -2.607 -27.734 -12.961 1 96.38 327 ASP A N 1
ATOM 2454 C CA . ASP A 1 327 ? -1.582 -26.812 -12.477 1 96.38 327 ASP A CA 1
ATOM 2455 C C . ASP A 1 327 ? -1.08 -27.234 -11.094 1 96.38 327 ASP A C 1
ATOM 2457 O O . ASP A 1 327 ? 0.126 -27.219 -10.836 1 96.38 327 ASP A O 1
ATOM 2461 N N . GLN A 1 328 ? -2.002 -27.578 -10.195 1 97.5 328 GLN A N 1
ATOM 2462 C CA . GLN A 1 328 ? -1.607 -27.984 -8.859 1 97.5 328 GLN A CA 1
ATOM 2463 C C . GLN A 1 328 ? -0.751 -29.25 -8.898 1 97.5 328 GLN A C 1
ATOM 2465 O O . GLN A 1 328 ? 0.261 -29.344 -8.203 1 97.5 328 GLN A O 1
ATOM 2470 N N . LEU A 1 329 ? -1.159 -30.203 -9.711 1 98.25 329 LEU A N 1
ATOM 2471 C CA . LEU A 1 329 ? -0.391 -31.438 -9.844 1 98.25 329 LEU A CA 1
ATOM 2472 C C . LEU A 1 329 ? 1.025 -31.141 -10.328 1 98.25 329 LEU A C 1
ATOM 2474 O O . LEU A 1 329 ? 1.992 -31.703 -9.797 1 98.25 329 LEU A O 1
ATOM 2478 N N . ARG A 1 330 ? 1.169 -30.312 -11.242 1 97.81 330 ARG A N 1
ATOM 2479 C CA . ARG A 1 330 ? 2.484 -29.953 -11.758 1 97.81 330 ARG A CA 1
ATOM 2480 C C . ARG A 1 330 ? 3.311 -29.234 -10.703 1 97.81 330 ARG A C 1
ATOM 2482 O O . ARG A 1 330 ? 4.531 -29.406 -10.633 1 97.81 330 ARG A O 1
ATOM 2489 N N . LEU A 1 331 ? 2.668 -28.391 -9.914 1 97.88 331 LEU A N 1
ATOM 2490 C CA . LEU A 1 331 ? 3.365 -27.672 -8.859 1 97.88 331 LEU A CA 1
ATOM 2491 C C . LEU A 1 331 ? 3.971 -28.625 -7.844 1 97.88 331 LEU A C 1
ATOM 2493 O O . LEU A 1 331 ? 5.098 -28.422 -7.383 1 97.88 331 LEU A O 1
ATOM 2497 N N . TRP A 1 332 ? 3.213 -29.641 -7.453 1 97.75 332 TRP A N 1
ATOM 2498 C CA . TRP A 1 332 ? 3.754 -30.641 -6.531 1 97.75 332 TRP A CA 1
ATOM 2499 C C . TRP A 1 332 ? 4.945 -31.359 -7.152 1 97.75 332 TRP A C 1
ATOM 2501 O O . TRP A 1 332 ? 5.941 -31.625 -6.477 1 97.75 332 TRP A O 1
ATOM 2511 N N . GLN A 1 333 ? 4.859 -31.625 -8.406 1 96.94 333 GLN A N 1
ATOM 2512 C CA . GLN A 1 333 ? 5.945 -32.344 -9.078 1 96.94 333 GLN A CA 1
ATOM 2513 C C . GLN A 1 333 ? 7.223 -31.5 -9.094 1 96.94 333 GLN A C 1
ATOM 2515 O O . GLN A 1 333 ? 8.328 -32.031 -9.023 1 96.94 333 GLN A O 1
ATOM 2520 N N . LYS A 1 334 ? 7.055 -30.234 -9.188 1 95.38 334 LYS A N 1
ATOM 2521 C CA . LYS A 1 334 ? 8.203 -29.344 -9.281 1 95.38 334 LYS A CA 1
ATOM 2522 C C . LYS A 1 334 ? 8.641 -28.859 -7.898 1 95.38 334 LYS A C 1
ATOM 2524 O O . LYS A 1 334 ? 9.5 -27.984 -7.781 1 95.38 334 LYS A O 1
ATOM 2529 N N . ASP A 1 335 ? 8.016 -29.328 -6.887 1 94.62 335 ASP A N 1
ATOM 2530 C CA . ASP A 1 335 ? 8.281 -28.922 -5.508 1 94.62 335 ASP A CA 1
ATOM 2531 C C . ASP A 1 335 ? 8.078 -27.422 -5.328 1 94.62 335 ASP A C 1
ATOM 2533 O O . ASP A 1 335 ? 8.859 -26.766 -4.633 1 94.62 335 ASP A O 1
ATOM 2537 N N . ALA A 1 336 ? 7.062 -26.906 -6 1 96.5 336 ALA A N 1
ATOM 2538 C CA . ALA A 1 336 ? 6.805 -25.469 -5.98 1 96.5 336 ALA A CA 1
ATOM 2539 C C . ALA A 1 336 ? 5.508 -25.156 -5.242 1 96.5 336 ALA A C 1
ATOM 2541 O O . ALA A 1 336 ? 5.145 -23.984 -5.086 1 96.5 336 ALA A O 1
ATOM 2542 N N . HIS A 1 337 ? 4.797 -26.172 -4.805 1 96.62 337 HIS A N 1
ATOM 2543 C CA . HIS A 1 337 ? 3.488 -25.984 -4.188 1 96.62 337 HIS A CA 1
ATOM 2544 C C . HIS A 1 337 ? 3.617 -25.469 -2.764 1 96.62 337 HIS A C 1
ATOM 2546 O O . HIS A 1 337 ? 2.848 -24.594 -2.346 1 96.62 337 HIS A O 1
ATOM 2552 N N . GLY A 1 338 ? 4.527 -25.953 -2.039 1 95.56 338 GLY A N 1
ATOM 2553 C CA . GLY A 1 338 ? 4.715 -25.625 -0.634 1 95.56 338 GLY A CA 1
ATOM 2554 C C . GLY A 1 338 ? 5.32 -26.766 0.166 1 95.56 338 GLY A C 1
ATOM 2555 O O . GLY A 1 338 ? 5.625 -27.828 -0.385 1 95.56 338 GLY A O 1
ATOM 2556 N N . ASP A 1 339 ? 5.504 -26.484 1.54 1 91.56 339 ASP A N 1
ATOM 2557 C CA . ASP A 1 339 ? 6.156 -27.469 2.387 1 91.56 339 ASP A CA 1
ATOM 2558 C C . ASP A 1 339 ? 5.328 -27.75 3.641 1 91.56 339 ASP A C 1
ATOM 2560 O O . ASP A 1 339 ? 5.848 -27.703 4.758 1 91.56 339 ASP A O 1
ATOM 2564 N N . THR A 1 340 ? 4.094 -28.062 3.451 1 93.56 340 THR A N 1
ATOM 2565 C CA . THR A 1 340 ? 3.238 -28.5 4.547 1 93.56 340 THR A CA 1
ATOM 2566 C C . THR A 1 340 ? 3.199 -30.031 4.617 1 93.56 340 THR A C 1
ATOM 2568 O O . THR A 1 340 ? 3.557 -30.719 3.654 1 93.56 340 THR A O 1
ATOM 2571 N N . PRO A 1 341 ? 2.824 -30.547 5.766 1 91.69 341 PRO A N 1
ATOM 2572 C CA . PRO A 1 341 ? 2.695 -32 5.855 1 91.69 341 PRO A CA 1
ATOM 2573 C C . PRO A 1 341 ? 1.76 -32.562 4.797 1 91.69 341 PRO A C 1
ATOM 2575 O O . PRO A 1 341 ? 2.07 -33.594 4.188 1 91.69 341 PRO A O 1
ATOM 2578 N N . LEU A 1 342 ? 0.696 -31.953 4.531 1 90.69 342 LEU A N 1
ATOM 2579 C CA . LEU A 1 342 ? -0.251 -32.406 3.527 1 90.69 342 LEU A CA 1
ATOM 2580 C C . LEU A 1 342 ? 0.334 -32.281 2.125 1 90.69 342 LEU A C 1
ATOM 2582 O O . LEU A 1 342 ? 0.083 -33.125 1.259 1 90.69 342 LEU A O 1
ATOM 2586 N N . SER A 1 343 ? 1.066 -31.25 1.909 1 94.44 343 SER A N 1
ATOM 2587 C CA . SER A 1 343 ? 1.707 -31.047 0.613 1 94.44 343 SER A CA 1
ATOM 2588 C C . SER A 1 343 ? 2.703 -32.156 0.312 1 94.44 343 SER A C 1
ATOM 2590 O O . SER A 1 343 ? 2.83 -32.594 -0.836 1 94.44 343 SER A O 1
ATOM 2592 N N . ARG A 1 344 ? 3.402 -32.688 1.286 1 94.94 344 ARG A N 1
ATOM 2593 C CA . ARG A 1 344 ? 4.387 -33.75 1.106 1 94.94 344 ARG A CA 1
ATOM 2594 C C . ARG A 1 344 ? 3.717 -35.031 0.679 1 94.94 344 ARG A C 1
ATOM 2596 O O . ARG A 1 344 ? 4.277 -35.812 -0.108 1 94.94 344 ARG A O 1
ATOM 2603 N N . ILE A 1 345 ? 2.564 -35.25 1.244 1 95.5 345 ILE A N 1
ATOM 2604 C CA . ILE A 1 345 ? 1.804 -36.438 0.851 1 95.5 345 ILE A CA 1
ATOM 2605 C C . ILE A 1 345 ? 1.488 -36.375 -0.642 1 95.5 345 ILE A C 1
ATOM 2607 O O . ILE A 1 345 ? 1.725 -37.344 -1.374 1 95.5 345 ILE A O 1
ATOM 2611 N N . MET A 1 346 ? 1.067 -35.25 -1.11 1 97.38 346 MET A N 1
ATOM 2612 C CA . MET A 1 346 ? 0.717 -35.125 -2.521 1 97.38 346 MET A CA 1
ATOM 2613 C C . MET A 1 346 ? 1.966 -35.125 -3.396 1 97.38 346 MET A C 1
ATOM 2615 O O . MET A 1 346 ? 1.936 -35.656 -4.516 1 97.38 346 MET A O 1
ATOM 2619 N N . GLY A 1 347 ? 3.039 -34.531 -2.902 1 97 347 GLY A N 1
ATOM 2620 C CA . GLY A 1 347 ? 4.289 -34.625 -3.641 1 97 347 GLY A CA 1
ATOM 2621 C C . GLY A 1 347 ? 4.684 -36.062 -3.977 1 97 347 GLY A C 1
ATOM 2622 O O . GLY A 1 347 ? 5.074 -36.344 -5.109 1 97 347 GLY A O 1
ATOM 2623 N N . ALA A 1 348 ? 4.516 -36.906 -3.062 1 95.81 348 ALA A N 1
ATOM 2624 C CA . ALA A 1 348 ? 4.832 -38.312 -3.258 1 95.81 348 ALA A CA 1
ATOM 2625 C C . ALA A 1 348 ? 3.822 -38.969 -4.188 1 95.81 348 ALA A C 1
ATOM 2627 O O . ALA A 1 348 ? 4.199 -39.75 -5.078 1 95.81 348 ALA A O 1
ATOM 2628 N N . ALA A 1 349 ? 2.592 -38.625 -4.039 1 96.88 349 ALA A N 1
ATOM 2629 C CA . ALA A 1 349 ? 1.506 -39.281 -4.766 1 96.88 349 ALA A CA 1
ATOM 2630 C C . ALA A 1 349 ? 1.571 -38.969 -6.254 1 96.88 349 ALA A C 1
ATOM 2632 O O . ALA A 1 349 ? 1.164 -39.781 -7.09 1 96.88 349 ALA A O 1
ATOM 2633 N N . VAL A 1 350 ? 2.146 -37.781 -6.602 1 97.88 350 VAL A N 1
ATOM 2634 C CA . VAL A 1 350 ? 1.997 -37.344 -7.984 1 97.88 350 VAL A CA 1
ATOM 2635 C C . VAL A 1 350 ? 3.355 -37.344 -8.68 1 97.88 350 VAL A C 1
ATOM 2637 O O . VAL A 1 350 ? 3.465 -36.969 -9.852 1 97.88 350 VAL A O 1
ATOM 2640 N N . ARG A 1 351 ? 4.375 -37.75 -8.07 1 96.88 351 ARG A N 1
ATOM 2641 C CA . ARG A 1 351 ? 5.762 -37.625 -8.508 1 96.88 351 ARG A CA 1
ATOM 2642 C C . ARG A 1 351 ? 5.957 -38.25 -9.883 1 96.88 351 ARG A C 1
ATOM 2644 O O . ARG A 1 351 ? 6.715 -37.75 -10.703 1 96.88 351 ARG A O 1
ATOM 2651 N N . ASN A 1 352 ? 5.211 -39.344 -10.195 1 97.25 352 ASN A N 1
ATOM 2652 C CA . ASN A 1 352 ? 5.496 -40.125 -11.391 1 97.25 352 ASN A CA 1
ATOM 2653 C C . ASN A 1 352 ? 4.418 -39.938 -12.453 1 97.25 352 ASN A C 1
ATOM 2655 O O . ASN A 1 352 ? 4.402 -40.656 -13.461 1 97.25 352 ASN A O 1
ATOM 2659 N N . LEU A 1 353 ? 3.547 -39.031 -12.227 1 98.25 353 LEU A N 1
ATOM 2660 C CA . LEU A 1 353 ? 2.51 -38.781 -13.219 1 98.25 353 LEU A CA 1
ATOM 2661 C C . LEU A 1 353 ? 3.113 -38.219 -14.508 1 98.25 353 LEU A C 1
ATOM 2663 O O . LEU A 1 353 ? 3.99 -37.375 -14.469 1 98.25 353 LEU A O 1
ATOM 2667 N N . THR A 1 354 ? 2.678 -38.781 -15.609 1 97.56 354 THR A N 1
ATOM 2668 C CA . THR A 1 354 ? 3.02 -38.188 -16.906 1 97.56 354 THR A CA 1
ATOM 2669 C C . THR A 1 354 ? 2.09 -37.031 -17.234 1 97.56 354 THR A C 1
ATOM 2671 O O . THR A 1 354 ? 1.036 -36.875 -16.609 1 97.56 354 THR A O 1
ATOM 2674 N N . GLU A 1 355 ? 2.498 -36.281 -18.203 1 97.25 355 GLU A N 1
ATOM 2675 C CA . GLU A 1 355 ? 1.657 -35.156 -18.625 1 97.25 355 GLU A CA 1
ATOM 2676 C C . GLU A 1 355 ? 0.293 -35.625 -19.094 1 97.25 355 GLU A C 1
ATOM 2678 O O . GLU A 1 355 ? -0.725 -35 -18.859 1 97.25 355 GLU A O 1
ATOM 2683 N N . GLU A 1 356 ? 0.24 -36.75 -19.781 1 96.31 356 GLU A N 1
ATOM 2684 C CA . GLU A 1 356 ? -1.023 -37.312 -20.25 1 96.31 356 GLU A CA 1
ATOM 2685 C C . GLU A 1 356 ? -1.911 -37.688 -19.062 1 96.31 356 GLU A C 1
ATOM 2687 O O . GLU A 1 356 ? -3.119 -37.469 -19.078 1 96.31 356 GLU A O 1
ATOM 2692 N N . GLN A 1 357 ? -1.293 -38.281 -18.094 1 97.81 357 GLN A N 1
ATOM 2693 C CA . GLN A 1 357 ? -2.045 -38.719 -16.922 1 97.81 357 GLN A CA 1
ATOM 2694 C C . GLN A 1 357 ? -2.568 -37.531 -16.125 1 97.81 357 GLN A C 1
ATOM 2696 O O . GLN A 1 357 ? -3.684 -37.562 -15.602 1 97.81 357 GLN A O 1
ATOM 2701 N N . ILE A 1 358 ? -1.778 -36.469 -16.047 1 97.88 358 ILE A N 1
ATOM 2702 C CA . ILE A 1 358 ? -2.213 -35.25 -15.391 1 97.88 358 ILE A CA 1
ATOM 2703 C C . ILE A 1 358 ? -3.449 -34.688 -16.094 1 97.88 358 ILE A C 1
ATOM 2705 O O . ILE A 1 358 ? -4.445 -34.344 -15.453 1 97.88 358 ILE A O 1
ATOM 2709 N N . ARG A 1 359 ? -3.393 -34.625 -17.391 1 95.5 359 ARG A N 1
ATOM 2710 C CA . ARG A 1 359 ? -4.527 -34.125 -18.156 1 95.5 359 ARG A CA 1
ATOM 2711 C C . ARG A 1 359 ? -5.754 -35.031 -17.953 1 95.5 359 ARG A C 1
ATOM 2713 O O . ARG A 1 359 ? -6.863 -34.531 -17.781 1 95.5 359 ARG A O 1
ATOM 2720 N N . ALA A 1 360 ? -5.547 -36.281 -17.969 1 96.38 36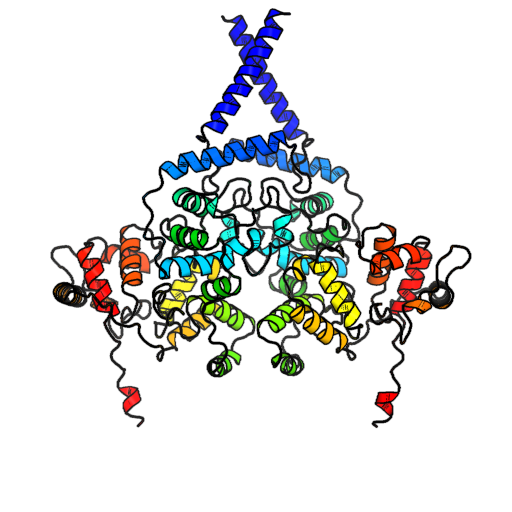0 ALA A N 1
ATOM 2721 C CA . ALA A 1 360 ? -6.637 -37.25 -17.828 1 96.38 360 ALA A CA 1
ATOM 2722 C C . ALA A 1 360 ? -7.32 -37.125 -16.469 1 96.38 360 ALA A C 1
ATOM 2724 O O . ALA A 1 360 ? -8.547 -37 -16.391 1 96.38 360 ALA A O 1
ATOM 2725 N N . LEU A 1 361 ? -6.52 -37.094 -15.461 1 96.5 361 LEU A N 1
ATOM 2726 C CA . LEU A 1 361 ? -7.055 -36.969 -14.109 1 96.5 361 LEU A CA 1
ATOM 2727 C C . LEU A 1 361 ? -7.793 -35.625 -13.945 1 96.5 361 LEU A C 1
ATOM 2729 O O . LEU A 1 361 ? -8.867 -35.594 -13.336 1 96.5 361 LEU A O 1
ATOM 2733 N N . SER A 1 362 ? -7.172 -34.562 -14.492 1 95.25 362 SER A N 1
ATOM 2734 C CA . SER A 1 362 ? -7.766 -33.25 -14.391 1 95.25 362 SER A CA 1
ATOM 2735 C C . SER A 1 362 ? -9.141 -33.188 -15.055 1 95.25 362 SER A C 1
ATOM 2737 O O . SER A 1 362 ? -10.094 -32.656 -14.492 1 95.25 362 SER A O 1
ATOM 2739 N N . LEU A 1 363 ? -9.281 -33.781 -16.172 1 93.62 363 LEU A N 1
ATOM 2740 C CA . LEU A 1 363 ? -10.547 -33.812 -16.875 1 93.62 363 LEU A CA 1
ATOM 2741 C C . LEU A 1 363 ? -11.57 -34.656 -16.141 1 93.62 363 LEU A C 1
ATOM 2743 O O . LEU A 1 363 ? -12.75 -34.312 -16.062 1 93.62 363 LEU A O 1
ATOM 2747 N N . HIS A 1 364 ? -11.117 -35.781 -15.664 1 93.56 364 HIS A N 1
ATOM 2748 C CA . HIS A 1 364 ? -12.016 -36.688 -14.945 1 93.56 364 HIS A CA 1
ATOM 2749 C C . HIS A 1 364 ? -12.695 -35.969 -13.781 1 93.56 364 HIS A C 1
ATOM 2751 O O . HIS A 1 364 ? -13.922 -35.969 -13.688 1 93.56 364 HIS A O 1
ATOM 2757 N N . TYR A 1 365 ? -11.914 -35.344 -12.992 1 93.19 365 TYR A N 1
ATOM 2758 C CA . TYR A 1 365 ? -12.469 -34.719 -11.789 1 93.19 365 TYR A CA 1
ATOM 2759 C C . TYR A 1 365 ? -13.25 -33.469 -12.141 1 93.19 365 TYR A C 1
ATOM 2761 O O . TYR A 1 365 ? -14.227 -33.125 -11.477 1 93.19 365 TYR A O 1
ATOM 2769 N N . ALA A 1 366 ? -12.797 -32.719 -13.164 1 91.75 366 ALA A N 1
ATOM 2770 C CA . ALA A 1 366 ? -13.547 -31.547 -13.609 1 91.75 366 ALA A CA 1
ATOM 2771 C C . ALA A 1 366 ? -14.961 -31.922 -14.023 1 91.75 366 ALA A C 1
ATOM 2773 O O . ALA A 1 366 ? -15.898 -31.141 -13.867 1 91.75 366 ALA A O 1
ATOM 2774 N N . LEU A 1 367 ? -15.156 -33.125 -14.492 1 90.25 367 LEU A N 1
ATOM 2775 C CA . LEU A 1 367 ? -16.438 -33.531 -15.039 1 90.25 367 LEU A CA 1
ATOM 2776 C C . LEU A 1 367 ? -17.219 -34.344 -14.008 1 90.25 367 LEU A C 1
ATOM 2778 O O . LEU A 1 367 ? -18.422 -34.562 -14.18 1 90.25 367 LEU A O 1
ATOM 2782 N N . SER A 1 368 ? -16.531 -34.688 -12.969 1 87.94 368 SER A N 1
ATOM 2783 C CA . SER A 1 368 ? -17.203 -35.438 -11.914 1 87.94 368 SER A CA 1
ATOM 2784 C C . SER A 1 368 ? -18.109 -34.531 -11.086 1 87.94 368 SER A C 1
ATOM 2786 O O . SER A 1 368 ? -17.812 -33.375 -10.883 1 87.94 368 SER A O 1
ATOM 2788 N N . ARG A 1 369 ? -19.297 -35 -10.773 1 81.44 369 ARG A N 1
ATOM 2789 C CA . ARG A 1 369 ? -20.219 -34.281 -9.914 1 81.44 369 ARG A CA 1
ATOM 2790 C C . ARG A 1 369 ? -20.406 -35 -8.578 1 81.44 369 ARG A C 1
ATOM 2792 O O . ARG A 1 369 ? -20.422 -36.219 -8.531 1 81.44 369 ARG A O 1
ATOM 2799 N N . PRO A 1 370 ? -20.312 -34.125 -7.496 1 67.88 370 PRO A N 1
ATOM 2800 C CA . PRO A 1 370 ? -20.547 -34.781 -6.207 1 67.88 370 PRO A CA 1
ATOM 2801 C C . PRO A 1 370 ? -21.875 -35.531 -6.152 1 67.88 370 PRO A C 1
ATOM 2803 O O . PRO A 1 370 ? -22.844 -35.125 -6.801 1 67.88 370 PRO A O 1
ATOM 2806 N N . ARG A 1 371 ? -21.906 -36.75 -5.781 1 52.16 371 ARG A N 1
ATOM 2807 C CA . ARG A 1 371 ? -23.156 -37.469 -5.594 1 52.16 371 ARG A CA 1
ATOM 2808 C C . ARG A 1 371 ? -24.109 -36.719 -4.676 1 52.16 371 ARG A C 1
ATOM 2810 O O . ARG A 1 371 ? -23.688 -36.125 -3.686 1 52.16 371 ARG A O 1
ATOM 2817 N N . GLU A 1 372 ? -25.141 -36.062 -5.25 1 48.66 372 GLU A N 1
ATOM 2818 C CA . GLU A 1 372 ? -26.188 -35.406 -4.457 1 48.66 372 GLU A CA 1
ATOM 2819 C C . GLU A 1 372 ? -26.438 -36.188 -3.16 1 48.66 372 GLU A C 1
ATOM 2821 O O . GLU A 1 372 ? -26.562 -37.406 -3.166 1 48.66 372 GLU A O 1
ATOM 2826 N N . THR A 1 373 ? -26 -35.812 -2.111 1 42.38 373 THR A N 1
ATOM 2827 C CA . THR A 1 373 ? -26.516 -36.438 -0.9 1 42.38 373 THR A CA 1
ATOM 2828 C C . THR A 1 373 ? -28.031 -36.531 -0.929 1 42.38 373 THR A C 1
ATOM 2830 O O . THR A 1 373 ? -28.703 -35.562 -1.313 1 42.38 373 THR A O 1
ATOM 2833 N N . ALA A 1 374 ? -28.703 -37.781 -1.028 1 38.06 374 ALA A N 1
ATOM 2834 C CA . ALA A 1 374 ? -30.109 -38.156 -0.951 1 38.06 374 ALA A CA 1
ATOM 2835 C C . ALA A 1 374 ? -30.844 -37.344 0.12 1 38.06 374 ALA A C 1
ATOM 2837 O O . ALA A 1 374 ? -32.062 -37.438 0.234 1 38.06 374 ALA A O 1
ATOM 2838 N N . GLU A 1 375 ? -30.328 -36.781 1.054 1 34.59 375 GLU A N 1
ATOM 2839 C CA . GLU A 1 375 ? -31.156 -36.281 2.145 1 34.59 375 GLU A CA 1
ATOM 2840 C C . GLU A 1 375 ? -32 -35.094 1.692 1 34.59 375 GLU A C 1
ATOM 2842 O O . GLU A 1 375 ? -32.969 -34.719 2.369 1 34.59 375 GLU A O 1
ATOM 2847 N N . ALA A 1 376 ? -31.641 -34.375 0.69 1 38.56 376 ALA A N 1
ATOM 2848 C CA . ALA A 1 376 ? -32.594 -33.312 0.388 1 38.56 376 ALA A CA 1
ATOM 2849 C C . ALA A 1 376 ? -33.812 -33.844 -0.347 1 38.56 376 ALA A C 1
ATOM 2851 O O . ALA A 1 376 ? -34.75 -33.094 -0.623 1 38.56 376 ALA A O 1
ATOM 2852 N N . GLU A 1 377 ? -33.906 -34.969 -0.949 1 34.94 377 GLU A N 1
ATOM 2853 C CA . GLU A 1 377 ? -35.156 -35.438 -1.495 1 34.94 377 GLU A CA 1
ATOM 2854 C C . GLU A 1 377 ? -36.156 -35.781 -0.382 1 34.94 377 GLU A C 1
ATOM 2856 O O . GLU A 1 377 ? -37.344 -35.906 -0.623 1 34.94 377 GLU A O 1
ATOM 2861 N N . GLY A 1 378 ? -35.875 -36.344 0.711 1 27.53 378 GLY A N 1
ATOM 2862 C CA . GLY A 1 378 ? -36.906 -36.688 1.664 1 27.53 378 GLY A CA 1
ATOM 2863 C C . GLY A 1 378 ? -37.656 -35.5 2.195 1 27.53 378 GLY A C 1
ATOM 2864 O O . GLY A 1 378 ? -38.594 -35.625 2.988 1 27.53 378 GLY A O 1
ATOM 2865 N N . LYS A 1 379 ? -37.094 -34.406 2.172 1 32.03 379 LYS A N 1
ATOM 2866 C CA . LYS A 1 379 ? -37.969 -33.375 2.734 1 32.03 379 LYS A CA 1
ATOM 2867 C C . LYS A 1 379 ? -38.938 -32.875 1.693 1 32.03 379 LYS A C 1
ATOM 2869 O O . LYS A 1 379 ? -39.625 -31.859 1.91 1 32.03 379 LYS A O 1
ATOM 2874 N N . ARG A 1 380 ? -38.969 -33.438 0.45 1 25.97 380 ARG A N 1
ATOM 2875 C CA . ARG A 1 380 ? -40.312 -33.219 -0.127 1 25.97 380 ARG A CA 1
ATOM 2876 C C . ARG A 1 380 ? -41.281 -34.312 0.314 1 25.97 380 ARG A C 1
ATOM 2878 O O . ARG A 1 380 ? -40.938 -35.5 0.364 1 25.97 380 ARG A O 1
ATOM 2885 N N . MET B 1 1 ? 55.781 15.695 -12.18 1 85 1 MET B N 1
ATOM 2886 C CA . MET B 1 1 ? 54.469 16.172 -11.797 1 85 1 MET B CA 1
ATOM 2887 C C . MET B 1 1 ? 53.469 15.992 -12.953 1 85 1 MET B C 1
ATOM 2889 O O . MET B 1 1 ? 52.375 15.445 -12.766 1 85 1 MET B O 1
ATOM 2893 N N . ARG B 1 2 ? 53.938 16.25 -14.172 1 90.56 2 ARG B N 1
ATOM 2894 C CA . ARG B 1 2 ? 53.062 16.125 -15.328 1 90.56 2 ARG B CA 1
ATOM 2895 C C . ARG B 1 2 ? 52.719 14.664 -15.609 1 90.56 2 ARG B C 1
ATOM 2897 O O . ARG B 1 2 ? 51.562 14.336 -15.922 1 90.56 2 ARG B O 1
ATOM 2904 N N . ARG B 1 3 ? 53.688 13.766 -15.445 1 88.44 3 ARG B N 1
ATOM 2905 C CA . ARG B 1 3 ? 53.469 12.344 -15.672 1 88.44 3 ARG B CA 1
ATOM 2906 C C . ARG B 1 3 ? 52.469 11.781 -14.648 1 88.44 3 ARG B C 1
ATOM 2908 O O . ARG B 1 3 ? 51.625 10.969 -15 1 88.44 3 ARG B O 1
ATOM 2915 N N . VAL B 1 4 ? 52.719 12.172 -13.414 1 89.25 4 VAL B N 1
ATOM 2916 C CA . VAL B 1 4 ? 51.844 11.711 -12.352 1 89.25 4 VAL B CA 1
ATOM 2917 C C . VAL B 1 4 ? 50.406 12.164 -12.633 1 89.25 4 VAL B C 1
ATOM 2919 O O . VAL B 1 4 ? 49.469 11.367 -12.547 1 89.25 4 VAL B O 1
ATOM 2922 N N . LEU B 1 5 ? 50.219 13.375 -13.055 1 92.25 5 LEU B N 1
ATOM 2923 C CA . LEU B 1 5 ? 48.906 13.914 -13.352 1 92.25 5 LEU B CA 1
ATOM 2924 C C . LEU B 1 5 ? 48.281 13.211 -14.555 1 92.25 5 LEU B C 1
ATOM 2926 O O . LEU B 1 5 ? 47.062 12.977 -14.586 1 92.25 5 LEU B O 1
ATOM 2930 N N . THR B 1 6 ? 49.094 12.922 -15.469 1 91.75 6 THR B N 1
ATOM 2931 C CA . THR B 1 6 ? 48.625 12.195 -16.641 1 91.75 6 THR B CA 1
ATOM 2932 C C . THR B 1 6 ? 48.125 10.805 -16.25 1 91.75 6 THR B C 1
ATOM 2934 O O . THR B 1 6 ? 47.094 10.344 -16.703 1 91.75 6 THR B O 1
ATOM 2937 N N . ILE B 1 7 ? 48.844 10.164 -15.422 1 91.25 7 ILE B N 1
ATOM 2938 C CA . ILE B 1 7 ? 48.469 8.828 -14.984 1 91.25 7 ILE B CA 1
ATOM 2939 C C . ILE B 1 7 ? 47.156 8.906 -14.18 1 91.25 7 ILE B C 1
ATOM 2941 O O . ILE B 1 7 ? 46.25 8.086 -14.367 1 91.25 7 ILE B O 1
ATOM 2945 N N . ILE B 1 8 ? 47.094 9.836 -13.273 1 91.44 8 ILE B N 1
ATOM 2946 C CA . ILE B 1 8 ? 45.875 10.023 -12.492 1 91.44 8 ILE B CA 1
ATOM 2947 C C . ILE B 1 8 ? 44.688 10.258 -13.438 1 91.44 8 ILE B C 1
ATOM 294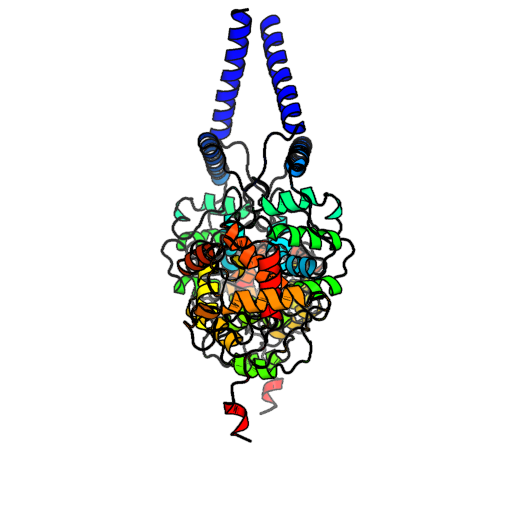9 O O . ILE B 1 8 ? 43.625 9.641 -13.281 1 91.44 8 ILE B O 1
ATOM 2953 N N . GLY B 1 9 ? 44.812 11.062 -14.375 1 92.62 9 GLY B N 1
ATOM 2954 C CA . GLY B 1 9 ? 43.781 11.328 -15.352 1 92.62 9 GLY B CA 1
ATOM 2955 C C . GLY B 1 9 ? 43.344 10.094 -16.125 1 92.62 9 GLY B C 1
ATOM 2956 O O . GLY B 1 9 ? 42.156 9.867 -16.359 1 92.62 9 GLY B O 1
ATOM 2957 N N . LEU B 1 10 ? 44.25 9.352 -16.516 1 90.88 10 LEU B N 1
ATOM 2958 C CA . LEU B 1 10 ? 43.969 8.133 -17.266 1 90.88 10 LEU B CA 1
ATOM 2959 C C . LEU B 1 10 ? 43.25 7.109 -16.406 1 90.88 10 LEU B C 1
ATOM 2961 O O . LEU B 1 10 ? 42.344 6.414 -16.875 1 90.88 10 LEU B O 1
ATOM 2965 N N . VAL B 1 11 ? 43.688 7.031 -15.211 1 90.31 11 VAL B N 1
ATOM 2966 C CA . VAL B 1 11 ? 43.031 6.09 -14.312 1 90.31 11 VAL B CA 1
ATOM 2967 C C . VAL B 1 11 ? 41.594 6.52 -14.078 1 90.31 11 VAL B C 1
ATOM 2969 O O . VAL B 1 11 ? 40.688 5.703 -14.164 1 90.31 11 VAL B O 1
ATOM 2972 N N . LEU B 1 12 ? 41.375 7.77 -13.844 1 91.38 12 LEU B N 1
ATOM 2973 C CA . LEU B 1 12 ? 40.031 8.281 -13.633 1 91.38 12 LEU B CA 1
ATOM 2974 C C . LEU B 1 12 ? 39.188 8.141 -14.898 1 91.38 12 LEU B C 1
ATOM 2976 O O . LEU B 1 12 ? 38.031 7.773 -14.836 1 91.38 12 LEU B O 1
ATOM 2980 N N . GLY B 1 13 ? 39.75 8.398 -15.977 1 91.25 13 GLY B N 1
ATOM 2981 C CA . GLY B 1 13 ? 39.062 8.219 -17.25 1 91.25 13 GLY B CA 1
ATOM 2982 C C . GLY B 1 13 ? 38.688 6.777 -17.531 1 91.25 13 GLY B C 1
ATOM 2983 O O . GLY B 1 13 ? 37.594 6.496 -17.984 1 91.25 13 GLY B O 1
ATOM 2984 N N . ALA B 1 14 ? 39.625 5.879 -17.266 1 91.06 14 ALA B N 1
ATOM 2985 C CA . ALA B 1 14 ? 39.375 4.453 -17.453 1 91.06 14 ALA B CA 1
ATOM 2986 C C . ALA B 1 14 ? 38.25 3.977 -16.531 1 91.06 14 ALA B C 1
ATOM 2988 O O . ALA B 1 14 ? 37.438 3.156 -16.922 1 91.06 14 ALA B O 1
ATOM 2989 N N . GLN B 1 15 ? 38.25 4.488 -15.375 1 88.81 15 GLN B N 1
ATOM 2990 C CA . GLN B 1 15 ? 37.188 4.137 -14.445 1 88.81 15 GLN B CA 1
ATOM 2991 C C . GLN B 1 15 ? 35.844 4.656 -14.93 1 88.81 15 GLN B C 1
ATOM 2993 O O . GLN B 1 15 ? 34.844 3.953 -14.844 1 88.81 15 GLN B O 1
ATOM 2998 N N . ALA B 1 16 ? 35.812 5.766 -15.391 1 89.75 16 ALA B N 1
ATOM 2999 C CA . ALA B 1 16 ? 34.562 6.352 -15.883 1 89.75 16 ALA B CA 1
ATOM 3000 C C . ALA B 1 16 ? 34.031 5.582 -17.094 1 89.75 16 ALA B C 1
ATOM 3002 O O . ALA B 1 16 ? 32.844 5.23 -17.141 1 89.75 16 ALA B O 1
ATOM 3003 N N . VAL B 1 17 ? 34.875 5.316 -17.953 1 89.94 17 VAL B N 1
ATOM 3004 C CA . VAL B 1 17 ? 34.469 4.594 -19.156 1 89.94 17 VAL B CA 1
ATOM 3005 C C . VAL B 1 17 ? 34.094 3.154 -18.797 1 89.94 17 VAL B C 1
ATOM 3007 O O . VAL B 1 17 ? 33.094 2.625 -19.281 1 89.94 17 VAL B O 1
ATOM 3010 N N . GLY B 1 18 ? 34.938 2.52 -18.062 1 88.94 18 GLY B N 1
ATOM 3011 C CA . GLY B 1 18 ? 34.656 1.165 -17.625 1 88.94 18 GLY B CA 1
ATOM 3012 C C . GLY B 1 18 ? 33.344 1.055 -16.859 1 88.94 18 GLY B C 1
ATOM 3013 O O . GLY B 1 18 ? 32.562 0.135 -17.109 1 88.94 18 GLY B O 1
ATOM 3014 N N . GLY B 1 19 ? 33.156 1.964 -15.945 1 87.12 19 GLY B N 1
ATOM 3015 C CA . GLY B 1 19 ? 31.891 1.998 -15.227 1 87.12 19 GLY B CA 1
ATOM 3016 C C . GLY B 1 19 ? 30.688 2.197 -16.141 1 87.12 19 GLY B C 1
ATOM 3017 O O . GLY B 1 19 ? 29.656 1.53 -15.977 1 87.12 19 GLY B O 1
ATOM 3018 N N . PHE B 1 20 ? 30.797 3.039 -17.047 1 87.56 20 PHE B N 1
ATOM 3019 C CA . PHE B 1 20 ? 29.719 3.297 -18 1 87.56 20 PHE B CA 1
ATOM 3020 C C . PHE B 1 20 ? 29.438 2.061 -18.844 1 87.56 20 PHE B C 1
ATOM 3022 O O . PHE B 1 20 ? 28.281 1.682 -19.031 1 87.56 20 PHE B O 1
ATOM 3029 N N . LEU B 1 21 ? 30.438 1.394 -19.281 1 87.44 21 LEU B N 1
ATOM 3030 C CA . LEU B 1 21 ? 30.266 0.201 -20.109 1 87.44 21 LEU B CA 1
ATOM 3031 C C . LEU B 1 21 ? 29.656 -0.939 -19.297 1 87.44 21 LEU B C 1
ATOM 3033 O O . LEU B 1 21 ? 28.844 -1.705 -19.812 1 87.44 21 LEU B O 1
ATOM 3037 N N . PHE B 1 22 ? 30.109 -0.999 -18.172 1 84.19 22 PHE B N 1
ATOM 3038 C CA . PHE B 1 22 ? 29.547 -2.027 -17.297 1 84.19 22 PHE B CA 1
ATOM 3039 C C . PHE B 1 22 ? 28.062 -1.796 -17.062 1 84.19 22 PHE B C 1
ATOM 3041 O O . PHE B 1 22 ? 27.266 -2.725 -17.172 1 84.19 22 PHE B O 1
ATOM 3048 N N . ALA B 1 23 ? 27.703 -0.611 -16.781 1 82.81 23 ALA B N 1
ATOM 3049 C CA . ALA B 1 23 ? 26.297 -0.255 -16.578 1 82.81 23 ALA B CA 1
ATOM 3050 C C . ALA B 1 23 ? 25.484 -0.45 -17.859 1 82.81 23 ALA B C 1
ATOM 3052 O O . ALA B 1 23 ? 24.375 -0.97 -17.812 1 82.81 23 ALA B O 1
ATOM 3053 N N . TRP B 1 24 ? 26.125 -0.092 -18.906 1 82.81 24 TRP B N 1
ATOM 3054 C CA . TRP B 1 24 ? 25.469 -0.196 -20.203 1 82.81 24 TRP B CA 1
ATOM 3055 C C . TRP B 1 24 ? 25.266 -1.655 -20.594 1 82.81 24 TRP B C 1
ATOM 3057 O O . TRP B 1 24 ? 24.266 -2 -21.234 1 82.81 24 TRP B O 1
ATOM 3067 N N . SER B 1 25 ? 26.156 -2.561 -20.172 1 84.31 25 SER B N 1
ATOM 3068 C CA . SER B 1 25 ? 26.062 -3.977 -20.516 1 84.31 25 SER B CA 1
ATOM 3069 C C . SER B 1 25 ? 24.875 -4.637 -19.812 1 84.31 25 SER B C 1
ATOM 3071 O O . SER B 1 25 ? 24.406 -5.691 -20.234 1 84.31 25 SER B O 1
ATOM 3073 N N . GLY B 1 26 ? 24.5 -4.117 -18.656 1 79.81 26 GLY B N 1
ATOM 3074 C CA . GLY B 1 26 ? 23.406 -4.676 -17.891 1 79.81 26 GLY B CA 1
ATOM 3075 C C . GLY B 1 26 ? 23.781 -5.934 -17.125 1 79.81 26 GLY B C 1
ATOM 3076 O O . GLY B 1 26 ? 22.906 -6.68 -16.672 1 79.81 26 GLY B O 1
ATOM 3077 N N . LEU B 1 27 ? 25.031 -6.211 -16.969 1 81.12 27 LEU B N 1
ATOM 3078 C CA . LEU B 1 27 ? 25.484 -7.445 -16.328 1 81.12 27 LEU B CA 1
ATOM 3079 C C . LEU B 1 27 ? 25.172 -7.441 -14.836 1 81.12 27 LEU B C 1
ATOM 3081 O O . LEU B 1 27 ? 24.922 -8.492 -14.25 1 81.12 27 LEU B O 1
ATOM 3085 N N . TYR B 1 28 ? 25.219 -6.23 -14.344 1 82.44 28 TYR B N 1
ATOM 3086 C CA . TYR B 1 28 ? 24.828 -6.145 -12.938 1 82.44 28 TYR B CA 1
ATOM 3087 C C . TYR B 1 28 ? 23.312 -6.273 -12.781 1 82.44 28 TYR B C 1
ATOM 3089 O O . TYR B 1 28 ? 22.547 -5.504 -13.367 1 82.44 28 TYR B O 1
ATOM 3097 N N . SER B 1 29 ? 22.859 -7.207 -11.914 1 81.88 29 SER B N 1
ATOM 3098 C CA . SER B 1 29 ? 21.438 -7.426 -11.727 1 81.88 29 SER B CA 1
ATOM 3099 C C . SER B 1 29 ? 20.859 -6.465 -10.695 1 81.88 29 SER B C 1
ATOM 3101 O O . SER B 1 29 ? 21.359 -6.367 -9.578 1 81.88 29 SER B O 1
ATOM 3103 N N . ILE B 1 30 ? 19.859 -5.852 -11.078 1 83.25 30 ILE B N 1
ATOM 3104 C CA . ILE B 1 30 ? 19.172 -4.91 -10.188 1 83.25 30 ILE B CA 1
ATOM 3105 C C . ILE B 1 30 ? 17.953 -5.574 -9.578 1 83.25 30 ILE B C 1
ATOM 3107 O O . ILE B 1 30 ? 17.047 -4.891 -9.07 1 83.25 30 ILE B O 1
ATOM 3111 N N . ALA B 1 31 ? 17.891 -6.891 -9.578 1 84.06 31 ALA B N 1
ATOM 3112 C CA . ALA B 1 31 ? 16.734 -7.645 -9.078 1 84.06 31 ALA B CA 1
ATOM 3113 C C . ALA B 1 31 ? 16.609 -7.5 -7.57 1 84.06 31 ALA B C 1
ATOM 3115 O O . ALA B 1 31 ? 17.578 -7.672 -6.832 1 84.06 31 ALA B O 1
ATOM 3116 N N . ALA B 1 32 ? 15.406 -7.188 -7.121 1 85.5 32 ALA B N 1
ATOM 3117 C CA . ALA B 1 32 ? 15.117 -7.121 -5.688 1 85.5 32 ALA B CA 1
ATOM 3118 C C . ALA B 1 32 ? 15.125 -8.516 -5.062 1 85.5 32 ALA B C 1
ATOM 3120 O O . ALA B 1 32 ? 15.227 -8.648 -3.84 1 85.5 32 ALA B O 1
ATOM 3121 N N . SER B 1 33 ? 15.031 -9.484 -5.848 1 83.62 33 SER B N 1
ATOM 3122 C CA . SER B 1 33 ? 14.992 -10.859 -5.367 1 83.62 33 SER B CA 1
ATOM 3123 C C . SER B 1 33 ? 16.391 -11.344 -4.969 1 83.62 33 SER B C 1
ATOM 3125 O O . SER B 1 33 ? 16.531 -12.406 -4.363 1 83.62 33 SER B O 1
ATOM 3127 N N . LYS B 1 34 ? 17.391 -10.625 -5.285 1 78.62 34 LYS B N 1
ATOM 3128 C CA . LYS B 1 34 ? 18.766 -11 -4.965 1 78.62 34 LYS B CA 1
ATOM 3129 C C . LYS B 1 34 ? 19.375 -10.031 -3.953 1 78.62 34 LYS B C 1
ATOM 3131 O O . LYS B 1 34 ? 19.453 -8.828 -4.211 1 78.62 34 LYS B O 1
ATOM 3136 N N . GLU B 1 35 ? 19.844 -10.562 -2.883 1 79.12 35 GLU B N 1
ATOM 3137 C CA . GLU B 1 35 ? 20.406 -9.742 -1.813 1 79.12 35 GLU B CA 1
ATOM 3138 C C . GLU B 1 35 ? 21.797 -9.234 -2.184 1 79.12 35 GLU B C 1
ATOM 3140 O O . GLU B 1 35 ? 22.484 -9.836 -3.018 1 79.12 35 GLU B O 1
ATOM 3145 N N . HIS B 1 36 ? 22.156 -8.164 -1.541 1 77.75 36 HIS B N 1
ATOM 3146 C CA . HIS B 1 36 ? 23.516 -7.664 -1.716 1 77.75 36 HIS B CA 1
ATOM 3147 C C . HIS B 1 36 ? 24.516 -8.523 -0.953 1 77.75 36 HIS B C 1
ATOM 3149 O O . HIS B 1 36 ? 24.156 -9.219 -0.005 1 77.75 36 HIS B O 1
ATOM 3155 N N . TRP B 1 37 ? 25.734 -8.305 -1.41 1 80.12 37 TRP B N 1
ATOM 3156 C CA . TRP B 1 37 ? 26.828 -8.875 -0.638 1 80.12 37 TRP B CA 1
ATOM 3157 C C . TRP B 1 37 ? 26.969 -8.18 0.716 1 80.12 37 TRP B C 1
ATOM 3159 O O . TRP B 1 37 ? 26.766 -6.973 0.824 1 80.12 37 TRP B O 1
ATOM 3169 N N . PRO B 1 38 ? 27.266 -8.891 1.737 1 84.25 38 PRO B N 1
ATOM 3170 C CA . PRO B 1 38 ? 27.219 -8.383 3.109 1 84.25 38 PRO B CA 1
ATOM 3171 C C . PRO B 1 38 ? 28.016 -7.09 3.297 1 84.25 38 PRO B C 1
ATOM 3173 O O . PRO B 1 38 ? 27.516 -6.137 3.902 1 84.25 38 PRO B O 1
ATOM 3176 N N . PRO B 1 39 ? 29.234 -7.004 2.836 1 83.12 39 PRO B N 1
ATOM 3177 C CA . PRO B 1 39 ? 29.969 -5.75 3.021 1 83.12 39 PRO B CA 1
ATOM 3178 C C . PRO B 1 39 ? 29.297 -4.57 2.322 1 83.12 39 PRO B C 1
ATOM 3180 O O . PRO B 1 39 ? 29.375 -3.436 2.803 1 83.12 39 PRO B O 1
ATOM 3183 N N . VAL B 1 40 ? 28.688 -4.863 1.233 1 81.38 40 VAL B N 1
ATOM 3184 C CA . VAL B 1 40 ? 27.984 -3.811 0.505 1 81.38 40 VAL B CA 1
ATOM 3185 C C . VAL B 1 40 ? 26.766 -3.342 1.309 1 81.38 40 VAL B C 1
ATOM 3187 O O . VAL B 1 40 ? 26.531 -2.139 1.445 1 81.38 40 VAL B O 1
ATOM 3190 N N . HIS B 1 41 ? 26.109 -4.254 1.854 1 82.12 41 HIS B N 1
ATOM 3191 C CA . HIS B 1 41 ? 24.984 -3.932 2.719 1 82.12 41 HIS B CA 1
ATOM 3192 C C . HIS B 1 41 ? 25.422 -3.084 3.908 1 82.12 41 HIS B C 1
ATOM 3194 O O . HIS B 1 41 ? 24.766 -2.109 4.262 1 82.12 41 HIS B O 1
ATOM 3200 N N . TRP B 1 42 ? 26.531 -3.463 4.516 1 83.44 42 TRP B N 1
ATOM 3201 C CA . TRP B 1 42 ? 27.047 -2.721 5.66 1 83.44 42 TRP B CA 1
ATOM 3202 C C . TRP B 1 42 ? 27.391 -1.286 5.27 1 83.44 42 TRP B C 1
ATOM 3204 O O . TRP B 1 42 ? 27.062 -0.343 5.988 1 83.44 42 TRP B O 1
ATOM 3214 N N . PHE B 1 43 ? 28.047 -1.149 4.195 1 85.75 43 PHE B N 1
ATOM 3215 C CA . PHE B 1 43 ? 28.438 0.171 3.723 1 85.75 43 PHE B CA 1
ATOM 3216 C C . PHE B 1 43 ? 27.219 1.059 3.502 1 85.75 43 PHE B C 1
ATOM 3218 O O . PHE B 1 43 ? 27.188 2.199 3.967 1 85.75 43 PHE B O 1
ATOM 3225 N N . PHE B 1 44 ? 26.188 0.542 2.83 1 84.56 44 PHE B N 1
ATOM 3226 C CA . PHE B 1 44 ? 25 1.335 2.535 1 84.56 44 PHE B CA 1
ATOM 3227 C C . PHE B 1 44 ? 24.25 1.671 3.814 1 84.56 44 PHE B C 1
ATOM 3229 O O . PHE B 1 44 ? 23.719 2.777 3.959 1 84.56 44 PHE B O 1
ATOM 3236 N N . SER B 1 45 ? 24.25 0.796 4.719 1 85.69 45 SER B N 1
ATOM 3237 C CA . SER B 1 45 ? 23.594 1.055 6.004 1 85.69 45 SER B CA 1
ATOM 3238 C C . SER B 1 45 ? 24.328 2.15 6.777 1 85.69 45 SER B C 1
ATOM 3240 O O . SER B 1 45 ? 23.688 3.025 7.367 1 85.69 45 SER B O 1
ATOM 3242 N N . MET B 1 46 ? 25.625 2.047 6.758 1 86.38 46 MET B N 1
ATOM 3243 C CA . MET B 1 46 ? 26.438 3.072 7.41 1 86.38 46 MET B CA 1
ATOM 3244 C C . MET B 1 46 ? 26.188 4.441 6.781 1 86.38 46 MET B C 1
ATOM 3246 O O . MET B 1 46 ? 25.984 5.426 7.488 1 86.38 46 MET B O 1
ATOM 3250 N N . ALA B 1 47 ? 26.172 4.488 5.504 1 87.69 47 ALA B N 1
ATOM 3251 C CA . ALA B 1 47 ? 25.953 5.742 4.781 1 87.69 47 ALA B CA 1
ATOM 3252 C C . ALA B 1 47 ? 24.594 6.34 5.109 1 87.69 47 ALA B C 1
ATOM 3254 O O . ALA B 1 47 ? 24.469 7.551 5.312 1 87.69 47 ALA B O 1
ATOM 3255 N N . MET B 1 48 ? 23.625 5.539 5.109 1 89.25 48 MET B N 1
ATOM 3256 C CA . MET B 1 48 ? 22.266 5.98 5.418 1 89.25 48 MET B CA 1
ATOM 3257 C C . MET B 1 48 ? 22.188 6.566 6.824 1 89.25 48 MET B C 1
ATOM 3259 O O . MET B 1 48 ? 21.672 7.668 7.012 1 89.25 48 MET B O 1
ATOM 3263 N N . ARG B 1 49 ? 22.734 5.879 7.75 1 90.62 49 ARG B N 1
ATOM 3264 C CA . ARG B 1 49 ? 22.688 6.324 9.141 1 90.62 49 ARG B CA 1
ATOM 3265 C C . ARG B 1 49 ? 23.453 7.633 9.32 1 90.62 49 ARG B C 1
ATOM 3267 O O . ARG B 1 49 ? 23 8.531 10.039 1 90.62 49 ARG B O 1
ATOM 3274 N N . SER B 1 50 ? 24.562 7.656 8.68 1 89.94 50 SER B N 1
ATOM 3275 C CA . SER B 1 50 ? 25.375 8.867 8.766 1 89.94 50 SER B CA 1
ATOM 3276 C C . SER B 1 50 ? 24.641 10.062 8.172 1 89.94 50 SER B C 1
ATOM 3278 O O . SER B 1 50 ? 24.656 11.164 8.734 1 89.94 50 SER B O 1
ATOM 3280 N N . SER B 1 51 ? 24.031 9.875 7.086 1 91.12 51 SER B N 1
ATOM 3281 C CA . SER B 1 51 ? 23.266 10.953 6.453 1 91.12 51 SER B CA 1
ATOM 3282 C C . SER B 1 51 ? 22.125 11.422 7.348 1 91.12 51 SER B C 1
ATOM 3284 O O . SER B 1 51 ? 21.922 12.625 7.535 1 91.12 51 SER B O 1
ATOM 3286 N N . ILE B 1 52 ? 21.406 10.539 7.891 1 90.56 52 ILE B N 1
ATOM 3287 C CA . ILE B 1 52 ? 20.281 10.852 8.773 1 90.56 52 ILE B CA 1
ATOM 3288 C C . ILE B 1 52 ? 20.781 11.648 9.977 1 90.56 52 ILE B C 1
ATOM 3290 O O . ILE B 1 52 ? 20.203 12.68 10.32 1 90.56 52 ILE B O 1
ATOM 3294 N N . GLU B 1 53 ? 21.859 11.133 10.555 1 91.06 53 GLU B N 1
ATOM 3295 C CA . GLU B 1 53 ? 22.422 11.805 11.727 1 91.06 53 GLU B CA 1
ATOM 3296 C C . GLU B 1 53 ? 22.844 13.234 11.391 1 91.06 53 GLU B C 1
ATOM 3298 O O . GLU B 1 53 ? 22.531 14.172 12.125 1 91.06 53 GLU B O 1
ATOM 3303 N N . THR B 1 54 ? 23.438 13.391 10.352 1 90.44 54 THR B N 1
ATOM 3304 C CA . THR B 1 54 ? 23.969 14.688 9.953 1 90.44 54 THR B CA 1
ATOM 3305 C C . THR B 1 54 ? 22.844 15.672 9.664 1 90.44 54 THR B C 1
ATOM 3307 O O . THR B 1 54 ? 22.828 16.781 10.188 1 90.44 54 THR B O 1
ATOM 3310 N N . HIS B 1 55 ? 21.938 15.305 8.992 1 91.62 55 HIS B N 1
ATOM 3311 C CA . HIS B 1 55 ? 20.891 16.219 8.555 1 91.62 55 HIS B CA 1
ATOM 3312 C C . HIS B 1 55 ? 19.844 16.438 9.648 1 91.62 55 HIS B C 1
ATOM 3314 O O . HIS B 1 55 ? 19.234 17.5 9.75 1 91.62 55 HIS B O 1
ATOM 3320 N N . ALA B 1 56 ? 19.625 15.422 10.438 1 93.5 56 ALA B N 1
ATOM 3321 C CA . ALA B 1 56 ? 18.703 15.547 11.555 1 93.5 56 ALA B CA 1
ATOM 3322 C C . ALA B 1 56 ? 19.203 16.547 12.586 1 93.5 56 ALA B C 1
ATOM 3324 O O . ALA B 1 56 ? 18.438 17.062 13.398 1 93.5 56 ALA B O 1
ATOM 3325 N N . ALA B 1 57 ? 20.5 16.781 12.602 1 91.5 57 ALA B N 1
ATOM 3326 C CA . ALA B 1 57 ? 21.109 17.719 13.531 1 91.5 57 ALA B CA 1
ATOM 3327 C C . ALA B 1 57 ? 20.609 19.141 13.281 1 91.5 57 ALA B C 1
ATOM 3329 O O . ALA B 1 57 ? 20.688 20 14.156 1 91.5 57 ALA B O 1
ATOM 3330 N N . PHE B 1 58 ? 20.016 19.406 12.125 1 91.62 58 PHE B N 1
ATOM 3331 C CA . PHE B 1 58 ? 19.578 20.75 11.766 1 91.62 58 PHE B CA 1
ATOM 3332 C C . PHE B 1 58 ? 18.078 20.891 11.906 1 91.62 58 PHE B C 1
ATOM 3334 O O . PHE B 1 58 ? 17.5 21.922 11.57 1 91.62 58 PHE B O 1
ATOM 3341 N N . VAL B 1 59 ? 17.406 19.859 12.375 1 92.88 59 VAL B N 1
ATOM 3342 C CA . VAL B 1 59 ? 15.969 19.891 12.602 1 92.88 59 VAL B CA 1
ATOM 3343 C C . VAL B 1 59 ? 15.664 20.703 13.859 1 92.88 59 VAL B C 1
ATOM 3345 O O . VAL B 1 59 ? 16.375 20.578 14.867 1 92.88 59 VAL B O 1
ATOM 3348 N N . SER B 1 60 ? 14.672 21.547 13.781 1 90.12 60 SER B N 1
ATOM 3349 C CA . SER B 1 60 ? 14.273 22.391 14.898 1 90.12 60 SER B CA 1
ATOM 3350 C C . SER B 1 60 ? 13.766 21.547 16.062 1 90.12 60 SER B C 1
ATOM 3352 O O . SER B 1 60 ? 13.492 20.359 15.914 1 90.12 60 SER B O 1
ATOM 3354 N N . ALA B 1 61 ? 13.609 22.188 17.219 1 91.31 61 ALA B N 1
ATOM 3355 C CA . ALA B 1 61 ? 13.141 21.516 18.422 1 91.31 61 ALA B CA 1
ATOM 3356 C C . ALA B 1 61 ? 11.734 20.953 18.234 1 91.31 61 ALA B C 1
ATOM 3358 O O . ALA B 1 61 ? 10.883 21.594 17.609 1 91.31 61 ALA B O 1
ATOM 3359 N N . PRO B 1 62 ? 11.578 19.797 18.719 1 93.31 62 PRO B N 1
ATOM 3360 C CA . PRO B 1 62 ? 10.266 19.156 18.609 1 93.31 62 PRO B CA 1
ATOM 3361 C C . PRO B 1 62 ? 9.195 19.844 19.438 1 93.31 62 PRO B C 1
ATOM 3363 O O . PRO B 1 62 ? 9.516 20.516 20.422 1 93.31 62 PRO B O 1
ATOM 3366 N N . PRO B 1 63 ? 7.945 19.719 19.031 1 94.81 63 PRO B N 1
ATOM 3367 C CA . PRO B 1 63 ? 6.852 20.047 19.938 1 94.81 63 PRO B CA 1
ATOM 3368 C C . PRO B 1 63 ? 6.727 19.078 21.109 1 94.81 63 PRO B C 1
ATOM 3370 O O . PRO B 1 63 ? 7.625 18.266 21.328 1 94.81 63 PRO B O 1
ATOM 3373 N N . ASP B 1 64 ? 5.684 19.297 21.938 1 95.31 64 ASP B N 1
ATOM 3374 C CA . ASP B 1 64 ? 5.441 18.344 23.031 1 95.31 64 ASP B CA 1
ATOM 3375 C C . ASP B 1 64 ? 5.031 16.984 22.469 1 95.31 64 ASP B C 1
ATOM 3377 O O . ASP B 1 64 ? 3.871 16.781 22.109 1 95.31 64 ASP B O 1
ATOM 3381 N N . LEU B 1 65 ? 5.984 16.125 22.5 1 95.75 65 LEU B N 1
ATOM 3382 C CA . LEU B 1 65 ? 5.754 14.82 21.859 1 95.75 65 LEU B CA 1
ATOM 3383 C C . LEU B 1 65 ? 4.906 13.922 22.75 1 95.75 65 LEU B C 1
ATOM 3385 O O . LEU B 1 65 ? 4.465 12.859 22.328 1 95.75 65 LEU B O 1
ATOM 3389 N N . ASP B 1 66 ? 4.594 14.391 23.984 1 94.62 66 ASP B N 1
ATOM 3390 C CA . ASP B 1 66 ? 3.73 13.617 24.875 1 94.62 66 ASP B CA 1
ATOM 3391 C C . ASP B 1 66 ? 2.277 14.07 24.766 1 94.62 66 ASP B C 1
ATOM 3393 O O . ASP B 1 66 ? 1.399 13.531 25.438 1 94.62 66 ASP B O 1
ATOM 3397 N N . ASP B 1 67 ? 2.037 15.055 23.922 1 93.5 67 ASP B N 1
ATOM 3398 C CA . ASP B 1 67 ? 0.674 15.523 23.703 1 93.5 67 ASP B CA 1
ATOM 3399 C C . ASP B 1 67 ? -0.207 14.398 23.156 1 93.5 67 ASP B C 1
ATOM 3401 O O . ASP B 1 67 ? 0.037 13.891 22.062 1 93.5 67 ASP B O 1
ATOM 3405 N N . PRO B 1 68 ? -1.277 14.07 23.891 1 92.44 68 PRO B N 1
ATOM 3406 C CA . PRO B 1 68 ? -2.125 12.961 23.453 1 92.44 68 PRO B CA 1
ATOM 3407 C C . PRO B 1 68 ? -2.777 13.211 22.094 1 92.44 68 PRO B C 1
ATOM 3409 O O . PRO B 1 68 ? -2.99 12.273 21.312 1 92.44 68 PRO B O 1
ATOM 3412 N N . ALA B 1 69 ? -3.084 14.398 21.828 1 92.06 69 ALA B N 1
ATOM 3413 C CA . ALA B 1 69 ? -3.691 14.719 20.531 1 92.06 69 ALA B CA 1
ATOM 3414 C C . ALA B 1 69 ? -2.709 14.492 19.391 1 92.06 69 ALA B C 1
ATOM 3416 O O . ALA B 1 69 ? -3.088 13.984 18.328 1 92.06 69 ALA B O 1
ATOM 3417 N N . LEU B 1 70 ? -1.479 14.867 19.625 1 94.81 70 LEU B N 1
ATOM 3418 C CA . LEU B 1 70 ? -0.448 14.672 18.609 1 94.81 70 LEU B CA 1
ATOM 3419 C C . LEU B 1 70 ? -0.207 13.188 18.359 1 94.81 70 LEU B C 1
ATOM 3421 O O . LEU B 1 70 ? -0.105 12.758 17.203 1 94.81 70 LEU B O 1
ATOM 3425 N N . ILE B 1 71 ? -0.186 12.414 19.391 1 95.06 71 ILE B N 1
ATOM 3426 C CA . ILE B 1 71 ? 0.025 10.977 19.312 1 95.06 71 ILE B CA 1
ATOM 3427 C C . ILE B 1 71 ? -1.127 10.328 18.547 1 95.06 71 ILE B C 1
ATOM 3429 O O . ILE B 1 71 ? -0.906 9.492 17.672 1 95.06 71 ILE B O 1
ATOM 3433 N N . ARG B 1 72 ? -2.279 10.742 18.828 1 93.88 72 ARG B N 1
ATOM 3434 C CA . ARG B 1 72 ? -3.457 10.188 18.172 1 93.88 72 ARG B CA 1
ATOM 3435 C C . ARG B 1 72 ? -3.445 10.508 16.688 1 93.88 72 ARG B C 1
ATOM 3437 O O . ARG B 1 72 ? -3.764 9.648 15.852 1 93.88 72 ARG B O 1
ATOM 3444 N N . ARG B 1 73 ? -3.08 11.711 16.328 1 94.75 73 ARG B N 1
ATOM 3445 C CA . ARG B 1 73 ? -2.953 12.078 14.922 1 94.75 73 ARG B CA 1
ATOM 3446 C C . ARG B 1 73 ? -1.933 11.195 14.211 1 94.75 73 ARG B C 1
ATOM 3448 O O . ARG B 1 73 ? -2.182 10.719 13.102 1 94.75 73 ARG B O 1
ATOM 3455 N N . GLY B 1 74 ? -0.818 11.016 14.875 1 96.62 74 GLY B N 1
ATOM 3456 C CA . GLY B 1 74 ? 0.225 10.172 14.32 1 96.62 74 GLY B CA 1
ATOM 3457 C C . GLY B 1 74 ? -0.216 8.734 14.109 1 96.62 74 GLY B C 1
ATOM 3458 O O . GLY B 1 74 ? 0.116 8.117 13.094 1 96.62 74 GLY B O 1
ATOM 3459 N N . ALA B 1 75 ? -0.97 8.227 15.062 1 95.31 75 ALA B N 1
ATOM 3460 C CA . ALA B 1 75 ? -1.437 6.844 14.992 1 95.31 75 ALA B CA 1
ATOM 3461 C C . ALA B 1 75 ? -2.359 6.641 13.789 1 95.31 75 ALA B C 1
ATOM 3463 O O . ALA B 1 75 ? -2.25 5.641 13.078 1 95.31 75 ALA B O 1
ATOM 3464 N N . GLY B 1 76 ? -3.248 7.555 13.594 1 92.94 76 GLY B N 1
ATOM 3465 C CA . GLY B 1 76 ? -4.145 7.477 12.453 1 92.94 76 GLY B CA 1
ATOM 3466 C C . GLY B 1 76 ? -3.418 7.418 11.125 1 92.94 76 GLY B C 1
ATOM 3467 O O . GLY B 1 76 ? -3.725 6.578 10.281 1 92.94 76 GLY B O 1
ATOM 3468 N N . HIS B 1 77 ? -2.5 8.289 10.969 1 94.56 77 HIS B N 1
ATOM 3469 C CA . HIS B 1 77 ? -1.763 8.32 9.711 1 94.56 77 HIS B CA 1
ATOM 3470 C C . HIS B 1 77 ? -0.854 7.105 9.57 1 94.56 77 HIS B C 1
ATOM 3472 O O . HIS B 1 77 ? -0.665 6.586 8.469 1 94.56 77 HIS B O 1
ATOM 3478 N N . TYR B 1 78 ? -0.208 6.695 10.688 1 96.25 78 TYR B N 1
ATOM 3479 C CA . TYR B 1 78 ? 0.66 5.523 10.656 1 96.25 78 TYR B CA 1
ATOM 3480 C C . TYR B 1 78 ? -0.069 4.32 10.062 1 96.25 78 TYR B C 1
ATOM 3482 O O . TYR B 1 78 ? 0.487 3.59 9.242 1 96.25 78 TYR B O 1
ATOM 3490 N N . GLU B 1 79 ? -1.249 4.117 10.477 1 92.56 79 GLU B N 1
ATOM 3491 C CA . GLU B 1 79 ? -2.041 2.975 10.031 1 92.56 79 GLU B CA 1
ATOM 3492 C C . GLU B 1 79 ? -2.215 2.982 8.516 1 92.56 79 GLU B C 1
ATOM 3494 O O . GLU B 1 79 ? -2.059 1.948 7.867 1 92.56 79 GLU B O 1
ATOM 3499 N N . ASP B 1 80 ? -2.445 4.105 7.961 1 88.19 80 ASP B N 1
ATOM 3500 C CA . ASP B 1 80 ? -2.775 4.207 6.543 1 88.19 80 ASP B CA 1
ATOM 3501 C C . ASP B 1 80 ? -1.511 4.305 5.691 1 88.19 80 ASP B C 1
ATOM 3503 O O . ASP B 1 80 ? -1.444 3.729 4.605 1 88.19 80 ASP B O 1
ATOM 3507 N N . GLY B 1 81 ? -0.587 4.953 6.195 1 90.88 81 GLY B N 1
ATOM 3508 C CA . GLY B 1 81 ? 0.53 5.332 5.344 1 90.88 81 GLY B CA 1
ATOM 3509 C C . GLY B 1 81 ? 1.805 4.574 5.66 1 90.88 81 GLY B C 1
ATOM 3510 O O . GLY B 1 81 ? 2.738 4.551 4.855 1 90.88 81 GLY B O 1
ATOM 3511 N N . CYS B 1 82 ? 1.971 3.965 6.82 1 94.94 82 CYS B N 1
ATOM 3512 C CA . CYS B 1 82 ? 3.254 3.416 7.25 1 94.94 82 CYS B CA 1
ATOM 3513 C C . CYS B 1 82 ? 3.145 1.921 7.52 1 94.94 82 CYS B C 1
ATOM 3515 O O . CYS B 1 82 ? 3.986 1.142 7.07 1 94.94 82 CYS B O 1
ATOM 3517 N N . ALA B 1 83 ? 2.031 1.489 8.133 1 92.75 83 ALA B N 1
ATOM 3518 C CA . ALA B 1 83 ? 1.868 0.133 8.648 1 92.75 83 ALA B CA 1
ATOM 3519 C C . ALA B 1 83 ? 1.932 -0.895 7.523 1 92.75 83 ALA B C 1
ATOM 3521 O O . ALA B 1 83 ? 2.484 -1.982 7.699 1 92.75 83 ALA B O 1
ATOM 3522 N N . PRO B 1 84 ? 1.38 -0.567 6.352 1 88.94 84 PRO B N 1
ATOM 3523 C CA . PRO B 1 84 ? 1.438 -1.565 5.281 1 88.94 84 PRO B CA 1
ATOM 3524 C C . PRO B 1 84 ? 2.865 -2.006 4.961 1 88.94 84 PRO B C 1
ATOM 3526 O O . PRO B 1 84 ? 3.088 -3.152 4.566 1 88.94 84 PRO B O 1
ATOM 3529 N N . CYS B 1 85 ? 3.867 -1.184 5.141 1 91.94 85 CYS B N 1
ATOM 3530 C CA . CYS B 1 85 ? 5.254 -1.525 4.84 1 91.94 85 CYS B CA 1
ATOM 3531 C C . CYS B 1 85 ? 6.027 -1.826 6.117 1 91.94 85 CYS B C 1
ATOM 3533 O O . CYS B 1 85 ? 6.938 -2.656 6.113 1 91.94 85 CYS B O 1
ATOM 3535 N N . HIS B 1 86 ? 5.652 -1.147 7.258 1 94.94 86 HIS B N 1
ATOM 3536 C CA . HIS B 1 86 ? 6.484 -1.198 8.453 1 94.94 86 HIS B CA 1
ATOM 3537 C C . HIS B 1 86 ? 5.84 -2.051 9.539 1 94.94 86 HIS B C 1
ATOM 3539 O O . HIS B 1 86 ? 6.438 -2.287 10.594 1 94.94 86 HIS B O 1
ATOM 3545 N N . GLY B 1 87 ? 4.609 -2.518 9.289 1 91.06 87 GLY B N 1
ATOM 3546 C CA . GLY B 1 87 ? 3.906 -3.34 10.258 1 91.06 87 GLY B CA 1
ATOM 3547 C C . GLY B 1 87 ? 3.344 -2.543 11.422 1 91.06 87 GLY B C 1
ATOM 3548 O O . GLY B 1 87 ? 3.576 -1.336 11.516 1 91.06 87 GLY B O 1
ATOM 3549 N N . ALA B 1 88 ? 2.541 -3.158 12.195 1 92.19 88 ALA B N 1
ATOM 3550 C CA . ALA B 1 88 ? 1.916 -2.631 13.406 1 92.19 88 ALA B CA 1
ATOM 3551 C C . ALA B 1 88 ? 1.808 -3.707 14.477 1 92.19 88 ALA B C 1
ATOM 3553 O O . ALA B 1 88 ? 2.025 -4.891 14.211 1 92.19 88 ALA B O 1
ATOM 3554 N N . PRO B 1 89 ? 1.578 -3.293 15.664 1 89.75 89 PRO B N 1
ATOM 3555 C CA . PRO B 1 89 ? 1.486 -4.281 16.75 1 89.75 89 PRO B CA 1
ATOM 3556 C C . PRO B 1 89 ? 0.405 -5.328 16.5 1 89.75 89 PRO B C 1
ATOM 3558 O O . PRO B 1 89 ? 0.512 -6.457 16.984 1 89.75 89 PRO B O 1
ATOM 3561 N N . ASP B 1 90 ? -0.645 -4.977 15.781 1 84.5 90 ASP B N 1
ATOM 3562 C CA . ASP B 1 90 ? -1.758 -5.902 15.594 1 84.5 90 ASP B CA 1
ATOM 3563 C C . ASP B 1 90 ? -1.61 -6.691 14.297 1 84.5 90 ASP B C 1
ATOM 3565 O O . ASP B 1 90 ? -2.355 -7.641 14.055 1 84.5 90 ASP B O 1
ATOM 3569 N N . VAL B 1 91 ? -0.758 -6.258 13.492 1 80.62 91 VAL B N 1
ATOM 3570 C CA . VAL B 1 91 ? -0.621 -6.949 12.219 1 80.62 91 VAL B CA 1
ATOM 3571 C C . VAL B 1 91 ? 0.841 -6.934 11.773 1 80.62 91 VAL B C 1
ATOM 3573 O O . VAL B 1 91 ? 1.548 -5.941 11.977 1 80.62 91 VAL B O 1
ATOM 3576 N N . GLY B 1 92 ? 1.224 -7.996 11.219 1 79.94 92 GLY B N 1
ATOM 3577 C CA . GLY B 1 92 ? 2.559 -8.086 10.648 1 79.94 92 GLY B CA 1
ATOM 3578 C C . GLY B 1 92 ? 2.705 -7.312 9.352 1 79.94 92 GLY B C 1
ATOM 3579 O O . GLY B 1 92 ? 1.797 -6.578 8.953 1 79.94 92 GLY B O 1
ATOM 3580 N N . ARG B 1 93 ? 3.871 -7.41 8.75 1 82.75 93 ARG B N 1
ATOM 3581 C CA . ARG B 1 93 ? 4.145 -6.723 7.496 1 82.75 93 ARG B CA 1
ATOM 3582 C C . ARG B 1 93 ? 3.508 -7.457 6.32 1 82.75 93 ARG B C 1
ATOM 3584 O O . ARG B 1 93 ? 3.473 -8.688 6.293 1 82.75 93 ARG B O 1
ATOM 3591 N N . ASN B 1 94 ? 3.055 -6.715 5.391 1 85.19 94 ASN B N 1
ATOM 3592 C CA . ASN B 1 94 ? 2.521 -7.227 4.133 1 85.19 94 ASN B CA 1
ATOM 3593 C C . ASN B 1 94 ? 3.564 -8.047 3.373 1 85.19 94 ASN B C 1
ATOM 3595 O O . ASN B 1 94 ? 4.711 -7.617 3.23 1 85.19 94 ASN B O 1
ATOM 3599 N N . PRO B 1 95 ? 3.203 -9.25 2.953 1 87.56 95 PRO B N 1
ATOM 3600 C CA . PRO B 1 95 ? 4.164 -10.078 2.223 1 87.56 95 PRO B CA 1
ATOM 3601 C C . PRO B 1 95 ? 4.738 -9.375 0.994 1 87.56 95 PRO B C 1
ATOM 3603 O O . PRO B 1 95 ? 5.895 -9.602 0.632 1 87.56 95 PRO B O 1
ATOM 3606 N N . ILE B 1 96 ? 3.996 -8.562 0.396 1 87.81 96 ILE B N 1
ATOM 3607 C CA . ILE B 1 96 ? 4.469 -7.852 -0.789 1 87.81 96 ILE B CA 1
ATOM 3608 C C . ILE B 1 96 ? 5.586 -6.887 -0.4 1 87.81 96 ILE B C 1
ATOM 3610 O O . ILE B 1 96 ? 6.664 -6.906 -1 1 87.81 96 ILE B O 1
ATOM 3614 N N . SER B 1 97 ? 5.375 -6.094 0.653 1 88.75 97 SER B N 1
ATOM 3615 C CA . SER B 1 97 ? 6.367 -5.109 1.07 1 88.75 97 SER B CA 1
ATOM 3616 C C . SER B 1 97 ? 7.625 -5.785 1.604 1 88.75 97 SER B C 1
ATOM 3618 O O . SER B 1 97 ? 8.727 -5.246 1.481 1 88.75 97 SER B O 1
ATOM 3620 N N . ARG B 1 98 ? 7.488 -7.008 2.107 1 90.06 98 ARG B N 1
ATOM 3621 C CA . ARG B 1 98 ? 8.625 -7.73 2.668 1 90.06 98 ARG B CA 1
ATOM 3622 C C . ARG B 1 98 ? 9.617 -8.117 1.577 1 90.06 98 ARG B C 1
ATOM 3624 O O . ARG B 1 98 ? 10.758 -8.484 1.87 1 90.06 98 ARG B O 1
ATOM 3631 N N . HIS B 1 99 ? 9.156 -8.055 0.393 1 90 99 HIS B N 1
ATOM 3632 C CA . HIS B 1 99 ? 10.023 -8.5 -0.692 1 90 99 HIS B CA 1
ATOM 3633 C C . HIS B 1 99 ? 10.625 -7.316 -1.44 1 90 99 HIS B C 1
ATOM 3635 O O . HIS B 1 99 ? 11.156 -7.477 -2.541 1 90 99 HIS B O 1
ATOM 3641 N N . MET B 1 100 ? 10.477 -6.145 -0.849 1 91.44 100 MET B N 1
ATOM 3642 C CA . MET B 1 100 ? 11.266 -5.004 -1.303 1 91.44 100 MET B CA 1
ATOM 3643 C C . MET B 1 100 ? 12.727 -5.152 -0.892 1 91.44 100 MET B C 1
ATOM 3645 O O . MET B 1 100 ? 13.031 -5.844 0.082 1 91.44 100 MET B O 1
ATOM 3649 N N . LEU B 1 101 ? 13.633 -4.488 -1.617 1 89 101 LEU B N 1
ATOM 3650 C CA . LEU B 1 101 ? 15.047 -4.438 -1.26 1 89 101 LEU B CA 1
ATOM 3651 C C . LEU B 1 101 ? 15.578 -3.014 -1.362 1 89 101 LEU B C 1
ATOM 3653 O O . LEU B 1 101 ? 15.672 -2.457 -2.459 1 89 101 LEU B O 1
ATOM 3657 N N . PRO B 1 102 ? 16 -2.41 -0.242 1 90 102 PRO B N 1
ATOM 3658 C CA . PRO B 1 102 ? 15.984 -3.035 1.083 1 90 102 PRO B CA 1
ATOM 3659 C C . PRO B 1 102 ? 14.57 -3.256 1.618 1 90 102 PRO B C 1
ATOM 3661 O O . PRO B 1 102 ? 13.641 -2.541 1.235 1 90 102 PRO B O 1
ATOM 3664 N N . THR B 1 103 ? 14.461 -4.203 2.457 1 91.5 103 THR B N 1
ATOM 3665 C CA . THR B 1 103 ? 13.203 -4.484 3.135 1 91.5 103 THR B CA 1
ATOM 3666 C C . THR B 1 103 ? 12.883 -3.396 4.156 1 91.5 103 THR B C 1
ATOM 3668 O O . THR B 1 103 ? 13.75 -3.006 4.945 1 91.5 103 THR B O 1
ATOM 3671 N N . PRO B 1 104 ? 11.625 -2.859 4.117 1 92.62 104 PRO B N 1
ATOM 3672 C CA . PRO B 1 104 ? 11.25 -1.92 5.172 1 92.62 104 PRO B CA 1
ATOM 3673 C C . PRO B 1 104 ? 11.375 -2.521 6.57 1 92.62 104 PRO B C 1
ATOM 3675 O O . PRO B 1 104 ? 10.938 -3.652 6.805 1 92.62 104 PRO B O 1
ATOM 3678 N N . PRO B 1 105 ? 12.023 -1.814 7.441 1 92.06 105 PRO B N 1
ATOM 3679 C CA . PRO B 1 105 ? 12.156 -2.363 8.789 1 92.06 105 PRO B CA 1
ATOM 3680 C C . PRO B 1 105 ? 10.82 -2.457 9.523 1 92.06 105 PRO B C 1
ATOM 3682 O O . PRO B 1 105 ? 9.961 -1.581 9.367 1 92.06 105 PRO B O 1
ATOM 3685 N N . PHE B 1 106 ? 10.648 -3.572 10.242 1 92.88 106 PHE B N 1
ATOM 3686 C CA . PHE B 1 106 ? 9.539 -3.686 11.18 1 92.88 106 PHE B CA 1
ATOM 3687 C C . PHE B 1 106 ? 9.703 -2.701 12.336 1 92.88 106 PHE B C 1
ATOM 3689 O O . PHE B 1 106 ? 10.711 -2.727 13.039 1 92.88 106 PHE B O 1
ATOM 3696 N N . LEU B 1 107 ? 8.742 -1.819 12.633 1 93.75 107 LEU B N 1
ATOM 3697 C CA . LEU B 1 107 ? 8.984 -0.69 13.523 1 93.75 107 LEU B CA 1
ATOM 3698 C C . LEU B 1 107 ? 8.539 -1.019 14.945 1 93.75 107 LEU B C 1
ATOM 3700 O O . LEU B 1 107 ? 9.141 -0.542 15.914 1 93.75 107 LEU B O 1
ATOM 3704 N N . PRO B 1 108 ? 7.449 -1.792 15.086 1 91.25 108 PRO B N 1
ATOM 3705 C CA . PRO B 1 108 ? 7.137 -2.121 16.484 1 91.25 108 PRO B CA 1
ATOM 3706 C C . PRO B 1 108 ? 8.312 -2.777 17.203 1 91.25 108 PRO B C 1
ATOM 3708 O O . PRO B 1 108 ? 8.828 -3.799 16.75 1 91.25 108 PRO B O 1
ATOM 3711 N N . GLY B 1 109 ? 8.773 -2.115 18.266 1 86.06 109 GLY B N 1
ATOM 3712 C CA . GLY B 1 109 ? 9.906 -2.598 19.047 1 86.06 109 GLY B CA 1
ATOM 3713 C C . GLY B 1 109 ? 11.234 -2.043 18.578 1 86.06 109 GLY B C 1
ATOM 3714 O O . GLY B 1 109 ? 12.281 -2.328 19.172 1 86.06 109 GLY B O 1
ATOM 3715 N N . HIS B 1 110 ? 11.258 -1.229 17.5 1 86.12 110 HIS B N 1
ATOM 3716 C CA . HIS B 1 110 ? 12.531 -0.775 16.969 1 86.12 110 HIS B CA 1
ATOM 3717 C C . HIS B 1 110 ? 12.516 0.726 16.688 1 86.12 110 HIS B C 1
ATOM 3719 O O . HIS B 1 110 ? 13.469 1.272 16.125 1 86.12 110 HIS B O 1
ATOM 3725 N N . ALA B 1 111 ? 11.477 1.359 16.938 1 81.12 111 ALA B N 1
ATOM 3726 C CA . ALA B 1 111 ? 11.391 2.801 16.719 1 81.12 111 ALA B CA 1
ATOM 3727 C C . ALA B 1 111 ? 12.398 3.547 17.594 1 81.12 111 ALA B C 1
ATOM 3729 O O . ALA B 1 111 ? 12.859 4.633 17.234 1 81.12 111 ALA B O 1
ATOM 3730 N N . GLY B 1 112 ? 12.75 2.977 18.719 1 81.88 112 GLY B N 1
ATOM 3731 C CA . GLY B 1 112 ? 13.68 3.584 19.656 1 81.88 112 GLY B CA 1
ATOM 3732 C C . GLY B 1 112 ? 15.109 3.621 19.156 1 81.88 112 GLY B C 1
ATOM 3733 O O . GLY B 1 112 ? 15.984 4.195 19.797 1 81.88 112 GLY B O 1
ATOM 3734 N N . ASP B 1 113 ? 15.344 3.146 17.969 1 87.81 113 ASP B N 1
ATOM 3735 C CA . ASP B 1 113 ? 16.672 3.146 17.375 1 87.81 113 ASP B CA 1
ATOM 3736 C C . ASP B 1 113 ? 17.047 4.531 16.859 1 87.81 113 ASP B C 1
ATOM 3738 O O . ASP B 1 113 ? 18.203 4.789 16.531 1 87.81 113 ASP B O 1
ATOM 3742 N N . TRP B 1 114 ? 16.062 5.395 16.859 1 92.62 114 TRP B N 1
ATOM 3743 C CA . TRP B 1 114 ? 16.25 6.73 16.297 1 92.62 114 TRP B CA 1
ATOM 3744 C C . TRP B 1 114 ? 15.859 7.801 17.328 1 92.62 114 TRP B C 1
ATOM 3746 O O . TRP B 1 114 ? 14.961 7.594 18.141 1 92.62 114 TRP B O 1
ATOM 3756 N N . THR B 1 115 ? 16.562 8.906 17.25 1 94.12 115 THR B N 1
ATOM 3757 C CA . THR B 1 115 ? 16.172 10.055 18.062 1 94.12 115 THR B CA 1
ATOM 3758 C C . THR B 1 115 ? 14.906 10.703 17.5 1 94.12 115 THR B C 1
ATOM 3760 O O . THR B 1 115 ? 14.492 10.406 16.375 1 94.12 115 THR B O 1
ATOM 3763 N N . ASP B 1 116 ? 14.352 11.633 18.281 1 95.81 116 ASP B N 1
ATOM 3764 C CA . ASP B 1 116 ? 13.141 12.328 17.875 1 95.81 116 ASP B CA 1
ATOM 3765 C C . ASP B 1 116 ? 13.359 13.07 16.547 1 95.81 116 ASP B C 1
ATOM 3767 O O . ASP B 1 116 ? 12.547 12.969 15.633 1 95.81 116 ASP B O 1
ATOM 3771 N N . THR B 1 117 ? 14.445 13.758 16.484 1 96.19 117 THR B N 1
ATOM 3772 C CA . THR B 1 117 ? 14.719 14.555 15.289 1 96.19 117 THR B CA 1
ATOM 3773 C C . THR B 1 117 ? 15.023 13.656 14.094 1 96.19 117 THR B C 1
ATOM 3775 O O . THR B 1 117 ? 14.703 13.992 12.953 1 96.19 117 THR B O 1
ATOM 3778 N N . GLN B 1 118 ? 15.656 12.531 14.344 1 95.25 118 GLN B N 1
ATOM 3779 C CA . GLN B 1 118 ? 15.914 11.586 13.266 1 95.25 118 GLN B CA 1
ATOM 3780 C C . GLN B 1 118 ? 14.617 10.977 12.742 1 95.25 118 GLN B C 1
ATOM 3782 O O . GLN B 1 118 ? 14.438 10.844 11.531 1 95.25 118 GLN B O 1
ATOM 3787 N N . LEU B 1 119 ? 13.727 10.609 13.625 1 96.12 119 LEU B N 1
ATOM 3788 C CA . LEU B 1 119 ? 12.422 10.102 13.211 1 96.12 119 LEU B CA 1
ATOM 3789 C C . LEU B 1 119 ? 11.672 11.125 12.367 1 96.12 119 LEU B C 1
ATOM 3791 O O . LEU B 1 119 ? 11.094 10.789 11.336 1 96.12 119 LEU B O 1
ATOM 3795 N N . TYR B 1 120 ? 11.648 12.344 12.867 1 97 120 TYR B N 1
ATOM 3796 C CA . TYR B 1 120 ? 11.031 13.43 12.109 1 97 120 TYR B CA 1
ATOM 3797 C C . TYR B 1 120 ? 11.648 13.539 10.727 1 97 120 TYR B C 1
ATOM 3799 O O . TYR B 1 120 ? 10.93 13.602 9.719 1 97 120 TYR B O 1
ATOM 3807 N N . TRP B 1 121 ? 12.938 13.594 10.656 1 96.25 121 TRP B N 1
ATOM 3808 C CA . TRP B 1 121 ? 13.625 13.805 9.383 1 96.25 121 TRP B CA 1
ATOM 3809 C C . TRP B 1 121 ? 13.305 12.688 8.398 1 96.25 121 TRP B C 1
ATOM 3811 O O . TRP B 1 121 ? 13.023 12.953 7.227 1 96.25 121 TRP B O 1
ATOM 3821 N N . ILE B 1 122 ? 13.367 11.453 8.852 1 95.75 122 ILE B N 1
ATOM 3822 C CA . ILE B 1 122 ? 13.07 10.297 8.008 1 95.75 122 ILE B CA 1
ATOM 3823 C C . ILE B 1 122 ? 11.641 10.398 7.484 1 95.75 122 ILE B C 1
ATOM 3825 O O . ILE B 1 122 ? 11.391 10.188 6.297 1 95.75 122 ILE B O 1
ATOM 3829 N N . THR B 1 123 ? 10.734 10.727 8.367 1 96.62 123 THR B N 1
ATOM 3830 C CA . THR B 1 123 ? 9.32 10.805 8.016 1 96.62 123 THR B CA 1
ATOM 3831 C C . THR B 1 123 ? 9.078 11.922 7.012 1 96.62 123 THR B C 1
ATOM 3833 O O . THR B 1 123 ? 8.344 11.742 6.039 1 96.62 123 THR B O 1
ATOM 3836 N N . TYR B 1 124 ? 9.672 13.039 7.234 1 96.94 124 TYR B N 1
ATOM 3837 C CA . TYR B 1 124 ? 9.453 14.219 6.41 1 96.94 124 TYR B CA 1
ATOM 3838 C C . TYR B 1 124 ? 10.109 14.055 5.039 1 96.94 124 TYR B C 1
ATOM 3840 O O . TYR B 1 124 ? 9.516 14.406 4.02 1 96.94 124 TYR B O 1
ATOM 3848 N N . ASN B 1 125 ? 11.305 13.484 5.023 1 95.69 125 ASN B N 1
ATOM 3849 C CA . ASN B 1 125 ? 12.109 13.516 3.809 1 95.69 125 ASN B CA 1
ATOM 3850 C C . ASN B 1 125 ? 12.07 12.172 3.078 1 95.69 125 ASN B C 1
ATOM 3852 O O . ASN B 1 125 ? 12.422 12.094 1.899 1 95.69 125 ASN B O 1
ATOM 3856 N N . GLY B 1 126 ? 11.664 11.117 3.785 1 95 126 GLY B N 1
ATOM 3857 C CA . GLY B 1 126 ? 11.812 9.805 3.186 1 95 126 GLY B CA 1
ATOM 3858 C C . GLY B 1 126 ? 13.258 9.398 2.98 1 95 126 GLY B C 1
ATOM 3859 O O . GLY B 1 126 ? 14.164 10.008 3.545 1 95 126 GLY B O 1
ATOM 3860 N N . ILE B 1 127 ? 13.477 8.25 2.297 1 92.38 127 ILE B N 1
ATOM 3861 C CA . ILE B 1 127 ? 14.805 7.73 2.002 1 92.38 127 ILE B CA 1
ATOM 3862 C C . ILE B 1 127 ? 14.898 7.348 0.528 1 92.38 127 ILE B C 1
ATOM 3864 O O . ILE B 1 127 ? 14.18 6.457 0.067 1 92.38 127 ILE B O 1
ATOM 3868 N N . LYS B 1 128 ? 15.82 7.977 -0.144 1 88.88 128 LYS B N 1
ATOM 3869 C CA . LYS B 1 128 ? 16.031 7.723 -1.567 1 88.88 128 LYS B CA 1
ATOM 3870 C C . LYS B 1 128 ? 16.422 6.273 -1.816 1 88.88 128 LYS B C 1
ATOM 3872 O O . LYS B 1 128 ? 17.234 5.711 -1.069 1 88.88 128 LYS B O 1
ATOM 3877 N N . TYR B 1 129 ? 15.828 5.66 -2.828 1 86 129 TYR B N 1
ATOM 3878 C CA . TYR B 1 129 ? 16.172 4.34 -3.34 1 86 129 TYR B CA 1
ATOM 3879 C C . TYR B 1 129 ? 15.906 3.262 -2.299 1 86 129 TYR B C 1
ATOM 3881 O O . TYR B 1 129 ? 16.531 2.195 -2.324 1 86 129 TYR B O 1
ATOM 3889 N N . ALA B 1 130 ? 15.07 3.547 -1.31 1 87.44 130 ALA B N 1
ATOM 3890 C CA . ALA B 1 130 ? 14.633 2.551 -0.336 1 87.44 130 ALA B CA 1
ATOM 3891 C C . ALA B 1 130 ? 13.133 2.316 -0.423 1 87.44 130 ALA B C 1
ATOM 3893 O O . ALA B 1 130 ? 12.594 1.436 0.25 1 87.44 130 ALA B O 1
ATOM 3894 N N . GLY B 1 131 ? 12.523 3.092 -1.205 1 90.44 131 GLY B N 1
ATOM 3895 C CA . GLY B 1 131 ? 11.078 2.969 -1.31 1 90.44 131 GLY B CA 1
ATOM 3896 C C . GLY B 1 131 ? 10.336 3.725 -0.225 1 90.44 131 GLY B C 1
ATOM 3897 O O . GLY B 1 131 ? 9.102 3.711 -0.185 1 90.44 131 GLY B O 1
ATOM 3898 N N . MET B 1 132 ? 11.031 4.395 0.707 1 93.75 132 MET B N 1
ATOM 3899 C CA . MET B 1 132 ? 10.406 5.215 1.739 1 93.75 132 MET B CA 1
ATOM 3900 C C . MET B 1 132 ? 10.047 6.594 1.192 1 93.75 132 MET B C 1
ATOM 3902 O O . MET B 1 132 ? 10.93 7.398 0.886 1 93.75 132 MET B O 1
ATOM 3906 N N . PRO B 1 133 ? 8.758 6.879 1.135 1 94.94 133 PRO B N 1
ATOM 3907 C CA . PRO B 1 133 ? 8.344 8.133 0.505 1 94.94 133 PRO B CA 1
ATOM 3908 C C . PRO B 1 133 ? 8.555 9.344 1.411 1 94.94 133 PRO B C 1
ATOM 3910 O O . PRO B 1 133 ? 8.531 9.211 2.639 1 94.94 133 PRO B O 1
ATOM 3913 N N . ALA B 1 134 ? 8.789 10.453 0.774 1 96.44 134 ALA B N 1
ATOM 3914 C CA . ALA B 1 134 ? 8.719 11.719 1.501 1 96.44 134 ALA B CA 1
ATOM 3915 C C . ALA B 1 134 ? 7.281 12.055 1.882 1 96.44 134 ALA B C 1
ATOM 3917 O O . ALA B 1 134 ? 6.34 11.43 1.38 1 96.44 134 ALA B O 1
ATOM 3918 N N . TRP B 1 135 ? 7.18 12.953 2.814 1 96.44 135 TRP B N 1
ATOM 3919 C CA . TRP B 1 135 ? 5.859 13.414 3.236 1 96.44 135 TRP B CA 1
ATOM 3920 C C . TRP B 1 135 ? 5.074 13.969 2.055 1 96.44 135 TRP B C 1
ATOM 3922 O O . TRP B 1 135 ? 5.594 14.781 1.28 1 96.44 135 TRP B O 1
ATOM 3932 N N . PRO B 1 136 ? 3.824 13.602 1.824 1 93.38 136 PRO B N 1
ATOM 3933 C CA . PRO B 1 136 ? 3.064 13.961 0.626 1 93.38 136 PRO B CA 1
ATOM 3934 C C . PRO B 1 136 ? 2.871 15.469 0.484 1 93.38 136 PRO B C 1
ATOM 3936 O O . PRO B 1 136 ? 2.746 15.977 -0.633 1 93.38 136 PRO B O 1
ATOM 3939 N N . ALA B 1 137 ? 2.789 16.219 1.49 1 95.38 137 ALA B N 1
ATOM 3940 C CA . ALA B 1 137 ? 2.668 17.672 1.483 1 95.38 137 ALA B CA 1
ATOM 3941 C C . ALA B 1 137 ? 3.893 18.328 2.115 1 95.38 137 ALA B C 1
ATOM 3943 O O . ALA B 1 137 ? 3.896 18.625 3.312 1 95.38 137 ALA B O 1
ATOM 3944 N N . GLN B 1 138 ? 4.852 18.625 1.299 1 94.62 138 GLN B N 1
ATOM 3945 C CA . GLN B 1 138 ? 6.148 19.094 1.786 1 94.62 138 GLN B CA 1
ATOM 3946 C C . GLN B 1 138 ? 6.039 20.469 2.428 1 94.62 138 GLN B C 1
ATOM 3948 O O . GLN B 1 138 ? 6.891 20.859 3.23 1 94.62 138 GLN B O 1
ATOM 3953 N N . ALA B 1 139 ? 4.949 21.172 2.068 1 95.5 139 ALA B N 1
ATOM 3954 C CA . ALA B 1 139 ? 4.727 22.469 2.682 1 95.5 139 ALA B CA 1
ATOM 3955 C C . ALA B 1 139 ? 4.332 22.328 4.148 1 95.5 139 ALA B C 1
ATOM 3957 O O . ALA B 1 139 ? 4.375 23.297 4.906 1 95.5 139 ALA B O 1
ATOM 3958 N N . ARG B 1 140 ? 3.967 21.188 4.508 1 97.19 140 ARG B N 1
ATOM 3959 C CA . ARG B 1 140 ? 3.51 20.938 5.871 1 97.19 140 ARG B CA 1
ATOM 3960 C C . ARG B 1 140 ? 4.598 20.25 6.695 1 97.19 140 ARG B C 1
ATOM 3962 O O . ARG B 1 140 ? 4.453 19.094 7.074 1 97.19 140 ARG B O 1
ATOM 3969 N N . ASP B 1 141 ? 5.562 21 7.117 1 96 141 ASP B N 1
ATOM 3970 C CA . ASP B 1 141 ? 6.688 20.453 7.871 1 96 141 ASP B CA 1
ATOM 3971 C C . ASP B 1 141 ? 6.305 20.234 9.328 1 96 141 ASP B C 1
ATOM 3973 O O . ASP B 1 141 ? 7.066 19.625 10.086 1 96 141 ASP B O 1
ATOM 3977 N N . ASP B 1 142 ? 5.102 20.609 9.734 1 96.56 142 ASP B N 1
ATOM 3978 C CA . ASP B 1 142 ? 4.621 20.453 11.102 1 96.56 142 ASP B CA 1
ATOM 3979 C C . ASP B 1 142 ? 4.023 19.062 11.312 1 96.56 142 ASP B C 1
ATOM 3981 O O . ASP B 1 142 ? 4.055 18.531 12.43 1 96.56 142 ASP B O 1
ATOM 3985 N N . GLU B 1 143 ? 3.557 18.406 10.289 1 97.44 143 GLU B N 1
ATOM 3986 C CA . GLU B 1 143 ? 2.717 17.203 10.398 1 97.44 143 GLU B CA 1
ATOM 3987 C C . GLU B 1 143 ? 3.543 15.984 10.781 1 97.44 143 GLU B C 1
ATOM 3989 O O . GLU B 1 143 ? 3.111 15.172 11.602 1 97.44 143 GLU B O 1
ATOM 3994 N N . PRO B 1 144 ? 4.734 15.852 10.242 1 97.69 144 PRO B N 1
ATOM 3995 C CA . PRO B 1 144 ? 5.473 14.609 10.5 1 97.69 144 PRO B CA 1
ATOM 3996 C C . PRO B 1 144 ? 5.793 14.414 11.977 1 97.69 144 PRO B C 1
ATOM 3998 O O . PRO B 1 144 ? 6.09 13.297 12.406 1 97.69 144 PRO B O 1
ATOM 4001 N N . TRP B 1 145 ? 5.758 15.469 12.758 1 97.88 145 TRP B N 1
ATOM 4002 C CA . TRP B 1 145 ? 6.004 15.344 14.195 1 97.88 145 TRP B CA 1
ATOM 4003 C C . TRP B 1 145 ? 4.953 14.461 14.852 1 97.88 145 TRP B C 1
ATOM 4005 O O . TRP B 1 145 ? 5.234 13.797 15.859 1 97.88 145 TRP B O 1
ATOM 4015 N N . ALA B 1 146 ? 3.771 14.453 14.32 1 97.62 146 ALA B N 1
ATOM 4016 C CA . ALA B 1 146 ? 2.738 13.57 14.852 1 97.62 146 ALA B CA 1
ATOM 4017 C C . ALA B 1 146 ? 3.166 12.109 14.758 1 97.62 146 ALA B C 1
ATOM 4019 O O . ALA B 1 146 ? 2.98 11.344 15.703 1 97.62 146 ALA B O 1
ATOM 4020 N N . VAL B 1 147 ? 3.73 11.758 13.664 1 97.69 147 VAL B N 1
ATOM 4021 C CA . VAL B 1 147 ? 4.195 10.391 13.461 1 97.69 147 VAL B CA 1
ATOM 4022 C C . VAL B 1 147 ? 5.355 10.102 14.414 1 97.69 147 VAL B C 1
ATOM 4024 O O . VAL B 1 147 ? 5.414 9.031 15.023 1 97.69 147 VAL B O 1
ATOM 4027 N N . ALA B 1 148 ? 6.273 11.07 14.562 1 96.94 148 ALA B N 1
ATOM 4028 C CA . ALA B 1 148 ? 7.383 10.898 15.492 1 96.94 148 ALA B CA 1
ATOM 4029 C C . ALA B 1 148 ? 6.871 10.68 16.922 1 96.94 148 ALA B C 1
ATOM 4031 O O . ALA B 1 148 ? 7.367 9.805 17.625 1 96.94 148 ALA B O 1
ATOM 4032 N N . ALA B 1 149 ? 5.879 11.438 17.312 1 96.81 149 ALA B N 1
ATOM 4033 C CA . ALA B 1 149 ? 5.293 11.297 18.641 1 96.81 149 ALA B CA 1
ATOM 4034 C C . ALA B 1 149 ? 4.715 9.898 18.844 1 96.81 149 ALA B C 1
ATOM 4036 O O . ALA B 1 149 ? 4.957 9.266 19.875 1 96.81 149 ALA B O 1
ATOM 4037 N N . PHE B 1 150 ? 4.016 9.477 17.922 1 97.12 150 PHE B N 1
ATOM 4038 C CA . PHE B 1 150 ? 3.412 8.148 17.984 1 97.12 150 PHE B CA 1
ATOM 4039 C C . PHE B 1 150 ? 4.484 7.07 18.031 1 97.12 150 PHE B C 1
ATOM 4041 O O . PHE B 1 150 ? 4.398 6.137 18.844 1 97.12 150 PHE B O 1
ATOM 4048 N N . LEU B 1 151 ? 5.496 7.176 17.156 1 96.88 151 LEU B N 1
ATOM 4049 C CA . LEU B 1 151 ? 6.543 6.16 17.062 1 96.88 151 LEU B CA 1
ATOM 4050 C C . LEU B 1 151 ? 7.277 6.02 18.391 1 96.88 151 LEU B C 1
ATOM 4052 O O . LEU B 1 151 ? 7.711 4.922 18.75 1 96.88 151 LEU B O 1
ATOM 4056 N N . ARG B 1 152 ? 7.352 7.062 19.094 1 94.06 152 ARG B N 1
ATOM 4057 C CA . ARG B 1 152 ? 7.984 7.008 20.406 1 94.06 152 ARG B CA 1
ATOM 4058 C C . ARG B 1 152 ? 7.203 6.105 21.359 1 94.06 152 ARG B C 1
ATOM 4060 O O . ARG B 1 152 ? 7.777 5.477 22.25 1 94.06 152 ARG B O 1
ATOM 4067 N N . ARG B 1 153 ? 5.961 6.035 21.094 1 92.81 153 ARG B N 1
ATOM 4068 C CA . ARG B 1 153 ? 5.094 5.258 21.969 1 92.81 153 ARG B CA 1
ATOM 4069 C C . ARG B 1 153 ? 4.887 3.848 21.438 1 92.81 153 ARG B C 1
ATOM 4071 O O . ARG B 1 153 ? 4.352 2.984 22.125 1 92.81 153 ARG B O 1
ATOM 4078 N N . LEU B 1 154 ? 5.277 3.67 20.25 1 93.44 154 LEU B N 1
ATOM 4079 C CA . LEU B 1 154 ? 4.973 2.426 19.547 1 93.44 154 LEU B CA 1
ATOM 4080 C C . LEU B 1 154 ? 5.668 1.243 20.219 1 93.44 154 LEU B C 1
ATOM 4082 O O . LEU B 1 154 ? 5.113 0.144 20.281 1 93.44 154 LEU B O 1
ATOM 4086 N N . ASP B 1 155 ? 6.871 1.524 20.781 1 86.06 155 ASP B N 1
ATOM 4087 C CA . ASP B 1 155 ? 7.609 0.429 21.406 1 86.06 155 ASP B CA 1
ATOM 4088 C C . ASP B 1 155 ? 6.867 -0.105 22.625 1 86.06 155 ASP B C 1
ATOM 4090 O O . ASP B 1 155 ? 6.523 0.658 23.531 1 86.06 155 ASP B O 1
ATOM 4094 N N . GLY B 1 156 ? 6.621 -1.36 22.656 1 85.19 156 GLY B N 1
ATOM 4095 C CA . GLY B 1 156 ? 5.957 -2.012 23.781 1 85.19 156 GLY B CA 1
ATOM 4096 C C . GLY B 1 156 ? 4.453 -1.839 23.75 1 85.19 156 GLY B C 1
ATOM 4097 O O . GLY B 1 156 ? 3.758 -2.291 24.672 1 85.19 156 GLY B O 1
ATOM 4098 N N . MET B 1 157 ? 3.928 -1.188 22.797 1 92.25 157 MET B N 1
ATOM 4099 C CA . MET B 1 157 ? 2.488 -0.96 22.703 1 92.25 157 MET B CA 1
ATOM 4100 C C . MET B 1 157 ? 1.756 -2.256 22.359 1 92.25 157 MET B C 1
ATOM 4102 O O . MET B 1 157 ? 2.197 -3.02 21.5 1 92.25 157 MET B O 1
ATOM 4106 N N . SER B 1 158 ? 0.671 -2.465 23.062 1 93.25 158 SER B N 1
ATOM 4107 C CA . SER B 1 158 ? -0.142 -3.645 22.781 1 93.25 158 SER B CA 1
ATOM 4108 C C . SER B 1 158 ? -0.98 -3.459 21.531 1 93.25 158 SER B C 1
ATOM 4110 O O . SER B 1 158 ? -1.192 -2.332 21.078 1 93.25 158 SER B O 1
ATOM 4112 N N . ALA B 1 159 ? -1.403 -4.562 20.969 1 90.56 159 ALA B N 1
ATOM 4113 C CA . ALA B 1 159 ? -2.291 -4.523 19.812 1 90.56 159 ALA B CA 1
ATOM 4114 C C . ALA B 1 159 ? -3.566 -3.748 20.125 1 90.56 159 ALA B C 1
ATOM 4116 O O . ALA B 1 159 ? -4.059 -2.988 19.281 1 90.56 159 ALA B O 1
ATOM 4117 N N . GLU B 1 160 ? -4.074 -3.934 21.266 1 89.25 160 GLU B N 1
ATOM 4118 C CA . GLU B 1 160 ? -5.305 -3.27 21.688 1 89.25 160 GLU B CA 1
ATOM 4119 C C . GLU B 1 160 ? -5.117 -1.759 21.781 1 89.25 160 GLU B C 1
ATOM 4121 O O . GLU B 1 160 ? -5.957 -0.995 21.297 1 89.25 160 GLU B O 1
ATOM 4126 N N . GLU B 1 161 ? -4.078 -1.367 22.375 1 91.62 161 GLU B N 1
ATOM 4127 C CA . GLU B 1 161 ? -3.795 0.061 22.484 1 91.62 161 GLU B CA 1
ATOM 4128 C C . GLU B 1 161 ? -3.604 0.688 21.094 1 91.62 161 GLU B C 1
ATOM 4130 O O . GLU B 1 161 ? -4.09 1.79 20.844 1 91.62 161 GLU B O 1
ATOM 4135 N N . TYR B 1 162 ? -2.857 -0.005 20.234 1 93.19 162 TYR B N 1
ATOM 4136 C CA . TYR B 1 162 ? -2.658 0.465 18.859 1 93.19 162 TYR B CA 1
ATOM 4137 C C . TYR B 1 162 ? -3.994 0.68 18.156 1 93.19 162 TYR B C 1
ATOM 4139 O O . TYR B 1 162 ? -4.227 1.732 17.562 1 93.19 162 TYR B O 1
ATOM 4147 N N . ARG B 1 163 ? -4.824 -0.281 18.281 1 88.88 163 ARG B N 1
ATOM 4148 C CA . ARG B 1 163 ? -6.121 -0.206 17.609 1 88.88 163 ARG B CA 1
ATOM 4149 C C . ARG B 1 163 ? -6.945 0.961 18.141 1 88.88 163 ARG B C 1
ATOM 4151 O O . ARG B 1 163 ? -7.613 1.657 17.375 1 88.88 163 ARG B O 1
ATOM 4158 N N . ARG B 1 164 ? -6.887 1.134 19.375 1 87.81 164 ARG B N 1
ATOM 4159 C CA . ARG B 1 164 ? -7.617 2.244 19.984 1 87.81 164 ARG B CA 1
ATOM 4160 C C . ARG B 1 164 ? -7.129 3.582 19.438 1 87.81 164 ARG B C 1
ATOM 4162 O O . ARG B 1 164 ? -7.938 4.457 19.109 1 87.81 164 ARG B O 1
ATOM 4169 N N . LEU B 1 165 ? -5.879 3.719 19.344 1 89.75 165 LEU B N 1
ATOM 4170 C CA . LEU B 1 165 ? -5.305 4.98 18.891 1 89.75 165 LEU B CA 1
ATOM 4171 C C . LEU B 1 165 ? -5.504 5.168 17.391 1 89.75 165 LEU B C 1
ATOM 4173 O O . LEU B 1 165 ? -5.867 6.258 16.938 1 89.75 165 LEU B O 1
ATOM 4177 N N . ALA B 1 166 ? -5.281 4.094 16.625 1 89.12 166 ALA B N 1
ATOM 4178 C CA . ALA B 1 166 ? -5.262 4.18 15.164 1 89.12 166 ALA B CA 1
ATOM 4179 C C . ALA B 1 166 ? -6.68 4.211 14.602 1 89.12 166 ALA B C 1
ATOM 4181 O O . ALA B 1 166 ? -6.922 4.824 13.562 1 89.12 166 ALA B O 1
ATOM 4182 N N . PHE B 1 167 ? -7.598 3.572 15.242 1 83.88 167 PHE B N 1
ATOM 4183 C CA . PHE B 1 167 ? -8.93 3.406 14.664 1 83.88 167 PHE B CA 1
ATOM 4184 C C . PHE B 1 167 ? -9.969 4.16 15.484 1 83.88 167 PHE B C 1
ATOM 4186 O O . PHE B 1 167 ? -11.094 4.367 15.023 1 83.88 167 PHE B O 1
ATOM 4193 N N . GLY B 1 168 ? -9.508 4.691 16.531 1 76.69 168 GLY B N 1
ATOM 4194 C CA . GLY B 1 168 ? -10.453 5.379 17.391 1 76.69 168 GLY B CA 1
ATOM 4195 C C . GLY B 1 168 ? -11.289 4.438 18.234 1 76.69 168 GLY B C 1
ATOM 4196 O O . GLY B 1 168 ? -11.203 3.217 18.078 1 76.69 168 GLY B O 1
ATOM 4197 N N . GLU B 1 169 ? -11.82 4.832 19.344 1 57.81 169 GLU B N 1
ATOM 4198 C CA . GLU B 1 169 ? -12.672 4.035 20.219 1 57.81 169 GLU B CA 1
ATOM 4199 C C . GLU B 1 169 ? -13.93 3.57 19.484 1 57.81 169 GLU B C 1
ATOM 4201 O O . GLU B 1 169 ? -14.711 4.391 19 1 57.81 169 GLU B O 1
ATOM 4206 N N . THR B 1 170 ? -13.758 2.768 18.438 1 49.41 170 THR B N 1
ATOM 4207 C CA . THR B 1 170 ? -15.016 2.307 17.875 1 49.41 170 THR B CA 1
ATOM 4208 C C . THR B 1 170 ? -16.031 2.002 18.969 1 49.41 170 THR B C 1
ATOM 4210 O O . THR B 1 170 ? -15.711 1.293 19.938 1 49.41 170 THR B O 1
ATOM 4213 N N . GLN B 1 171 ? -16.797 2.861 19.469 1 41.47 171 GLN B N 1
ATOM 4214 C CA . GLN B 1 171 ? -17.938 2.387 20.234 1 41.47 171 GLN B CA 1
ATOM 4215 C C . GLN B 1 171 ? -18.453 1.06 19.688 1 41.47 171 GLN B C 1
ATOM 4217 O O . GLN B 1 171 ? -18.828 0.967 18.516 1 41.47 171 GLN B O 1
ATOM 4222 N N . PRO B 1 172 ? -17.906 -0.127 20.172 1 38.62 172 PRO B N 1
ATOM 4223 C CA . PRO B 1 172 ? -18.562 -1.37 19.766 1 38.62 172 PRO B CA 1
ATOM 4224 C C . PRO B 1 172 ? -19.984 -1.146 19.266 1 38.62 172 PRO B C 1
ATOM 4226 O O . PRO B 1 172 ? -20.344 -1.604 18.172 1 38.62 172 PRO B O 1
ATOM 4229 N N . ASP B 1 173 ? -21.016 -1.204 20.312 1 33.69 173 ASP B N 1
ATOM 4230 C CA . ASP B 1 173 ? -22.453 -1.271 20.469 1 33.69 173 ASP B CA 1
ATOM 4231 C C . ASP B 1 173 ? -23.125 -0.025 19.891 1 33.69 173 ASP B C 1
ATOM 4233 O O . ASP B 1 173 ? -24.312 0.226 20.141 1 33.69 173 ASP B O 1
ATOM 4237 N N . GLY B 1 174 ? -22.531 1.033 19.797 1 34.22 174 GLY B N 1
ATOM 4238 C CA . GLY B 1 174 ? -23.469 2.113 19.547 1 34.22 174 GLY B CA 1
ATOM 4239 C C . GLY B 1 174 ? -24.375 1.849 18.359 1 34.22 174 GLY B C 1
ATOM 4240 O O . GLY B 1 174 ? -24.156 0.904 17.594 1 34.22 174 GLY B O 1
ATOM 4241 N N . ASP B 1 175 ? -25.562 2.545 18.422 1 33.41 175 ASP B N 1
ATOM 4242 C CA . ASP B 1 175 ? -26.719 2.461 17.516 1 33.41 175 ASP B CA 1
ATOM 4243 C C . ASP B 1 175 ? -26.266 2.559 16.047 1 33.41 175 ASP B C 1
ATOM 4245 O O . ASP B 1 175 ? -25.953 3.646 15.562 1 33.41 175 ASP B O 1
ATOM 4249 N N . ARG B 1 176 ? -25.703 1.756 15.672 1 36.22 176 ARG B N 1
ATOM 4250 C CA . ARG B 1 176 ? -25.5 1.594 14.234 1 36.22 176 ARG B CA 1
ATOM 4251 C C . ARG B 1 176 ? -26.766 1.967 13.461 1 36.22 176 ARG B C 1
ATOM 4253 O O . ARG B 1 176 ? -26.875 1.661 12.273 1 36.22 176 ARG B O 1
ATOM 4260 N N . SER B 1 177 ? -27.734 2.217 14.234 1 34.72 177 SER B N 1
ATOM 4261 C CA . SER B 1 177 ? -28.969 2.725 13.648 1 34.72 177 SER B CA 1
ATOM 4262 C C . SER B 1 177 ? -28.703 3.926 12.75 1 34.72 177 SER B C 1
ATOM 4264 O O . SER B 1 177 ? -29.406 4.133 11.758 1 34.72 177 SER B O 1
ATOM 4266 N N . ALA B 1 178 ? -27.859 4.766 13.242 1 33.94 178 ALA B N 1
ATOM 4267 C CA . ALA B 1 178 ? -27.516 5.871 12.352 1 33.94 178 ALA B CA 1
ATOM 4268 C C . ALA B 1 178 ? -26.859 5.363 11.07 1 33.94 178 ALA B C 1
ATOM 4270 O O . ALA B 1 178 ? -26.844 6.062 10.055 1 33.94 178 ALA B O 1
ATOM 4271 N N . LEU B 1 179 ? -26.188 4.25 11.141 1 37.41 179 LEU B N 1
ATOM 4272 C CA . LEU B 1 179 ? -25.641 3.531 10 1 37.41 179 LEU B CA 1
ATOM 4273 C C . LEU B 1 179 ? -26.75 3.008 9.102 1 37.41 179 LEU B C 1
ATOM 4275 O O . LEU B 1 179 ? -26.5 2.607 7.961 1 37.41 179 LEU B O 1
ATOM 4279 N N . SER B 1 180 ? -27.875 2.732 9.758 1 36.06 180 SER B N 1
ATOM 4280 C CA . SER B 1 180 ? -29.016 2.312 8.945 1 36.06 180 SER B CA 1
ATOM 4281 C C . SER B 1 180 ? -29.219 3.248 7.758 1 36.06 180 SER B C 1
ATOM 4283 O O . SER B 1 180 ? -29.578 2.805 6.668 1 36.06 180 SER B O 1
ATOM 4285 N N . ASP B 1 181 ? -29.172 4.566 8.102 1 35.69 181 ASP B N 1
ATOM 4286 C CA . ASP B 1 181 ? -29.406 5.516 7.02 1 35.69 181 ASP B CA 1
ATOM 4287 C C . ASP B 1 181 ? -28.25 5.504 6.016 1 35.69 181 ASP B C 1
ATOM 4289 O O . ASP B 1 181 ? -28.391 5.984 4.891 1 35.69 181 ASP B O 1
ATOM 4293 N N . LEU B 1 182 ? -27.141 5.004 6.445 1 39.38 182 LEU B N 1
ATOM 4294 C CA . LEU B 1 182 ? -26 4.891 5.535 1 39.38 182 LEU B CA 1
ATOM 4295 C C . LEU B 1 182 ? -26.188 3.709 4.59 1 39.38 182 LEU B C 1
ATOM 4297 O O . LEU B 1 182 ? -25.344 3.482 3.713 1 39.38 182 LEU B O 1
ATOM 4301 N N . ALA B 1 183 ? -27.141 2.891 4.918 1 39.62 183 ALA B N 1
ATOM 4302 C CA . ALA B 1 183 ? -27.562 1.801 4.047 1 39.62 183 ALA B CA 1
ATOM 4303 C C . ALA B 1 183 ? -27.781 2.295 2.619 1 39.62 183 ALA B C 1
ATOM 4305 O O . ALA B 1 183 ? -27.672 1.521 1.664 1 39.62 183 ALA B O 1
ATOM 4306 N N . MET B 1 184 ? -28.078 3.648 2.592 1 38.06 184 MET B N 1
ATOM 4307 C CA . MET B 1 184 ? -28.312 4.191 1.257 1 38.06 184 MET B CA 1
ATOM 4308 C C . MET B 1 184 ? -27 4.488 0.545 1 38.06 184 MET B C 1
ATOM 4310 O O . MET B 1 184 ? -27 4.84 -0.635 1 38.06 184 MET B O 1
ATOM 4314 N N . LEU B 1 185 ? -25.969 4.449 1.289 1 45.41 185 LEU B N 1
ATOM 4315 C CA . LEU B 1 185 ? -24.719 4.723 0.587 1 45.41 185 LEU B CA 1
ATOM 4316 C C . LEU B 1 185 ? -24.266 3.498 -0.195 1 45.41 185 LEU B C 1
ATOM 4318 O O . LEU B 1 185 ? -24.391 2.367 0.28 1 45.41 185 LEU B O 1
ATOM 4322 N N . ASP B 1 186 ? -24.078 3.676 -1.387 1 53.03 186 ASP B N 1
ATOM 4323 C CA . ASP B 1 186 ? -23.5 2.598 -2.178 1 53.03 186 ASP B CA 1
ATOM 4324 C C . ASP B 1 186 ? -22.219 2.068 -1.522 1 53.03 186 ASP B C 1
ATOM 4326 O O . ASP B 1 186 ? -21.656 2.713 -0.636 1 53.03 186 ASP B O 1
ATOM 4330 N N . GLY B 1 187 ? -21.984 0.862 -1.564 1 56.75 187 GLY B N 1
ATOM 4331 C CA . GLY B 1 187 ? -20.906 0.105 -0.963 1 56.75 187 GLY B CA 1
ATOM 4332 C C . GLY B 1 187 ? -19.594 0.877 -0.907 1 56.75 187 GLY B C 1
ATOM 4333 O O . GLY B 1 187 ? -18.906 0.876 0.119 1 56.75 187 GLY B O 1
ATOM 4334 N N . SER B 1 188 ? -19.312 1.732 -1.844 1 69.56 188 SER B N 1
ATOM 4335 C CA . SER B 1 188 ? -18.047 2.463 -1.904 1 69.56 188 SER B CA 1
ATOM 4336 C C . SER B 1 188 ? -18.047 3.65 -0.947 1 69.56 188 SER B C 1
ATOM 4338 O O . SER B 1 188 ? -17.078 3.871 -0.223 1 69.56 188 SER B O 1
ATOM 4340 N N . ALA B 1 189 ? -19.188 4.379 -0.852 1 78.12 189 ALA B N 1
ATOM 4341 C CA . ALA B 1 189 ? -19.281 5.547 0.021 1 78.12 189 ALA B CA 1
ATOM 4342 C C . ALA B 1 189 ? -19.234 5.137 1.49 1 78.12 189 ALA B C 1
ATOM 4344 O O . ALA B 1 189 ? -18.641 5.84 2.318 1 78.12 189 ALA B O 1
ATOM 4345 N N . ARG B 1 190 ? -19.812 4.027 1.793 1 78.81 190 ARG B N 1
ATOM 4346 C CA . ARG B 1 190 ? -19.797 3.529 3.164 1 78.81 190 ARG B CA 1
ATOM 4347 C C . ARG B 1 190 ? -18.375 3.184 3.604 1 78.81 190 ARG B C 1
ATOM 4349 O O . ARG B 1 190 ? -17.969 3.52 4.719 1 78.81 190 ARG B O 1
ATOM 4356 N N . GLU B 1 191 ? -17.719 2.572 2.771 1 76.5 191 GLU B N 1
ATOM 4357 C CA . GLU B 1 191 ? -16.344 2.205 3.084 1 76.5 191 GLU B CA 1
ATOM 4358 C C . GLU B 1 191 ? -15.484 3.441 3.326 1 76.5 191 GLU B C 1
ATOM 4360 O O . GLU B 1 191 ? -14.68 3.469 4.254 1 76.5 191 GLU B O 1
ATOM 4365 N N . VAL B 1 192 ? -15.719 4.414 2.49 1 85.94 192 VAL B N 1
ATOM 4366 C CA . VAL B 1 192 ? -14.953 5.645 2.629 1 85.94 192 VAL B CA 1
ATOM 4367 C C . VAL B 1 192 ? -15.328 6.344 3.934 1 85.94 192 VAL B C 1
ATOM 4369 O O . VAL B 1 192 ? -14.461 6.855 4.645 1 85.94 192 VAL B O 1
ATOM 4372 N N . LEU B 1 193 ? -16.578 6.359 4.258 1 88.44 193 LEU B N 1
ATOM 4373 C CA . LEU B 1 193 ? -17.016 6.969 5.504 1 88.44 193 LEU B CA 1
ATOM 4374 C C . LEU B 1 193 ? -16.406 6.262 6.707 1 88.44 193 LEU B C 1
ATOM 4376 O O . LEU B 1 193 ? -16 6.91 7.676 1 88.44 193 LEU B O 1
ATOM 4380 N N . ASP B 1 194 ? -16.328 4.941 6.66 1 82.56 194 ASP B N 1
ATOM 4381 C CA . ASP B 1 194 ? -15.719 4.172 7.738 1 82.56 194 ASP B CA 1
ATOM 4382 C C . ASP B 1 194 ? -14.266 4.578 7.941 1 82.56 194 ASP B C 1
ATOM 4384 O O . ASP B 1 194 ? -13.797 4.695 9.078 1 82.56 194 ASP B O 1
ATOM 4388 N N . ASN B 1 195 ? -13.594 4.805 6.906 1 85.94 195 ASN B N 1
ATOM 4389 C CA . ASN B 1 195 ? -12.203 5.25 6.992 1 85.94 195 ASN B CA 1
ATOM 4390 C C . ASN B 1 195 ? -12.102 6.656 7.582 1 85.94 195 ASN B C 1
ATOM 4392 O O . ASN B 1 195 ? -11.227 6.922 8.406 1 85.94 195 ASN B O 1
ATOM 4396 N N . CYS B 1 196 ? -12.977 7.562 7.176 1 91.56 196 CYS B N 1
ATOM 4397 C CA . CYS B 1 196 ? -13 8.922 7.711 1 91.56 196 CYS B CA 1
ATOM 4398 C C . CYS B 1 196 ? -13.273 8.906 9.211 1 91.56 196 CYS B C 1
ATOM 4400 O O . CYS B 1 196 ? -12.648 9.656 9.961 1 91.56 196 CYS B O 1
ATOM 4402 N N . ALA B 1 197 ? -14.18 8.008 9.602 1 89.44 197 ALA B N 1
ATOM 4403 C CA . ALA B 1 197 ? -14.688 7.988 10.977 1 89.44 197 ALA B CA 1
ATOM 4404 C C . ALA B 1 197 ? -13.617 7.512 11.945 1 89.44 197 ALA B C 1
ATOM 4406 O O . ALA B 1 197 ? -13.719 7.742 13.156 1 89.44 197 ALA B O 1
ATOM 4407 N N . ARG B 1 198 ? -12.625 6.828 11.398 1 87.19 198 ARG B N 1
ATOM 4408 C CA . ARG B 1 198 ? -11.531 6.387 12.258 1 87.19 198 ARG B CA 1
ATOM 4409 C C . ARG B 1 198 ? -10.883 7.57 12.969 1 87.19 198 ARG B C 1
ATOM 4411 O O . ARG B 1 198 ? -10.438 7.449 14.109 1 87.19 198 ARG B O 1
ATOM 4418 N N . CYS B 1 199 ? -10.883 8.719 12.297 1 91.31 199 CYS B N 1
ATOM 4419 C CA . CYS B 1 199 ? -10.242 9.906 12.844 1 91.31 199 CYS B CA 1
ATOM 4420 C C . CYS B 1 199 ? -11.281 10.953 13.242 1 91.31 199 CYS B C 1
ATOM 4422 O O . CYS B 1 199 ? -11.234 11.484 14.352 1 91.31 1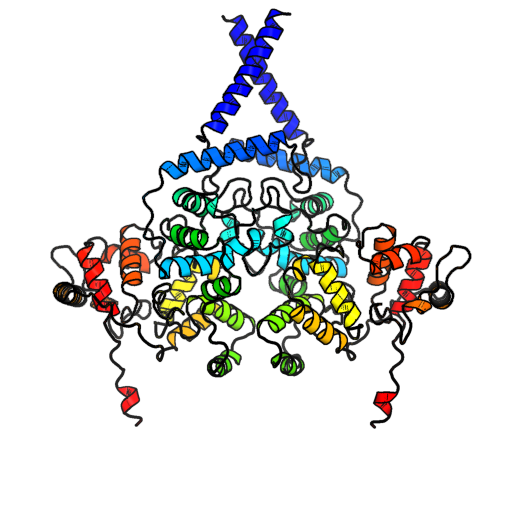99 CYS B O 1
ATOM 4424 N N . HIS B 1 200 ? -12.305 11.148 12.422 1 91.75 200 HIS B N 1
ATOM 4425 C CA . HIS B 1 200 ? -13.227 12.258 12.641 1 91.75 200 HIS B CA 1
ATOM 4426 C C . HIS B 1 200 ? -14.469 11.805 13.391 1 91.75 200 HIS B C 1
ATOM 4428 O O . HIS B 1 200 ? -15.258 12.633 13.852 1 91.75 200 HIS B O 1
ATOM 4434 N N . GLY B 1 201 ? -14.609 10.492 13.594 1 86.88 201 GLY B N 1
ATOM 4435 C CA . GLY B 1 201 ? -15.852 9.969 14.148 1 86.88 201 GLY B CA 1
ATOM 4436 C C . GLY B 1 201 ? -16.984 9.945 13.141 1 86.88 201 GLY B C 1
ATOM 4437 O O . GLY B 1 201 ? -17.016 10.75 12.211 1 86.88 201 GLY B O 1
ATOM 4438 N N . TYR B 1 202 ? -17.906 9.094 13.383 1 85.44 202 TYR B N 1
ATOM 4439 C CA . TYR B 1 202 ? -19.078 9.031 12.508 1 85.44 202 TYR B CA 1
ATOM 4440 C C . TYR B 1 202 ? -19.906 10.305 12.625 1 85.44 202 TYR B C 1
ATOM 4442 O O . TYR B 1 202 ? -20.516 10.75 11.641 1 85.44 202 TYR B O 1
ATOM 4450 N N . ASP B 1 203 ? -19.906 10.891 13.812 1 87.12 203 ASP B N 1
ATOM 4451 C CA . ASP B 1 203 ? -20.688 12.102 14.047 1 87.12 203 ASP B CA 1
ATOM 4452 C C . ASP B 1 203 ? -19.891 13.344 13.664 1 87.12 203 ASP B C 1
ATOM 4454 O O . ASP B 1 203 ? -20.406 14.461 13.727 1 87.12 203 ASP B O 1
ATOM 4458 N N . GLY B 1 204 ? -18.609 13.172 13.32 1 89.88 204 GLY B N 1
ATOM 4459 C CA . GLY B 1 204 ? -17.797 14.297 12.875 1 89.88 204 GLY B CA 1
ATOM 4460 C C . GLY B 1 204 ? -17.281 15.148 14.016 1 89.88 204 GLY B C 1
ATOM 4461 O O . GLY B 1 204 ? -16.797 16.266 13.797 1 89.88 204 GLY B O 1
ATOM 4462 N N . ALA B 1 205 ? -17.406 14.672 15.227 1 85.69 205 ALA B N 1
ATOM 4463 C CA . ALA B 1 205 ? -17.016 15.469 16.375 1 85.69 205 ALA B CA 1
ATOM 4464 C C . ALA B 1 205 ? -15.508 15.406 16.609 1 85.69 205 ALA B C 1
ATOM 4466 O O . ALA B 1 205 ? -14.961 16.141 17.422 1 85.69 205 ALA B O 1
ATOM 4467 N N . GLY B 1 206 ? -14.68 14.539 15.711 1 76.19 206 GLY B N 1
ATOM 4468 C CA . GLY B 1 206 ? -13.227 14.43 15.789 1 76.19 206 GLY B CA 1
ATOM 4469 C C . GLY B 1 206 ? -12.766 13.367 16.766 1 76.19 206 GLY B C 1
ATOM 4470 O O . GLY B 1 206 ? -11.578 13.281 17.078 1 76.19 206 GLY B O 1
ATOM 4471 N N . GLY B 1 207 ? -13.445 12.117 17.172 1 59.62 207 GLY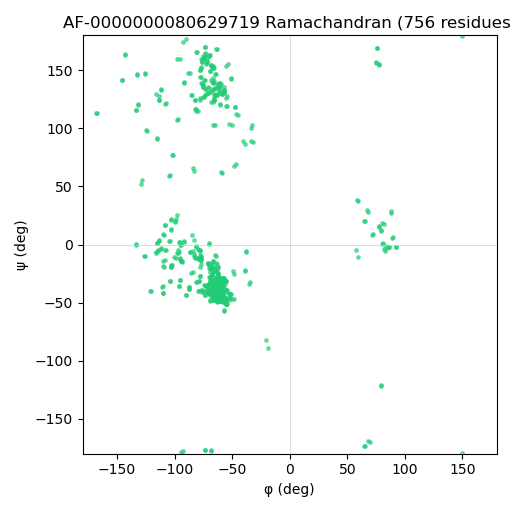 B N 1
ATOM 4472 C CA . GLY B 1 207 ? -13.414 10.758 17.688 1 59.62 207 GLY B CA 1
ATOM 4473 C C . GLY B 1 207 ? -12.766 10.672 19.062 1 59.62 207 GLY B C 1
ATOM 4474 O O . GLY B 1 207 ? -12.602 9.578 19.609 1 59.62 207 GLY B O 1
ATOM 4475 N N . GLY B 1 208 ? -12.156 11.852 19.688 1 60.62 208 GLY B N 1
ATOM 4476 C CA . GLY B 1 208 ? -11.453 11.352 20.859 1 60.62 208 GLY B CA 1
ATOM 4477 C C . GLY B 1 208 ? -12.008 11.875 22.172 1 60.62 208 GLY B C 1
ATOM 4478 O O . GLY B 1 208 ? -12.805 12.82 22.172 1 60.62 208 GLY B O 1
ATOM 4479 N N . ALA B 1 209 ? -12.281 10.922 23.109 1 60.34 209 ALA B N 1
ATOM 4480 C CA . ALA B 1 209 ? -12.656 11.312 24.469 1 60.34 209 ALA B CA 1
ATOM 4481 C C . ALA B 1 209 ? -11.453 11.836 25.234 1 60.34 209 ALA B C 1
ATOM 4483 O O . ALA B 1 209 ? -10.312 11.484 24.938 1 60.34 209 ALA B O 1
ATOM 4484 N N . GLY B 1 210 ? -11.688 12.742 25.922 1 65.62 210 GLY B N 1
ATOM 4485 C CA . GLY B 1 210 ? -10.727 13.203 26.906 1 65.62 210 GLY B CA 1
ATOM 4486 C C . GLY B 1 210 ? -9.625 14.062 26.312 1 65.62 210 GLY B C 1
ATOM 4487 O O . GLY B 1 210 ? -9.898 15.016 25.578 1 65.62 210 GLY B O 1
ATOM 4488 N N . ASP B 1 211 ? -8.383 13.562 26.531 1 65.19 211 ASP B N 1
ATOM 4489 C CA . ASP B 1 211 ? -7.191 14.375 26.297 1 65.19 211 ASP B CA 1
ATOM 4490 C C . ASP B 1 211 ? -6.852 14.414 24.812 1 65.19 211 ASP B C 1
ATOM 4492 O O . ASP B 1 211 ? -6.094 15.281 24.359 1 65.19 211 ASP B O 1
ATOM 4496 N N . SER B 1 212 ? -7.465 13.586 24.016 1 78 212 SER B N 1
ATOM 4497 C CA . SER B 1 212 ? -7.137 13.562 22.594 1 78 212 SER B CA 1
ATOM 4498 C C . SER B 1 212 ? -8.266 14.156 21.75 1 78 212 SER B C 1
ATOM 4500 O O . SER B 1 212 ? -8.289 14 20.531 1 78 212 SER B O 1
ATOM 4502 N N . ALA B 1 213 ? -9.164 14.883 22.391 1 74.69 213 ALA B N 1
ATOM 4503 C CA . ALA B 1 213 ? -10.367 15.375 21.719 1 74.69 213 ALA B CA 1
ATOM 4504 C C . ALA B 1 213 ? -10.016 16.344 20.594 1 74.69 213 ALA B C 1
ATOM 4506 O O . ALA B 1 213 ? -10.758 16.453 19.609 1 74.69 213 ALA B O 1
ATOM 4507 N N . ALA B 1 214 ? -8.836 16.906 20.703 1 83.81 214 ALA B N 1
ATOM 4508 C CA . ALA B 1 214 ? -8.508 17.938 19.719 1 83.81 214 ALA B CA 1
ATOM 4509 C C . ALA B 1 214 ? -7.559 17.406 18.656 1 83.81 214 ALA B C 1
ATOM 4511 O O . ALA B 1 214 ? -6.879 18.172 17.969 1 83.81 214 ALA B O 1
ATOM 4512 N N . ALA B 1 215 ? -7.531 16.109 18.5 1 90.44 215 ALA B N 1
ATOM 4513 C CA . ALA B 1 215 ? -6.598 15.508 17.547 1 90.44 215 ALA B CA 1
ATOM 4514 C C . ALA B 1 215 ? -7.008 15.805 16.109 1 90.44 215 ALA B C 1
ATOM 4516 O O . ALA B 1 215 ? -6.156 15.992 15.242 1 90.44 215 ALA B O 1
ATOM 4517 N N . PHE B 1 216 ? -8.336 15.852 15.914 1 93.31 216 PHE B N 1
ATOM 4518 C CA . PHE B 1 216 ? -8.875 16.078 14.57 1 93.31 216 PHE B CA 1
ATOM 4519 C C . PHE B 1 216 ? -9.961 17.141 14.602 1 93.31 216 PHE B C 1
ATOM 4521 O O . PHE B 1 216 ? -10.672 17.297 15.594 1 93.31 216 PHE B O 1
ATOM 4528 N N . PRO B 1 217 ? -10.055 17.922 13.547 1 94.38 217 PRO B N 1
ATOM 4529 C CA . PRO B 1 217 ? -11.055 18.984 13.555 1 94.38 217 PRO B CA 1
ATOM 4530 C C . PRO B 1 217 ? -12.484 18.469 13.578 1 94.38 217 PRO B C 1
ATOM 4532 O O . PRO B 1 217 ? -12.758 17.391 13.055 1 94.38 217 PRO B O 1
ATOM 4535 N N . ARG B 1 218 ? -13.289 19.281 14.148 1 92.44 218 ARG B N 1
ATOM 4536 C CA . ARG B 1 218 ? -14.727 19.016 14.133 1 92.44 218 ARG B CA 1
ATOM 4537 C C . ARG B 1 218 ? -15.32 19.281 12.75 1 92.44 218 ARG B C 1
ATOM 4539 O O . ARG B 1 218 ? -15.07 20.328 12.148 1 92.44 218 ARG B O 1
ATOM 4546 N N . LEU B 1 219 ? -16.047 18.266 12.289 1 95.5 219 LEU B N 1
ATOM 4547 C CA . LEU B 1 219 ? -16.703 18.391 10.984 1 95.5 219 LEU B CA 1
ATOM 4548 C C . LEU B 1 219 ? -18.219 18.531 11.141 1 95.5 219 LEU B C 1
ATOM 4550 O O . LEU B 1 219 ? -18.906 18.938 10.203 1 95.5 219 LEU B O 1
ATOM 4554 N N . SER B 1 220 ? -18.672 18.25 12.312 1 92.44 220 SER B N 1
ATOM 4555 C CA . SER B 1 220 ? -20.109 18.172 12.594 1 92.44 220 SER B CA 1
ATOM 4556 C C . SER B 1 220 ? -20.781 19.516 12.375 1 92.44 220 SER B C 1
ATOM 4558 O O . SER B 1 220 ? -20.359 20.531 12.93 1 92.44 220 SER B O 1
ATOM 4560 N N . GLY B 1 221 ? -21.875 19.453 11.578 1 92.44 221 GLY B N 1
ATOM 4561 C CA . GLY B 1 221 ? -22.688 20.641 11.398 1 92.44 221 GLY B CA 1
ATOM 4562 C C . GLY B 1 221 ? -22.016 21.703 10.539 1 92.44 221 GLY B C 1
ATOM 4563 O O . GLY B 1 221 ? -22.516 22.828 10.438 1 92.44 221 GLY B O 1
ATOM 4564 N N . GLN B 1 222 ? -20.938 21.406 9.938 1 94.88 222 GLN B N 1
ATOM 4565 C CA . GLN B 1 222 ? -20.234 22.328 9.055 1 94.88 222 GLN B CA 1
ATOM 4566 C C . GLN B 1 222 ? -21.016 22.531 7.754 1 94.88 222 GLN B C 1
ATOM 4568 O O . GLN B 1 222 ? -21.891 21.75 7.418 1 94.88 222 GLN B O 1
ATOM 4573 N N . ASN B 1 223 ? -20.703 23.562 7.082 1 95.56 223 ASN B N 1
ATOM 4574 C CA . ASN B 1 223 ? -21.312 23.781 5.777 1 95.56 223 ASN B CA 1
ATOM 4575 C C . ASN B 1 223 ? -20.922 22.688 4.785 1 95.56 223 ASN B C 1
ATOM 4577 O O . ASN B 1 223 ? -19.734 22.422 4.59 1 95.56 223 ASN B O 1
ATOM 4581 N N . ALA B 1 224 ? -21.906 22.109 4.152 1 96.56 224 ALA B N 1
ATOM 4582 C CA . ALA B 1 224 ? -21.656 21.047 3.189 1 96.56 224 ALA B CA 1
ATOM 4583 C C . ALA B 1 224 ? -20.781 21.531 2.037 1 96.56 224 ALA B C 1
ATOM 4585 O O . ALA B 1 224 ? -19.906 20.812 1.568 1 96.56 224 ALA B O 1
ATOM 4586 N N . ASP B 1 225 ? -21.047 22.734 1.604 1 97 225 ASP B N 1
ATOM 4587 C CA . ASP B 1 225 ? -20.281 23.281 0.494 1 97 225 ASP B CA 1
ATOM 4588 C C . ASP B 1 225 ? -18.812 23.469 0.882 1 97 225 ASP B C 1
ATOM 4590 O O . ASP B 1 225 ? -17.906 23.188 0.09 1 97 225 ASP B O 1
ATOM 4594 N N . TYR B 1 226 ? -18.578 23.938 2.029 1 96.88 226 TYR B N 1
ATOM 4595 C CA . TYR B 1 226 ? -17.219 24.094 2.504 1 96.88 226 TYR B CA 1
ATOM 4596 C C . TYR B 1 226 ? -16.5 22.75 2.559 1 96.88 226 TYR B C 1
ATOM 4598 O O . TYR B 1 226 ? -15.375 22.609 2.086 1 96.88 226 TYR B O 1
ATOM 4606 N N . LEU B 1 227 ? -17.203 21.797 3.162 1 97.88 227 LEU B N 1
ATOM 4607 C CA . LEU B 1 227 ? -16.594 20.484 3.307 1 97.88 227 LEU B CA 1
ATOM 4608 C C . LEU B 1 227 ? -16.281 19.875 1.943 1 97.88 227 LEU B C 1
ATOM 4610 O O . LEU B 1 227 ? -15.211 19.297 1.757 1 97.88 227 LEU B O 1
ATOM 4614 N N . PHE B 1 228 ? -17.219 20.031 1.028 1 97.56 228 PHE B N 1
ATOM 4615 C CA . PHE B 1 228 ? -17 19.516 -0.316 1 97.56 228 PHE B CA 1
ATOM 4616 C C . PHE B 1 228 ? -15.766 20.156 -0.942 1 97.56 228 PHE B C 1
ATOM 4618 O O . PHE B 1 228 ? -14.898 19.453 -1.464 1 97.56 228 PHE B O 1
ATOM 4625 N N . HIS B 1 229 ? -15.633 21.422 -0.855 1 97 229 HIS B N 1
ATOM 4626 C CA . HIS B 1 229 ? -14.523 22.141 -1.485 1 97 229 HIS B CA 1
ATOM 4627 C C . HIS B 1 229 ? -13.203 21.828 -0.787 1 97 229 HIS B C 1
ATOM 4629 O O . HIS B 1 229 ? -12.164 21.719 -1.438 1 97 229 HIS B O 1
ATOM 4635 N N . ALA B 1 230 ? -13.242 21.719 0.499 1 97.56 230 ALA B N 1
ATOM 4636 C CA . ALA B 1 230 ? -12.039 21.359 1.234 1 97.56 230 ALA B CA 1
ATOM 4637 C C . ALA B 1 230 ? -11.547 19.969 0.826 1 97.56 230 ALA B C 1
ATOM 4639 O O . ALA B 1 230 ? -10.359 19.797 0.527 1 97.56 230 ALA B O 1
ATOM 4640 N N . LEU B 1 231 ? -12.461 19 0.798 1 97.44 231 LEU B N 1
ATOM 4641 C CA . LEU B 1 231 ? -12.117 17.641 0.403 1 97.44 231 LEU B CA 1
ATOM 4642 C C . LEU B 1 231 ? -11.57 17.609 -1.019 1 97.44 231 LEU B C 1
ATOM 4644 O O . LEU B 1 231 ? -10.578 16.922 -1.291 1 97.44 231 LEU B O 1
ATOM 4648 N N . LYS B 1 232 ? -12.234 18.344 -1.865 1 96.88 232 LYS B N 1
ATOM 4649 C CA . LYS B 1 232 ? -11.789 18.422 -3.254 1 96.88 232 LYS B CA 1
ATOM 4650 C C . LYS B 1 232 ? -10.398 19.031 -3.357 1 96.88 232 LYS B C 1
ATOM 4652 O O . LYS B 1 232 ? -9.555 18.562 -4.129 1 96.88 232 LYS B O 1
ATOM 4657 N N . ALA B 1 233 ? -10.156 20.047 -2.6 1 97.38 233 ALA B N 1
ATOM 4658 C CA . ALA B 1 233 ? -8.852 20.703 -2.594 1 97.38 233 ALA B CA 1
ATOM 4659 C C . ALA B 1 233 ? -7.766 19.766 -2.082 1 97.38 233 ALA B C 1
ATOM 4661 O O . ALA B 1 233 ? -6.645 19.766 -2.596 1 97.38 233 ALA B O 1
ATOM 4662 N N . TYR B 1 234 ? -8.055 19.031 -1.031 1 96.88 234 TYR B N 1
ATOM 4663 C CA . TYR B 1 234 ? -7.105 18.016 -0.592 1 96.88 234 TYR B CA 1
ATOM 4664 C C . TYR B 1 234 ? -6.809 17.016 -1.711 1 96.88 234 TYR B C 1
ATOM 4666 O O . TYR B 1 234 ? -5.648 16.719 -1.998 1 96.88 234 TYR B O 1
ATOM 4674 N N . ALA B 1 235 ? -7.852 16.516 -2.334 1 93.38 235 ALA B N 1
ATOM 4675 C CA . ALA B 1 235 ? -7.742 15.508 -3.379 1 93.38 235 ALA B CA 1
ATOM 4676 C C . ALA B 1 235 ? -6.879 16 -4.535 1 93.38 235 ALA B C 1
ATOM 4678 O O . ALA B 1 235 ? -6.105 15.242 -5.117 1 93.38 235 ALA B O 1
ATOM 4679 N N . GLU B 1 236 ? -7 17.297 -4.805 1 93.06 236 GLU B N 1
ATOM 4680 C CA . GLU B 1 236 ? -6.332 17.859 -5.969 1 93.06 236 GLU B CA 1
ATOM 4681 C C . GLU B 1 236 ? -4.996 18.5 -5.586 1 93.06 236 GLU B C 1
ATOM 4683 O O . GLU B 1 236 ? -4.254 18.969 -6.453 1 93.06 236 GLU B O 1
ATOM 4688 N N . GLY B 1 237 ? -4.699 18.547 -4.328 1 93 237 GLY B N 1
ATOM 4689 C CA . GLY B 1 237 ? -3.412 19.047 -3.867 1 93 237 GLY B CA 1
ATOM 4690 C C . GLY B 1 237 ? -3.396 20.531 -3.625 1 93 237 GLY B C 1
ATOM 4691 O O . GLY B 1 237 ? -2.34 21.125 -3.367 1 93 237 GLY B O 1
ATOM 4692 N N . GLY B 1 238 ? -4.547 21.141 -3.742 1 95.69 238 GLY B N 1
ATOM 4693 C CA . GLY B 1 238 ? -4.633 22.578 -3.535 1 95.69 238 GLY B CA 1
ATOM 4694 C C . GLY B 1 238 ? -4.617 22.984 -2.07 1 95.69 238 GLY B C 1
ATOM 4695 O O . GLY B 1 238 ? -4.332 24.125 -1.733 1 95.69 238 GLY B O 1
ATOM 4696 N N . ARG B 1 239 ? -5.051 22.141 -1.22 1 97.25 239 ARG B N 1
ATOM 4697 C CA . ARG B 1 239 ? -4.898 22.281 0.224 1 97.25 239 ARG B CA 1
ATOM 4698 C C . ARG B 1 239 ? -3.885 21.281 0.773 1 97.25 239 ARG B C 1
ATOM 4700 O O . ARG B 1 239 ? -4.066 20.078 0.639 1 97.25 239 ARG B O 1
ATOM 4707 N N . HIS B 1 240 ? -2.877 21.844 1.387 1 97.44 240 HIS B N 1
ATOM 4708 C CA . HIS B 1 240 ? -1.739 21.016 1.75 1 97.44 240 HIS B CA 1
ATOM 4709 C C . HIS B 1 240 ? -1.996 20.266 3.057 1 97.44 240 HIS B C 1
ATOM 4711 O O . HIS B 1 240 ? -2.285 20.891 4.082 1 97.44 240 HIS B O 1
ATOM 4717 N N . SER B 1 241 ? -1.863 18.969 3 1 97.69 241 SER B N 1
ATOM 4718 C CA . SER B 1 241 ? -1.896 18.109 4.176 1 97.69 241 SER B CA 1
ATOM 4719 C C . SER B 1 241 ? -1.422 16.688 3.84 1 97.69 241 SER B C 1
ATOM 4721 O O . SER B 1 241 ? -2.084 15.977 3.09 1 97.69 241 SER B O 1
ATOM 4723 N N . GLY B 1 242 ? -0.312 16.328 4.391 1 96.62 242 GLY B N 1
ATOM 4724 C CA . GLY B 1 242 ? 0.171 14.977 4.176 1 96.62 242 GLY B CA 1
ATOM 4725 C C . GLY B 1 242 ? -0.712 13.922 4.812 1 96.62 242 GLY B C 1
ATOM 4726 O O . GLY B 1 242 ? -0.599 12.734 4.496 1 96.62 242 GLY B O 1
ATOM 4727 N N . ILE B 1 243 ? -1.586 14.32 5.676 1 96.31 243 ILE B N 1
ATOM 4728 C CA . ILE B 1 243 ? -2.506 13.414 6.355 1 96.31 243 ILE B CA 1
ATOM 4729 C C . ILE B 1 243 ? -3.789 13.273 5.539 1 96.31 243 ILE B C 1
ATOM 4731 O O . ILE B 1 243 ? -4.234 12.156 5.262 1 96.31 243 ILE B O 1
ATOM 4735 N N . MET B 1 244 ? -4.348 14.352 5.004 1 97.19 244 MET B N 1
ATOM 4736 C CA . MET B 1 244 ? -5.676 14.32 4.406 1 97.19 244 MET B CA 1
ATOM 4737 C C . MET B 1 244 ? -5.59 14.102 2.896 1 97.19 244 MET B C 1
ATOM 4739 O O . MET B 1 244 ? -6.508 13.547 2.291 1 97.19 244 MET B O 1
ATOM 4743 N N . GLN B 1 245 ? -4.484 14.586 2.275 1 95.5 245 GLN B N 1
ATOM 4744 C CA . GLN B 1 245 ? -4.395 14.438 0.826 1 95.5 245 GLN B CA 1
ATOM 4745 C C . GLN B 1 245 ? -4.508 12.977 0.416 1 95.5 245 GLN B C 1
ATOM 4747 O O . GLN B 1 245 ? -5.316 12.625 -0.446 1 95.5 245 GLN B O 1
ATOM 4752 N N . PRO B 1 246 ? -3.748 12.086 1.122 1 93.38 246 PRO B N 1
ATOM 4753 C CA . PRO B 1 246 ? -3.906 10.68 0.747 1 93.38 246 PRO B CA 1
ATOM 4754 C C . PRO B 1 246 ? -5.309 10.148 1.034 1 93.38 246 PRO B C 1
ATOM 4756 O O . PRO B 1 246 ? -5.801 9.273 0.314 1 93.38 246 PRO B O 1
ATOM 4759 N N . VAL B 1 247 ? -5.98 10.609 1.966 1 93.38 247 VAL B N 1
ATOM 4760 C CA . VAL B 1 247 ? -7.305 10.148 2.371 1 93.38 247 VAL B CA 1
ATOM 4761 C C . VAL B 1 247 ? -8.336 10.562 1.325 1 93.38 247 VAL B C 1
ATOM 4763 O O . VAL B 1 247 ? -9.258 9.797 1.026 1 93.38 247 VAL B O 1
ATOM 4766 N N . ALA B 1 248 ? -8.172 11.688 0.736 1 93.5 248 ALA B N 1
ATOM 4767 C CA . ALA B 1 248 ? -9.156 12.234 -0.195 1 93.5 248 ALA B CA 1
ATOM 4768 C C . ALA B 1 248 ? -8.82 11.859 -1.635 1 93.5 248 ALA B C 1
ATOM 4770 O O . ALA B 1 248 ? -9.656 11.992 -2.531 1 93.5 248 ALA B O 1
ATOM 4771 N N . ALA B 1 249 ? -7.621 11.398 -1.844 1 89.62 249 ALA B N 1
ATOM 4772 C CA . ALA B 1 249 ? -7.129 11.164 -3.197 1 89.62 249 ALA B CA 1
ATOM 4773 C C . ALA B 1 249 ? -7.973 10.109 -3.912 1 89.62 249 ALA B C 1
ATOM 4775 O O . ALA B 1 249 ? -8.32 9.086 -3.328 1 89.62 249 ALA B O 1
ATOM 4776 N N . GLY B 1 250 ? -8.32 10.398 -5.191 1 83.25 250 GLY B N 1
ATOM 4777 C CA . GLY B 1 250 ? -8.961 9.414 -6.047 1 83.25 250 GLY B CA 1
ATOM 4778 C C . GLY B 1 250 ? -10.453 9.312 -5.824 1 83.25 250 GLY B C 1
ATOM 4779 O O . GLY B 1 250 ? -11.141 8.562 -6.527 1 83.25 250 GLY B O 1
ATOM 4780 N N . LEU B 1 251 ? -11.008 10.039 -4.84 1 87.81 251 LEU B N 1
ATOM 4781 C CA . LEU B 1 251 ? -12.445 9.977 -4.586 1 87.81 251 LEU B CA 1
ATOM 4782 C C . LEU B 1 251 ? -13.203 10.805 -5.617 1 87.81 251 LEU B C 1
ATOM 4784 O O . LEU B 1 251 ? -12.773 11.898 -5.984 1 87.81 251 LEU B O 1
ATOM 4788 N N . ASP B 1 252 ? -14.273 10.242 -6.039 1 86.19 252 ASP B N 1
ATOM 47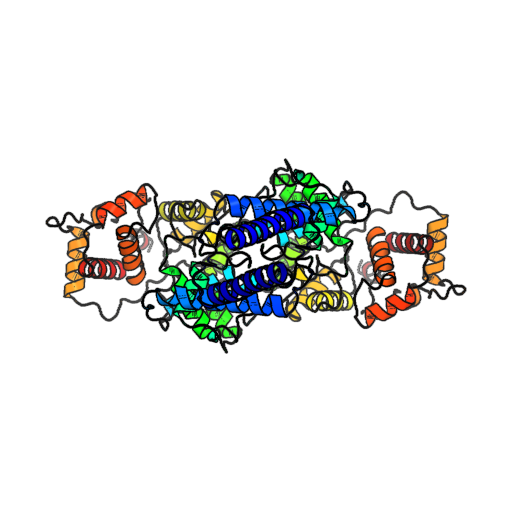89 C CA . ASP B 1 252 ? -15.117 10.938 -7.004 1 86.19 252 ASP B CA 1
ATOM 4790 C C . ASP B 1 252 ? -15.906 12.062 -6.34 1 86.19 252 ASP B C 1
ATOM 4792 O O . ASP B 1 252 ? -16.156 12.023 -5.133 1 86.19 252 ASP B O 1
ATOM 4796 N N . ASP B 1 253 ? -16.344 12.961 -7.227 1 92.62 253 ASP B N 1
ATOM 4797 C CA . ASP B 1 253 ? -17.094 14.109 -6.727 1 92.62 253 ASP B CA 1
ATOM 4798 C C . ASP B 1 253 ? -18.375 13.664 -6.016 1 92.62 253 ASP B C 1
ATOM 4800 O O . ASP B 1 253 ? -18.781 14.281 -5.031 1 92.62 253 ASP B O 1
ATOM 4804 N N . SER B 1 254 ? -18.969 12.633 -6.527 1 91.44 254 SER B N 1
ATOM 4805 C CA . SER B 1 254 ? -20.203 12.156 -5.914 1 91.44 254 SER B CA 1
ATOM 4806 C C . SER B 1 254 ? -19.953 11.648 -4.5 1 91.44 254 SER B C 1
ATOM 4808 O O . SER B 1 254 ? -20.75 11.906 -3.592 1 91.44 254 SER B O 1
ATOM 4810 N N . ILE B 1 255 ? -18.875 10.984 -4.312 1 90.06 255 ILE B N 1
ATOM 4811 C CA . ILE B 1 255 ? -18.516 10.477 -2.992 1 90.06 255 ILE B CA 1
ATOM 4812 C C . ILE B 1 255 ? -18.156 11.641 -2.074 1 90.06 255 ILE B C 1
ATOM 4814 O O . ILE B 1 255 ? -18.578 11.688 -0.92 1 90.06 255 ILE B O 1
ATOM 4818 N N . LEU B 1 256 ? -17.391 12.586 -2.598 1 94.75 256 LEU B N 1
ATOM 4819 C CA . LEU B 1 256 ? -17.016 13.75 -1.812 1 94.75 256 LEU B CA 1
ATOM 4820 C C . LEU B 1 256 ? -18.25 14.5 -1.318 1 94.75 256 LEU B C 1
ATOM 4822 O O . LEU B 1 256 ? -18.312 14.906 -0.157 1 94.75 256 LEU B O 1
ATOM 4826 N N . ARG B 1 257 ? -19.219 14.656 -2.168 1 95.25 257 ARG B N 1
ATOM 4827 C CA . ARG B 1 257 ? -20.453 15.344 -1.796 1 95.25 257 ARG B CA 1
ATOM 4828 C C . ARG B 1 257 ? -21.219 14.555 -0.739 1 95.25 257 ARG B C 1
ATOM 4830 O O . ARG B 1 257 ? -21.766 15.141 0.196 1 95.25 257 ARG B O 1
ATOM 4837 N N . THR B 1 258 ? -21.219 13.266 -0.938 1 93.25 258 THR B N 1
ATOM 4838 C CA . THR B 1 258 ? -21.906 12.406 0.02 1 93.25 258 THR B CA 1
ATOM 4839 C C . THR B 1 258 ? -21.281 12.547 1.408 1 93.25 258 THR B C 1
ATOM 4841 O O . THR B 1 258 ? -22 12.688 2.402 1 93.25 258 THR B O 1
ATOM 4844 N N . LEU B 1 259 ? -20 12.523 1.483 1 93.88 259 LEU B N 1
ATOM 4845 C CA . LEU B 1 259 ? -19.297 12.672 2.754 1 93.88 259 LEU B CA 1
ATOM 4846 C C . LEU B 1 259 ? -19.547 14.055 3.354 1 93.88 259 LEU B C 1
ATOM 4848 O O . LEU B 1 259 ? -19.812 14.18 4.555 1 93.88 259 LEU B O 1
ATOM 4852 N N . ALA B 1 260 ? -19.438 15.055 2.5 1 96.56 260 ALA B N 1
ATOM 4853 C CA . ALA B 1 260 ? -19.672 16.422 2.941 1 96.56 260 ALA B CA 1
ATOM 4854 C C . ALA B 1 260 ? -21.062 16.578 3.539 1 96.56 260 ALA B C 1
ATOM 4856 O O . ALA B 1 260 ? -21.234 17.141 4.621 1 96.56 260 ALA B O 1
ATOM 4857 N N . ASN B 1 261 ? -22.062 16.016 2.867 1 95.25 261 ASN B N 1
ATOM 4858 C CA . ASN B 1 261 ? -23.438 16.094 3.338 1 95.25 261 ASN B CA 1
ATOM 4859 C C . ASN B 1 261 ? -23.641 15.32 4.637 1 95.25 261 ASN B C 1
ATOM 4861 O O . ASN B 1 261 ? -24.375 15.758 5.523 1 95.25 261 ASN B O 1
ATOM 4865 N N . HIS B 1 262 ? -23.016 14.242 4.711 1 92.31 262 HIS B N 1
ATOM 4866 C CA . HIS B 1 262 ? -23.109 13.453 5.938 1 92.31 262 HIS B CA 1
ATOM 4867 C C . HIS B 1 262 ? -22.672 14.266 7.148 1 92.31 262 HIS B C 1
ATOM 4869 O O . HIS B 1 262 ? -23.422 14.422 8.109 1 92.31 262 HIS B O 1
ATOM 4875 N N . TYR B 1 263 ? -21.531 14.75 7.121 1 94.25 263 TYR B N 1
ATOM 4876 C CA . TYR B 1 263 ? -20.984 15.43 8.289 1 94.25 263 TYR B CA 1
ATOM 4877 C C . TYR B 1 263 ? -21.688 16.766 8.531 1 94.25 263 TYR B C 1
ATOM 4879 O O . TYR B 1 263 ? -21.859 17.172 9.68 1 94.25 263 TYR B O 1
ATOM 4887 N N . ALA B 1 264 ? -22.031 17.438 7.445 1 95.56 264 ALA B N 1
ATOM 4888 C CA . ALA B 1 264 ? -22.812 18.672 7.59 1 95.56 264 ALA B CA 1
ATOM 4889 C C . ALA B 1 264 ? -24.109 18.406 8.344 1 95.56 264 ALA B C 1
ATOM 4891 O O . ALA B 1 264 ? -24.594 19.266 9.086 1 95.56 264 ALA B O 1
ATOM 4892 N N . GLY B 1 265 ? -24.641 17.234 8.188 1 93.19 265 GLY B N 1
ATOM 4893 C CA . GLY B 1 265 ? -25.922 16.891 8.781 1 93.19 265 GLY B CA 1
ATOM 4894 C C . GLY B 1 265 ? -25.797 16.438 10.227 1 93.19 265 GLY B C 1
ATOM 4895 O O . GLY B 1 265 ? -26.812 16.234 10.898 1 93.19 265 GLY B O 1
ATOM 4896 N N . GLN B 1 266 ? -24.625 16.297 10.734 1 90.44 266 GLN B N 1
ATOM 4897 C CA . GLN B 1 266 ? -24.422 15.828 12.102 1 90.44 266 GLN B CA 1
ATOM 4898 C C . GLN B 1 266 ? -24.547 16.969 13.102 1 90.44 266 GLN B C 1
ATOM 4900 O O . GLN B 1 266 ? -23.625 17.188 13.906 1 90.44 266 GLN B O 1
ATOM 4905 N N . THR B 1 267 ? -25.625 17.609 13.266 1 86.75 267 THR B N 1
ATOM 4906 C CA . THR B 1 267 ? -25.812 18.844 14.031 1 86.75 267 THR B CA 1
ATOM 4907 C C . THR B 1 267 ? -25.969 18.531 15.516 1 86.75 267 THR B C 1
ATOM 4909 O O . THR B 1 267 ? -25.844 19.422 16.359 1 86.75 267 THR B O 1
ATOM 4912 N N . ALA B 1 268 ? -26.141 17.25 15.836 1 79.19 268 ALA B N 1
ATOM 4913 C CA . ALA B 1 268 ? -26.391 16.891 17.219 1 79.19 268 ALA B CA 1
ATOM 4914 C C . ALA B 1 268 ? -25.094 16.484 17.922 1 79.19 268 ALA B C 1
ATOM 4916 O O . ALA B 1 268 ? -25.109 16.188 19.125 1 79.19 268 ALA B O 1
ATOM 4917 N N . ALA B 1 269 ? -24.016 16.562 17.234 1 82.5 269 ALA B N 1
ATOM 4918 C CA . ALA B 1 269 ? -22.766 16.141 17.844 1 82.5 269 ALA B CA 1
ATOM 4919 C C . ALA B 1 269 ? -22.359 17.078 18.984 1 82.5 269 ALA B C 1
ATOM 4921 O O . ALA B 1 269 ? -22.547 18.297 18.875 1 82.5 269 ALA B O 1
ATOM 4922 N N . PRO B 1 270 ? -21.859 16.5 20.016 1 79.88 270 PRO B N 1
ATOM 4923 C CA . PRO B 1 270 ? -21.516 17.328 21.172 1 79.88 270 PRO B CA 1
ATOM 4924 C C . PRO B 1 270 ? -20.312 18.25 20.891 1 79.88 270 PRO B C 1
ATOM 4926 O O . PRO B 1 270 ? -19.453 17.922 20.078 1 79.88 270 PRO B O 1
ATOM 4929 N N . TYR B 1 271 ? -20.344 19.391 21.562 1 81.5 271 TYR B N 1
ATOM 4930 C CA . TYR B 1 271 ? -19.219 20.297 21.516 1 81.5 271 TYR B CA 1
ATOM 4931 C C . TYR B 1 271 ? -18.172 19.953 22.578 1 81.5 271 TYR B C 1
ATOM 4933 O O . TYR B 1 271 ? -18.516 19.438 23.641 1 81.5 271 TYR B O 1
ATOM 4941 N N . PRO B 1 272 ? -16.953 20.219 22.203 1 74.75 272 PRO B N 1
ATOM 4942 C CA . PRO B 1 272 ? -15.93 19.969 23.234 1 74.75 272 PRO B CA 1
ATOM 4943 C C . PRO B 1 272 ? -16.047 20.922 24.422 1 74.75 272 PRO B C 1
ATOM 4945 O O . PRO B 1 272 ? -16.594 22.016 24.281 1 74.75 272 PRO B O 1
ATOM 4948 N N . PRO B 1 273 ? -15.57 20.391 25.516 1 72.31 273 PRO B N 1
ATOM 4949 C CA . PRO B 1 273 ? -15.578 21.297 26.672 1 72.31 273 PRO B CA 1
ATOM 4950 C C . PRO B 1 273 ? -14.672 22.516 26.5 1 72.31 273 PRO B C 1
ATOM 4952 O O . PRO B 1 273 ? -13.656 22.422 25.797 1 72.31 273 PRO B O 1
ATOM 4955 N N . PRO B 1 274 ? -15.109 23.609 27.078 1 68.19 274 PRO B N 1
ATOM 4956 C CA . PRO B 1 274 ? -14.281 24.812 26.969 1 68.19 274 PRO B CA 1
ATOM 4957 C C . PRO B 1 274 ? -12.898 24.641 27.594 1 68.19 274 PRO B C 1
ATOM 4959 O O . PRO B 1 274 ? -12.75 23.906 28.578 1 68.19 274 PRO B O 1
ATOM 4962 N N . PRO B 1 275 ? -11.969 25.203 26.844 1 71 275 PRO B N 1
ATOM 4963 C CA . PRO B 1 275 ? -10.648 25.156 27.469 1 71 275 PRO B CA 1
ATOM 4964 C C . PRO B 1 275 ? -10.625 25.812 28.844 1 71 275 PRO B C 1
ATOM 4966 O O . PRO B 1 275 ? -11.312 26.812 29.078 1 71 275 PRO B O 1
ATOM 4969 N N . ALA B 1 276 ? -10.039 25.125 29.766 1 62.09 276 ALA B N 1
ATOM 4970 C CA . ALA B 1 276 ? -10.07 25.531 31.172 1 62.09 276 ALA B CA 1
ATOM 4971 C C . ALA B 1 276 ? -9.398 26.891 31.359 1 62.09 276 ALA B C 1
ATOM 4973 O O . ALA B 1 276 ? -9.805 27.688 32.219 1 62.09 276 ALA B O 1
ATOM 4974 N N . ASP B 1 277 ? -8.32 27.094 30.656 1 65.94 277 ASP B N 1
ATOM 4975 C CA . ASP B 1 277 ? -7.496 28.234 31.047 1 65.94 277 ASP B CA 1
ATOM 4976 C C . ASP B 1 277 ? -7.66 29.391 30.062 1 65.94 277 ASP B C 1
ATOM 4978 O O . ASP B 1 277 ? -6.691 29.812 29.438 1 65.94 277 ASP B O 1
ATOM 4982 N N . ALA B 1 278 ? -8.898 29.812 29.969 1 77.38 278 ALA B N 1
ATOM 4983 C CA . ALA B 1 278 ? -9.062 30.953 29.078 1 77.38 278 ALA B CA 1
ATOM 4984 C C . ALA B 1 278 ? -9.086 32.281 29.859 1 77.38 278 ALA B C 1
ATOM 4986 O O . ALA B 1 278 ? -10.023 32.531 30.609 1 77.38 278 ALA B O 1
ATOM 4987 N N . ALA B 1 279 ? -8.008 33.031 29.734 1 86.12 279 ALA B N 1
ATOM 4988 C CA . ALA B 1 279 ? -7.953 34.344 30.391 1 86.12 279 ALA B CA 1
ATOM 4989 C C . ALA B 1 279 ? -9.055 35.25 29.875 1 86.12 279 ALA B C 1
ATOM 4991 O O . ALA B 1 279 ? -9.242 35.406 28.672 1 86.12 279 ALA B O 1
ATOM 4992 N N . PRO B 1 280 ? -9.758 35.875 30.812 1 89.19 280 PRO B N 1
ATOM 4993 C CA . PRO B 1 280 ? -10.852 36.75 30.391 1 89.19 280 PRO B CA 1
ATOM 4994 C C . PRO B 1 280 ? -10.398 37.844 29.422 1 89.19 280 PRO B C 1
ATOM 4996 O O . PRO B 1 280 ? -11.133 38.188 28.484 1 89.19 280 PRO B O 1
ATOM 4999 N N . ALA B 1 281 ? -9.266 38.344 29.672 1 93 281 ALA B N 1
ATOM 5000 C CA . ALA B 1 281 ? -8.758 39.375 28.781 1 93 281 ALA B CA 1
ATOM 5001 C C . ALA B 1 281 ? -8.594 38.875 27.359 1 93 281 ALA B C 1
ATOM 5003 O O . ALA B 1 281 ? -8.836 39.594 26.406 1 93 281 ALA B O 1
ATOM 5004 N N . LEU B 1 282 ? -8.141 37.656 27.281 1 92.88 282 LEU B N 1
ATOM 5005 C CA . LEU B 1 282 ? -7.957 37.062 25.953 1 92.88 282 LEU B CA 1
ATOM 5006 C C . LEU B 1 282 ? -9.305 36.812 25.281 1 92.88 282 LEU B C 1
ATOM 5008 O O . LEU B 1 282 ? -9.43 37 24.062 1 92.88 282 LEU B O 1
ATOM 5012 N N . LEU B 1 283 ? -10.227 36.406 26.016 1 92.5 283 LEU B N 1
ATOM 5013 C CA . LEU B 1 283 ? -11.562 36.188 25.484 1 92.5 283 LEU B CA 1
ATOM 5014 C C . LEU B 1 283 ? -12.172 37.5 24.969 1 92.5 283 LEU B C 1
ATOM 5016 O O . LEU B 1 283 ? -12.812 37.5 23.922 1 92.5 283 LEU B O 1
ATOM 5020 N N . GLU B 1 284 ? -12.008 38.531 25.734 1 94.81 284 GLU B N 1
ATOM 5021 C CA . GLU B 1 284 ? -12.516 39.812 25.312 1 94.81 284 GLU B CA 1
ATOM 5022 C C . GLU B 1 284 ? -11.836 40.312 24.031 1 94.81 284 GLU B C 1
ATOM 5024 O O . GLU B 1 284 ? -12.484 40.844 23.141 1 94.81 284 GLU B O 1
ATOM 5029 N N . LEU B 1 285 ? -10.523 40.156 24.047 1 96.06 285 LEU B N 1
ATOM 5030 C CA . LEU B 1 285 ? -9.789 40.5 22.844 1 96.06 285 LEU B CA 1
ATOM 5031 C C . LEU B 1 285 ? -10.289 39.719 21.641 1 96.06 285 LEU B C 1
ATOM 5033 O O . LEU B 1 285 ? -10.477 40.281 20.562 1 96.06 285 LEU B O 1
ATOM 5037 N N . GLY B 1 286 ? -10.477 38.438 21.781 1 97.06 286 GLY B N 1
ATOM 5038 C CA . GLY B 1 286 ? -10.984 37.594 20.703 1 97.06 286 GLY B CA 1
ATOM 5039 C C . GLY B 1 286 ? -12.344 38.062 20.188 1 97.06 286 GLY B C 1
ATOM 5040 O O . GLY B 1 286 ? -12.57 38.094 18.984 1 97.06 286 GLY B O 1
ATOM 5041 N N . ALA B 1 287 ? -13.195 38.344 21.109 1 95.88 287 ALA B N 1
ATOM 5042 C CA . ALA B 1 287 ? -14.531 38.812 20.75 1 95.88 287 ALA B CA 1
ATOM 5043 C C . ALA B 1 287 ? -14.461 40.125 19.953 1 95.88 287 ALA B C 1
ATOM 5045 O O . ALA B 1 287 ? -15.164 40.281 18.953 1 95.88 287 ALA B O 1
ATOM 5046 N N . ARG B 1 288 ? -13.711 40.969 20.422 1 97.12 288 ARG B N 1
ATOM 5047 C CA . ARG B 1 288 ? -13.562 42.25 19.75 1 97.12 288 ARG B CA 1
ATOM 5048 C C . ARG B 1 288 ? -13.008 42.094 18.344 1 97.12 288 ARG B C 1
ATOM 5050 O O . ARG B 1 288 ? -13.516 42.688 17.391 1 97.12 288 ARG B O 1
ATOM 5057 N N . LEU B 1 289 ? -11.953 41.281 18.219 1 97.5 289 LEU B N 1
ATOM 5058 C CA . LEU B 1 289 ? -11.336 41.031 16.922 1 97.5 289 LEU B CA 1
ATOM 5059 C C . LEU B 1 289 ? -12.328 40.375 15.969 1 97.5 289 LEU B C 1
ATOM 5061 O O . LEU B 1 289 ? -12.367 40.688 14.781 1 97.5 289 LEU B O 1
ATOM 5065 N N . ALA B 1 290 ? -13.07 39.438 16.469 1 96.88 290 ALA B N 1
ATOM 5066 C CA . ALA B 1 290 ? -14.055 38.719 15.656 1 96.88 290 ALA B CA 1
ATOM 5067 C C . ALA B 1 290 ? -15.109 39.688 15.102 1 96.88 290 ALA B C 1
ATOM 5069 O O . ALA B 1 290 ? -15.523 39.562 13.945 1 96.88 290 ALA B O 1
ATOM 5070 N N . GLU B 1 291 ? -15.516 40.625 15.906 1 95.38 291 GLU B N 1
ATOM 5071 C CA . GLU B 1 291 ? -16.641 41.5 15.562 1 95.38 291 GLU B CA 1
ATOM 5072 C C . GLU B 1 291 ? -16.172 42.719 14.766 1 95.38 291 GLU B C 1
ATOM 5074 O O . GLU B 1 291 ? -16.844 43.156 13.836 1 95.38 291 GLU B O 1
ATOM 5079 N N . SER B 1 292 ? -14.969 43.25 15.156 1 96.31 292 SER B N 1
ATOM 5080 C CA . SER B 1 292 ? -14.625 44.562 14.609 1 96.31 292 SER B CA 1
ATOM 5081 C C . SER B 1 292 ? -13.25 44.531 13.945 1 96.31 292 SER B C 1
ATOM 5083 O O . SER B 1 292 ? -12.867 45.5 13.273 1 96.31 292 SER B O 1
ATOM 5085 N N . GLY B 1 293 ? -12.578 43.469 14.156 1 96.75 293 GLY B N 1
ATOM 5086 C CA . GLY B 1 293 ? -11.219 43.438 13.633 1 96.75 293 GLY B CA 1
ATOM 5087 C C . GLY B 1 293 ? -10.281 44.406 14.344 1 96.75 293 GLY B C 1
ATOM 5088 O O . GLY B 1 293 ? -10.508 44.75 15.508 1 96.75 293 GLY B O 1
ATOM 5089 N N . ASP B 1 294 ? -9.164 44.562 13.766 1 96.31 294 ASP B N 1
ATOM 5090 C CA . ASP B 1 294 ? -8.172 45.531 14.211 1 96.31 294 ASP B CA 1
ATOM 5091 C C . ASP B 1 294 ? -7.777 46.469 13.078 1 96.31 294 ASP B C 1
ATOM 5093 O O . ASP B 1 294 ? -6.859 46.188 12.312 1 96.31 294 ASP B O 1
ATOM 5097 N N . ARG B 1 295 ? -8.336 47.656 13.008 1 92.88 295 ARG B N 1
ATOM 5098 C CA . ARG B 1 295 ? -8.148 48.625 11.922 1 92.88 295 ARG B CA 1
ATOM 5099 C C . ARG B 1 295 ? -6.703 49.125 11.883 1 92.88 295 ARG B C 1
ATOM 5101 O O . ARG B 1 295 ? -6.168 49.406 10.805 1 92.88 295 ARG B O 1
ATOM 5108 N N . GLY B 1 296 ? -6.141 49.25 12.992 1 94.25 296 GLY B N 1
ATOM 5109 C CA . GLY B 1 296 ? -4.773 49.719 13.062 1 94.25 296 GLY B CA 1
ATOM 5110 C C . GLY B 1 296 ? -3.785 48.844 12.344 1 94.25 296 GLY B C 1
ATOM 5111 O O . GLY B 1 296 ? -2.801 49.312 11.781 1 94.25 296 GLY B O 1
ATOM 5112 N N . THR B 1 297 ? -4.055 47.594 12.305 1 94.31 297 THR B N 1
ATOM 5113 C CA . THR B 1 297 ? -3.104 46.656 11.711 1 94.31 297 THR B CA 1
ATOM 5114 C C . THR B 1 297 ? -3.695 46 10.469 1 94.31 297 THR B C 1
ATOM 5116 O O . THR B 1 297 ? -3.064 45.125 9.852 1 94.31 297 THR B O 1
ATOM 5119 N N . GLY B 1 298 ? -4.922 46.375 10.094 1 94.31 298 GLY B N 1
ATOM 5120 C CA . GLY B 1 298 ? -5.52 45.906 8.859 1 94.31 298 GLY B CA 1
ATOM 5121 C C . GLY B 1 298 ? -6.109 44.5 8.984 1 94.31 298 GLY B C 1
ATOM 5122 O O . GLY B 1 298 ? -6.234 43.781 7.992 1 94.31 298 GLY B O 1
ATOM 5123 N N . VAL B 1 299 ? -6.363 44.031 10.18 1 96.12 299 VAL B N 1
ATOM 5124 C CA . VAL B 1 299 ? -7.055 42.75 10.391 1 96.12 299 VAL B CA 1
ATOM 5125 C C . VAL B 1 299 ? -8.562 42.969 10.266 1 96.12 299 VAL B C 1
ATOM 5127 O O . VAL B 1 299 ? -9.164 43.688 11.047 1 96.12 299 VAL B O 1
ATOM 5130 N N . PRO B 1 300 ? -9.172 42.344 9.297 1 96.5 300 PRO B N 1
ATOM 5131 C CA . PRO B 1 300 ? -10.625 42.531 9.172 1 96.5 300 PRO B CA 1
ATOM 5132 C C . PRO B 1 300 ? -11.398 41.781 10.266 1 96.5 300 PRO B C 1
ATOM 5134 O O . PRO B 1 300 ? -10.844 40.938 10.969 1 96.5 300 PRO B O 1
ATOM 5137 N N . ALA B 1 301 ? -12.711 42.188 10.391 1 96.25 301 ALA B N 1
ATOM 5138 C CA . ALA B 1 301 ? -13.602 41.469 11.289 1 96.25 301 ALA B CA 1
ATOM 5139 C C . ALA B 1 301 ? -13.875 40.062 10.758 1 96.25 301 ALA B C 1
ATOM 5141 O O . ALA B 1 301 ? -14.336 39.875 9.633 1 96.25 301 ALA B O 1
ATOM 5142 N N . CYS B 1 302 ? -13.562 39.062 11.555 1 96.69 302 CYS B N 1
ATOM 5143 C CA . CYS B 1 302 ? -13.742 37.688 11.117 1 96.69 302 CYS B CA 1
ATOM 5144 C C . CYS B 1 302 ? -15.203 37.406 10.82 1 96.69 302 CYS B C 1
ATOM 5146 O O . CYS B 1 302 ? -15.523 36.719 9.852 1 96.69 302 CYS B O 1
ATOM 5148 N N . SER B 1 303 ? -16.156 37.938 11.617 1 94 303 SER B N 1
ATOM 5149 C CA . SER B 1 303 ? -17.594 37.656 11.531 1 94 303 SER B CA 1
ATOM 5150 C C . SER B 1 303 ? -18.172 38.188 10.219 1 94 303 SER B C 1
ATOM 5152 O O . SER B 1 303 ? -19.266 37.812 9.82 1 94 303 SER B O 1
ATOM 5154 N N . GLY B 1 304 ? -17.469 39.094 9.648 1 92.88 304 GLY B N 1
ATOM 5155 C CA . GLY B 1 304 ? -17.922 39.594 8.359 1 92.88 304 GLY B CA 1
ATOM 5156 C C . GLY B 1 304 ? -18.031 38.531 7.305 1 92.88 304 GLY B C 1
ATOM 5157 O O . GLY B 1 304 ? -18.875 38.594 6.402 1 92.88 304 GLY B O 1
ATOM 5158 N N . CYS B 1 305 ? -17.188 37.531 7.348 1 94.31 305 CYS B N 1
ATOM 5159 C CA . CYS B 1 305 ? -17.188 36.438 6.383 1 94.31 305 CYS B CA 1
ATOM 5160 C C . CYS B 1 305 ? -17.641 35.125 7.039 1 94.31 305 CYS B C 1
ATOM 5162 O O . CYS B 1 305 ? -18.266 34.281 6.391 1 94.31 305 CYS B O 1
ATOM 5164 N N . HIS B 1 306 ? -17.281 34.875 8.297 1 94.06 306 HIS B N 1
ATOM 5165 C CA . HIS B 1 306 ? -17.578 33.625 8.992 1 94.06 306 HIS B CA 1
ATOM 5166 C C . HIS B 1 306 ? -18.812 33.781 9.867 1 94.06 306 HIS B C 1
ATOM 5168 O O . HIS B 1 306 ? -19.062 32.938 10.742 1 94.06 306 HIS B O 1
ATOM 5174 N N . GLY B 1 307 ? -19.719 34.656 9.617 1 83.81 307 GLY B N 1
ATOM 5175 C CA . GLY B 1 307 ? -20.938 34.844 10.367 1 83.81 307 GLY B CA 1
ATOM 5176 C C . GLY B 1 307 ? -22.109 34.062 9.812 1 83.81 307 GLY B C 1
ATOM 5177 O O . GLY B 1 307 ? -21.969 33.312 8.836 1 83.81 307 GLY B O 1
ATOM 5178 N N . GLU B 1 308 ? -23.203 34.125 10.539 1 77.31 308 GLU B N 1
ATOM 5179 C CA . GLU B 1 308 ? -24.422 33.438 10.133 1 77.31 308 GLU B CA 1
ATOM 5180 C C . GLU B 1 308 ? -24.875 33.875 8.742 1 77.31 308 GLU B C 1
ATOM 5182 O O . GLU B 1 308 ? -24.797 35.031 8.391 1 77.31 308 GLU B O 1
ATOM 5187 N N . ASP B 1 309 ? -25.25 32.969 7.938 1 75.31 309 ASP B N 1
ATOM 5188 C CA . ASP B 1 309 ? -25.875 33.188 6.641 1 75.31 309 ASP B CA 1
ATOM 5189 C C . ASP B 1 309 ? -24.891 33.812 5.652 1 75.31 309 ASP B C 1
ATOM 5191 O O . ASP B 1 309 ? -25.25 34.719 4.883 1 75.31 309 ASP B O 1
ATOM 5195 N N . ARG B 1 310 ? -23.75 33.562 5.836 1 83.81 310 ARG B N 1
ATOM 5196 C CA . ARG B 1 310 ? -22.75 34.031 4.875 1 83.81 310 ARG B CA 1
ATOM 5197 C C . ARG B 1 310 ? -22.484 32.969 3.816 1 83.81 310 ARG B C 1
ATOM 5199 O O . ARG B 1 310 ? -23.219 31.984 3.697 1 83.81 310 ARG B O 1
ATOM 5206 N N . ASP B 1 311 ? -21.562 33.281 2.928 1 90.81 311 ASP B N 1
ATOM 5207 C CA . ASP B 1 311 ? -21.203 32.375 1.85 1 90.81 311 ASP B CA 1
ATOM 5208 C C . ASP B 1 311 ? -20.969 30.969 2.383 1 90.81 311 ASP B C 1
ATOM 5210 O O . ASP B 1 311 ? -20.125 30.766 3.266 1 90.81 311 ASP B O 1
ATOM 5214 N N . PRO B 1 312 ? -21.75 30 1.936 1 93.06 312 PRO B N 1
ATOM 5215 C CA . PRO B 1 312 ? -21.625 28.641 2.463 1 93.06 312 PRO B CA 1
ATOM 5216 C C . PRO B 1 312 ? -20.281 28 2.146 1 93.06 312 PRO B C 1
ATOM 5218 O O . PRO B 1 312 ? -19.938 26.969 2.719 1 93.06 312 PRO B O 1
ATOM 5221 N N . ARG B 1 313 ? -19.531 28.656 1.308 1 92.94 313 ARG B N 1
ATOM 5222 C CA . ARG B 1 313 ? -18.188 28.156 1.017 1 92.94 313 ARG B CA 1
ATOM 5223 C C . ARG B 1 313 ? -17.219 28.5 2.137 1 92.94 313 ARG B C 1
ATOM 5225 O O . ARG B 1 313 ? -16.109 27.969 2.193 1 92.94 313 ARG B O 1
ATOM 5232 N N . TYR B 1 314 ? -17.594 29.375 3.02 1 95.75 314 TYR B N 1
ATOM 5233 C CA . TYR B 1 314 ? -16.812 29.703 4.199 1 95.75 314 TYR B CA 1
ATOM 5234 C C . TYR B 1 314 ? -17.203 28.844 5.387 1 95.75 314 TYR B C 1
ATOM 5236 O O . TYR B 1 314 ? -18.391 28.578 5.598 1 95.75 314 TYR B O 1
ATOM 5244 N N . PRO B 1 315 ? -16.188 28.422 6.133 1 95.88 315 PRO B N 1
ATOM 5245 C CA . PRO B 1 315 ? -16.531 27.5 7.219 1 95.88 315 PRO B CA 1
ATOM 5246 C C . PRO B 1 315 ? -17.141 28.203 8.422 1 95.88 315 PRO B C 1
ATOM 5248 O O . PRO B 1 315 ? -16.859 29.375 8.672 1 95.88 315 PRO B O 1
ATOM 5251 N N . ARG B 1 316 ? -17.953 27.406 9.125 1 93.81 316 ARG B N 1
ATOM 5252 C CA . ARG B 1 316 ? -18.344 27.781 10.477 1 93.81 316 ARG B CA 1
ATOM 5253 C C . ARG B 1 316 ? -17.188 27.594 11.453 1 93.81 316 ARG B C 1
ATOM 5255 O O . ARG B 1 316 ? -16.5 26.578 11.414 1 93.81 316 ARG B O 1
ATOM 5262 N N . LEU B 1 317 ? -16.969 28.578 12.281 1 94.69 317 LEU B N 1
ATOM 5263 C CA . LEU B 1 317 ? -15.812 28.5 13.172 1 94.69 317 LEU B CA 1
ATOM 5264 C C . LEU B 1 317 ? -16.234 28.125 14.586 1 94.69 317 LEU B C 1
ATOM 5266 O O . LEU B 1 317 ? -15.422 27.625 15.375 1 94.69 317 LEU B O 1
ATOM 5270 N N . ASP B 1 318 ? -17.547 28.344 14.859 1 91.31 318 ASP B N 1
ATOM 5271 C CA . ASP B 1 318 ? -18.031 28.172 16.219 1 91.31 318 ASP B CA 1
ATOM 5272 C C . ASP B 1 318 ? -17.922 26.703 16.656 1 91.31 318 ASP B C 1
ATOM 5274 O O . ASP B 1 318 ? -18.344 25.797 15.938 1 91.31 318 ASP B O 1
ATOM 5278 N N . GLY B 1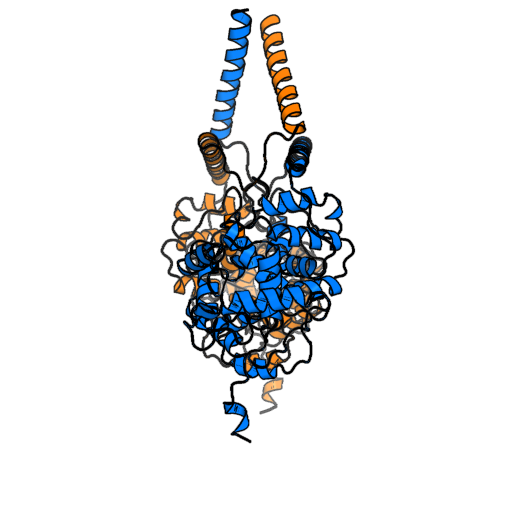 319 ? -17.328 26.547 17.797 1 89 319 GLY B N 1
ATOM 5279 C CA . GLY B 1 319 ? -17.281 25.234 18.422 1 89 319 GLY B CA 1
ATOM 5280 C C . GLY B 1 319 ? -16.109 24.391 17.953 1 89 319 GLY B C 1
ATOM 5281 O O . GLY B 1 319 ? -15.914 23.266 18.406 1 89 319 GLY B O 1
ATOM 5282 N N . GLN B 1 320 ? -15.344 24.875 17.078 1 92.25 320 GLN B N 1
ATOM 5283 C CA . GLN B 1 320 ? -14.141 24.172 16.641 1 92.25 320 GLN B CA 1
ATOM 5284 C C . GLN B 1 320 ? -13.07 24.188 17.719 1 92.25 320 GLN B C 1
ATOM 5286 O O . GLN B 1 320 ? -13.07 25.047 18.594 1 92.25 320 GLN B O 1
ATOM 5291 N N . HIS B 1 321 ? -12.188 23.281 17.656 1 91.19 321 HIS B N 1
ATOM 5292 C CA . HIS B 1 321 ? -11.094 23.25 18.625 1 91.19 321 HIS B CA 1
ATOM 5293 C C . HIS B 1 321 ? -10.195 24.469 18.484 1 91.19 321 HIS B C 1
ATOM 5295 O O . HIS B 1 321 ? -9.797 24.828 17.375 1 91.19 321 HIS B O 1
ATOM 5301 N N . ALA B 1 322 ? -9.859 25.078 19.656 1 92.06 322 ALA B N 1
ATOM 5302 C CA . ALA B 1 322 ? -9 26.25 19.641 1 92.06 322 ALA B CA 1
ATOM 5303 C C . ALA B 1 322 ? -7.656 25.953 18.984 1 92.06 322 ALA B C 1
ATOM 5305 O O . ALA B 1 322 ? -7.133 26.766 18.219 1 92.06 322 ALA B O 1
ATOM 5306 N N . SER B 1 323 ? -7.117 24.781 19.297 1 91.62 323 SER B N 1
ATOM 5307 C CA . SER B 1 323 ? -5.812 24.406 18.766 1 91.62 323 SER B CA 1
ATOM 5308 C C . SER B 1 323 ? -5.863 24.281 17.234 1 91.62 323 SER B C 1
ATOM 5310 O O . SER B 1 323 ? -4.918 24.672 16.547 1 91.62 323 SER B O 1
ATOM 5312 N N . TYR B 1 324 ? -6.934 23.766 16.688 1 93.88 324 TYR B N 1
ATOM 5313 C CA . TYR B 1 324 ? -7.07 23.641 15.242 1 93.88 324 TYR B CA 1
ATOM 5314 C C . TYR 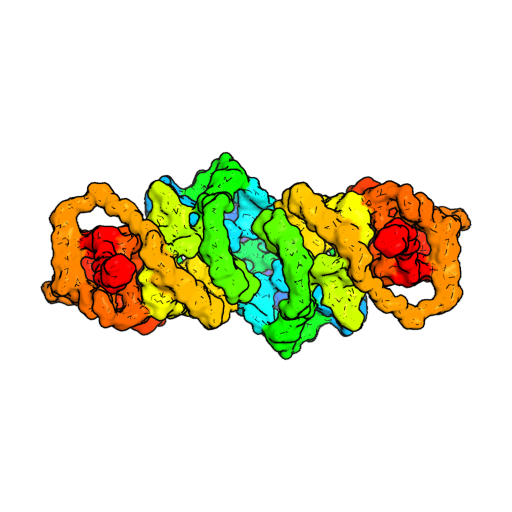B 1 324 ? -7.141 25 14.57 1 93.88 324 TYR B C 1
ATOM 5316 O O . TYR B 1 324 ? -6.473 25.234 13.562 1 93.88 324 TYR B O 1
ATOM 5324 N N . ILE B 1 325 ? -7.984 25.875 15.117 1 95.38 325 ILE B N 1
ATOM 5325 C CA . ILE B 1 325 ? -8.125 27.219 14.555 1 95.38 325 ILE B CA 1
ATOM 5326 C C . ILE B 1 325 ? -6.773 27.922 14.547 1 95.38 325 ILE B C 1
ATOM 5328 O O . ILE B 1 325 ? -6.367 28.484 13.531 1 95.38 325 ILE B O 1
ATOM 5332 N N . ALA B 1 326 ? -6.117 27.891 15.664 1 95.94 326 ALA B N 1
ATOM 5333 C CA . ALA B 1 326 ? -4.812 28.547 15.773 1 95.94 326 ALA B CA 1
ATOM 5334 C C . ALA B 1 326 ? -3.84 27.984 14.734 1 95.94 326 ALA B C 1
ATOM 5336 O O . ALA B 1 326 ? -3.137 28.75 14.07 1 95.94 326 ALA B O 1
ATOM 5337 N N . ASP B 1 327 ? -3.816 26.703 14.586 1 96.38 327 ASP B N 1
ATOM 5338 C CA . ASP B 1 327 ? -2.914 26.062 13.633 1 96.38 327 ASP B CA 1
ATOM 5339 C C . ASP B 1 327 ? -3.217 26.516 12.203 1 96.38 327 ASP B C 1
ATOM 5341 O O . ASP B 1 327 ? -2.301 26.812 11.43 1 96.38 327 ASP B O 1
ATOM 5345 N N . GLN B 1 328 ? -4.492 26.547 11.852 1 97.5 328 GLN B N 1
ATOM 5346 C CA . GLN B 1 328 ? -4.871 26.953 10.5 1 97.5 328 GLN B CA 1
ATOM 5347 C C . GLN B 1 328 ? -4.457 28.406 10.234 1 97.5 328 GLN B C 1
ATOM 5349 O O . GLN B 1 328 ? -3.934 28.719 9.164 1 97.5 328 GLN B O 1
ATOM 5354 N N . LEU B 1 329 ? -4.691 29.266 11.203 1 98.25 329 LEU B N 1
ATOM 5355 C CA . LEU B 1 329 ? -4.309 30.672 11.055 1 98.25 329 LEU B CA 1
ATOM 5356 C C . LEU B 1 329 ? -2.805 30.797 10.836 1 98.25 329 LEU B C 1
ATOM 5358 O O . LEU B 1 329 ? -2.365 31.547 9.969 1 98.25 329 LEU B O 1
ATOM 5362 N N . ARG B 1 330 ? -2.053 30.094 11.539 1 97.88 330 ARG B N 1
ATOM 5363 C CA . ARG B 1 330 ? -0.601 30.125 11.391 1 97.88 330 ARG B CA 1
ATOM 5364 C C . ARG B 1 330 ? -0.178 29.594 10.023 1 97.88 330 ARG B C 1
ATOM 5366 O O . ARG B 1 330 ? 0.786 30.078 9.43 1 97.88 330 ARG B O 1
ATOM 5373 N N . LEU B 1 331 ? -0.855 28.562 9.555 1 97.94 331 LEU B N 1
ATOM 5374 C CA . LEU B 1 331 ? -0.54 27.984 8.25 1 97.94 331 LEU B CA 1
ATOM 5375 C C . LEU B 1 331 ? -0.733 29 7.141 1 97.94 331 LEU B C 1
ATOM 5377 O O . LEU B 1 331 ? 0.074 29.078 6.211 1 97.94 331 LEU B O 1
ATOM 5381 N N . TRP B 1 332 ? -1.823 29.75 7.203 1 97.81 332 TRP B N 1
ATOM 5382 C CA . TRP B 1 332 ? -2.037 30.797 6.207 1 97.81 332 TRP B CA 1
ATOM 5383 C C . TRP B 1 332 ? -0.938 31.844 6.273 1 97.81 332 TRP B C 1
ATOM 5385 O O . TRP B 1 332 ? -0.462 32.312 5.242 1 97.81 332 TRP B O 1
ATOM 5395 N N . GLN B 1 333 ? -0.519 32.156 7.438 1 97 333 GLN B N 1
ATOM 5396 C CA . GLN B 1 333 ? 0.521 33.188 7.594 1 97 333 GLN B CA 1
ATOM 5397 C C . GLN B 1 333 ? 1.838 32.719 6.977 1 97 333 GLN B C 1
ATOM 5399 O O . GLN B 1 333 ? 2.607 33.531 6.457 1 97 333 GLN B O 1
ATOM 5404 N N . LYS B 1 334 ? 2.072 31.453 7.062 1 95.44 334 LYS B N 1
ATOM 5405 C CA . LYS B 1 334 ? 3.332 30.906 6.57 1 95.44 334 LYS B CA 1
ATOM 5406 C C . LYS B 1 334 ? 3.207 30.469 5.113 1 95.44 334 LYS B C 1
ATOM 5408 O O . LYS B 1 334 ? 4.121 29.844 4.566 1 95.44 334 LYS B O 1
ATOM 5413 N N . ASP B 1 335 ? 2.096 30.672 4.523 1 94.69 335 ASP B N 1
ATOM 5414 C CA . ASP B 1 335 ? 1.81 30.266 3.152 1 94.69 335 ASP B CA 1
ATOM 5415 C C . ASP B 1 335 ? 1.955 28.75 2.984 1 94.69 335 ASP B C 1
ATOM 5417 O O . ASP B 1 335 ? 2.477 28.281 1.971 1 94.69 335 ASP B O 1
ATOM 5421 N N . ALA B 1 336 ? 1.535 28.031 4.008 1 96.56 336 ALA B N 1
ATOM 5422 C CA . ALA B 1 336 ? 1.689 26.578 4.016 1 96.56 336 ALA B CA 1
ATOM 5423 C C . ALA B 1 336 ? 0.334 25.891 3.916 1 96.56 336 ALA B C 1
ATOM 5425 O O . ALA B 1 336 ? 0.264 24.656 3.863 1 96.56 336 ALA B O 1
ATOM 5426 N N . HIS B 1 337 ? -0.743 26.656 3.916 1 96.69 337 HIS B N 1
ATOM 5427 C CA . HIS B 1 337 ? -2.088 26.094 3.941 1 96.69 337 HIS B CA 1
ATOM 5428 C C . HIS B 1 337 ? -2.475 25.531 2.578 1 96.69 337 HIS B C 1
ATOM 5430 O O . HIS B 1 337 ? -3.088 24.469 2.494 1 96.69 337 HIS B O 1
ATOM 5436 N N . GLY B 1 338 ? -2.15 26.188 1.549 1 95.62 338 GLY B N 1
ATOM 5437 C CA . GLY B 1 338 ? -2.535 25.828 0.191 1 95.62 338 GLY B CA 1
ATOM 5438 C C . GLY B 1 338 ? -2.691 27.031 -0.718 1 95.62 338 GLY B C 1
ATOM 5439 O O . GLY B 1 338 ? -2.477 28.172 -0.294 1 95.62 338 GLY B O 1
ATOM 5440 N N . ASP B 1 339 ? -3.057 26.719 -2.037 1 91.56 339 ASP B N 1
ATOM 5441 C CA . ASP B 1 339 ? -3.16 27.781 -3.021 1 91.56 339 ASP B CA 1
ATOM 5442 C C . ASP B 1 339 ? -4.5 27.734 -3.754 1 91.56 339 ASP B C 1
ATOM 5444 O O . ASP B 1 339 ? -4.535 27.672 -4.984 1 91.56 339 ASP B O 1
ATOM 5448 N N . THR B 1 340 ? -5.559 27.766 -3.02 1 93.56 340 THR B N 1
ATOM 5449 C CA . THR B 1 340 ? -6.898 27.891 -3.586 1 93.56 340 THR B CA 1
ATOM 5450 C C . THR B 1 340 ? -7.379 29.328 -3.535 1 93.56 340 THR B C 1
ATOM 5452 O O . THR B 1 340 ? -6.824 30.156 -2.797 1 93.56 340 THR B O 1
ATOM 5455 N N . PRO B 1 341 ? -8.359 29.656 -4.352 1 91.44 341 PRO B N 1
ATOM 5456 C CA . PRO B 1 341 ? -8.898 31.016 -4.281 1 91.44 341 PRO B CA 1
ATOM 5457 C C . PRO B 1 341 ? -9.375 31.391 -2.883 1 91.44 341 PRO B C 1
ATOM 5459 O O . PRO B 1 341 ? -9.125 32.5 -2.416 1 91.44 341 PRO B O 1
ATOM 5462 N N . LEU B 1 342 ? -9.969 30.516 -2.219 1 90.62 342 LEU B N 1
ATOM 5463 C CA . LEU B 1 342 ? -10.461 30.781 -0.868 1 90.62 342 LEU B CA 1
ATOM 5464 C C . LEU B 1 342 ? -9.297 30.891 0.113 1 90.62 342 LEU B C 1
ATOM 5466 O O . LEU B 1 342 ? -9.352 31.688 1.054 1 90.62 342 LEU B O 1
ATOM 5470 N N . SER B 1 343 ? -8.305 30.125 -0.095 1 94.5 343 SER B N 1
ATOM 5471 C CA . SER B 1 343 ? -7.129 30.188 0.766 1 94.5 343 SER B CA 1
ATOM 5472 C C . SER B 1 343 ? -6.441 31.531 0.665 1 94.5 343 SER B C 1
ATOM 5474 O O . SER B 1 343 ? -5.938 32.062 1.662 1 94.5 343 SER B O 1
ATOM 5476 N N . ARG B 1 344 ? -6.414 32.156 -0.477 1 94.94 344 ARG B N 1
ATOM 5477 C CA . ARG B 1 344 ? -5.777 33.469 -0.687 1 94.94 344 ARG B CA 1
ATOM 5478 C C . ARG B 1 344 ? -6.504 34.562 0.08 1 94.94 344 ARG B C 1
ATOM 5480 O O . ARG B 1 344 ? -5.875 35.5 0.574 1 94.94 344 ARG B O 1
ATOM 5487 N N . ILE B 1 345 ? -7.801 34.406 0.111 1 95.56 345 ILE B N 1
ATOM 5488 C CA . ILE B 1 345 ? -8.586 35.375 0.881 1 95.56 345 ILE B CA 1
ATOM 5489 C C . ILE B 1 345 ? -8.164 35.344 2.348 1 95.56 345 ILE B C 1
ATOM 5491 O O . ILE B 1 345 ? -7.895 36.375 2.955 1 95.56 345 ILE B O 1
ATOM 5495 N N . MET B 1 346 ? -8.016 34.156 2.883 1 97.38 346 MET B N 1
ATOM 5496 C CA . MET B 1 346 ? -7.637 34.031 4.289 1 97.38 346 MET B CA 1
ATOM 5497 C C . MET B 1 346 ? -6.184 34.438 4.504 1 97.38 346 MET B C 1
ATOM 5499 O O . MET B 1 346 ? -5.844 35 5.551 1 97.38 346 MET B O 1
ATOM 5503 N N . GLY B 1 347 ? -5.332 34.125 3.549 1 97.06 347 GLY B N 1
ATOM 5504 C CA . GLY B 1 347 ? -3.957 34.594 3.646 1 97.06 347 GLY B CA 1
ATOM 5505 C C . GLY B 1 347 ? -3.85 36.094 3.861 1 97.06 347 GLY B C 1
ATOM 5506 O O . GLY B 1 347 ? -3.082 36.531 4.711 1 97.06 347 GLY B O 1
ATOM 5507 N N . ALA B 1 348 ? -4.629 36.812 3.178 1 95.88 348 ALA B N 1
ATOM 5508 C CA . ALA B 1 348 ? -4.648 38.25 3.305 1 95.88 348 ALA B CA 1
ATOM 5509 C C . ALA B 1 348 ? -5.273 38.688 4.629 1 95.88 348 ALA B C 1
ATOM 5511 O O . ALA B 1 348 ? -4.762 39.594 5.301 1 95.88 348 ALA B O 1
ATOM 5512 N N . ALA B 1 349 ? -6.289 38 5.016 1 96.88 349 ALA B N 1
ATOM 5513 C CA . ALA B 1 349 ? -7.066 38.375 6.191 1 96.88 349 ALA B CA 1
ATOM 5514 C C . ALA B 1 349 ? -6.258 38.188 7.469 1 96.88 349 ALA B C 1
ATOM 5516 O O . ALA B 1 349 ? -6.445 38.938 8.445 1 96.88 349 ALA B O 1
ATOM 5517 N N . VAL B 1 350 ? -5.297 37.219 7.441 1 97.88 350 VAL B N 1
ATOM 5518 C CA . VAL B 1 350 ? -4.688 36.875 8.711 1 97.88 350 VAL B CA 1
ATOM 5519 C C . VAL B 1 350 ? -3.221 37.281 8.727 1 97.88 350 VAL B C 1
ATOM 5521 O O . VAL B 1 350 ? -2.506 37.031 9.703 1 97.88 350 VAL B O 1
ATOM 5524 N N . ARG B 1 351 ? -2.734 37.906 7.746 1 96.88 351 ARG B N 1
ATOM 5525 C CA . ARG B 1 351 ? -1.322 38.188 7.512 1 96.88 351 ARG B CA 1
ATOM 5526 C C . ARG B 1 351 ? -0.711 38.938 8.688 1 96.88 351 ARG B C 1
ATOM 5528 O O . ARG B 1 351 ? 0.443 38.688 9.055 1 96.88 351 ARG B O 1
ATOM 5535 N N . ASN B 1 352 ? -1.503 39.781 9.391 1 97.19 352 ASN B N 1
ATOM 5536 C CA . ASN B 1 352 ? -0.933 40.688 10.383 1 97.19 352 ASN B CA 1
ATOM 5537 C C . ASN B 1 352 ? -1.323 40.281 11.797 1 97.19 352 ASN B C 1
ATOM 5539 O O . ASN B 1 352 ? -1.084 41.031 12.75 1 97.19 352 ASN B O 1
ATOM 5543 N N . LEU B 1 353 ? -1.916 39.156 11.922 1 98.25 353 LEU B N 1
ATOM 5544 C CA . LEU B 1 353 ? -2.289 38.719 13.258 1 98.25 353 LEU B CA 1
ATOM 5545 C C . LEU B 1 353 ? -1.051 38.438 14.102 1 98.25 353 LEU B C 1
ATOM 5547 O O . LEU B 1 353 ? -0.086 37.844 13.617 1 98.25 353 LEU B O 1
ATOM 5551 N N . THR B 1 354 ? -1.084 38.938 15.312 1 97.56 354 THR B N 1
ATOM 5552 C CA . THR B 1 354 ? -0.059 38.531 16.281 1 97.56 354 THR B CA 1
ATOM 5553 C C . THR B 1 354 ? -0.392 37.188 16.906 1 97.56 354 THR B C 1
ATOM 5555 O O . THR B 1 354 ? -1.525 36.719 16.812 1 97.56 354 THR B O 1
ATOM 5558 N N . GLU B 1 355 ? 0.602 36.625 17.547 1 97.25 355 GLU B N 1
ATOM 5559 C CA . GLU B 1 355 ? 0.369 35.344 18.219 1 97.25 355 GLU B CA 1
ATOM 5560 C C . GLU B 1 355 ? -0.709 35.469 19.297 1 97.25 355 GLU B C 1
ATOM 5562 O O . GLU B 1 355 ? -1.512 34.562 19.484 1 97.25 355 GLU B O 1
ATOM 5567 N N . GLU B 1 356 ? -0.75 36.562 20 1 96.38 356 GLU B N 1
ATOM 5568 C CA . GLU B 1 356 ? -1.773 36.812 21.016 1 96.38 356 GLU B CA 1
ATOM 5569 C C . GLU B 1 356 ? -3.164 36.875 20.391 1 96.38 356 GLU B C 1
ATOM 5571 O O . GLU B 1 356 ? -4.121 36.312 20.922 1 96.38 356 GLU B O 1
ATOM 5576 N N . GLN B 1 357 ? -3.227 37.531 19.281 1 97.81 357 GLN B N 1
ATOM 5577 C CA . GLN B 1 357 ? -4.508 37.688 18.594 1 97.81 357 GLN B CA 1
ATOM 5578 C C . GLN B 1 357 ? -4.988 36.344 18.047 1 97.81 357 GLN B C 1
ATOM 5580 O O . GLN B 1 357 ? -6.188 36.031 18.078 1 97.81 357 GLN B O 1
ATOM 5585 N N . ILE B 1 358 ? -4.07 35.531 17.547 1 97.88 358 ILE B N 1
ATOM 5586 C CA . ILE B 1 358 ? -4.41 34.188 17.078 1 97.88 358 ILE B CA 1
ATOM 5587 C C . ILE B 1 358 ? -5 33.375 18.219 1 97.88 358 ILE B C 1
ATOM 5589 O O . ILE B 1 358 ? -6.051 32.75 18.078 1 97.88 358 ILE B O 1
ATOM 5593 N N . ARG B 1 359 ? -4.355 33.406 19.344 1 95.5 359 ARG B N 1
ATOM 5594 C CA . ARG B 1 359 ? -4.844 32.688 20.5 1 95.5 359 ARG B CA 1
ATOM 5595 C C . ARG B 1 359 ? -6.215 33.188 20.938 1 95.5 359 ARG B C 1
ATOM 5597 O O . ARG B 1 359 ? -7.105 32.406 21.25 1 95.5 359 ARG B O 1
ATOM 5604 N N . ALA B 1 360 ? -6.379 34.469 20.938 1 96.44 360 ALA B N 1
ATOM 5605 C CA . ALA B 1 360 ? -7.633 35.094 21.359 1 96.44 360 ALA B CA 1
ATOM 5606 C C . ALA B 1 360 ? -8.781 34.688 20.438 1 96.44 360 ALA B C 1
ATOM 5608 O O . ALA B 1 360 ? -9.836 34.25 20.922 1 96.44 360 ALA B O 1
ATOM 5609 N N . LEU B 1 361 ? -8.547 34.812 19.188 1 96.56 361 LEU B N 1
ATOM 5610 C CA . LEU B 1 361 ? -9.57 34.438 18.203 1 96.56 361 LEU B CA 1
ATOM 5611 C C . LEU B 1 361 ? -9.914 32.969 18.312 1 96.56 361 LEU B C 1
ATOM 5613 O O . LEU B 1 361 ? -11.094 32.594 18.25 1 96.56 361 LEU B O 1
ATOM 5617 N N . SER B 1 362 ? -8.859 32.156 18.453 1 95.31 362 SER B N 1
ATOM 5618 C CA . SER B 1 362 ? -9.055 30.703 18.547 1 95.31 362 SER B CA 1
ATOM 5619 C C . SER B 1 362 ? -9.914 30.344 19.75 1 95.31 362 SER B C 1
ATOM 5621 O O . SER B 1 362 ? -10.836 29.531 19.641 1 95.31 362 SER B O 1
ATOM 5623 N N . LEU B 1 363 ? -9.695 30.938 20.844 1 93.75 363 LEU B N 1
ATOM 5624 C CA . LEU B 1 363 ? -10.461 30.656 22.047 1 93.75 363 LEU B CA 1
ATOM 5625 C C . LEU B 1 363 ? -11.891 31.172 21.906 1 93.75 363 LEU B C 1
ATOM 5627 O O . LEU B 1 363 ? -12.836 30.5 22.328 1 93.75 363 LEU B O 1
ATOM 5631 N N . HIS B 1 364 ? -12.031 32.344 21.359 1 93.69 364 HIS B N 1
ATOM 5632 C CA . HIS B 1 364 ? -13.352 32.938 21.172 1 93.69 364 HIS B CA 1
ATOM 5633 C C . HIS B 1 364 ? -14.266 32 20.391 1 93.69 364 HIS B C 1
ATOM 5635 O O . HIS B 1 364 ? -15.359 31.656 20.844 1 93.69 364 HIS B O 1
ATOM 5641 N N . TYR B 1 365 ? -13.781 31.531 19.281 1 93.25 365 TYR B N 1
ATOM 5642 C CA . TYR B 1 365 ? -14.625 30.703 18.422 1 93.25 365 TYR B CA 1
ATOM 5643 C C . TYR B 1 365 ? -14.797 29.312 19 1 93.25 365 TYR B C 1
ATOM 5645 O O . TYR B 1 365 ? -15.844 28.688 18.828 1 93.25 365 TYR B O 1
ATOM 5653 N N . ALA B 1 366 ? -13.75 28.797 19.656 1 91.81 366 ALA B N 1
ATOM 5654 C CA . ALA B 1 366 ? -13.875 27.484 20.312 1 91.81 366 ALA B CA 1
ATOM 5655 C C . ALA B 1 366 ? -15 27.5 21.344 1 91.81 366 ALA B C 1
ATOM 5657 O O . ALA B 1 366 ? -15.648 26.469 21.578 1 91.81 366 ALA B O 1
ATOM 5658 N N . LEU B 1 367 ? -15.273 28.625 21.922 1 90.31 367 LEU B N 1
ATOM 5659 C CA . LEU B 1 367 ? -16.234 28.719 23.016 1 90.31 367 LEU B CA 1
ATOM 5660 C C . LEU B 1 367 ? -17.594 29.203 22.5 1 90.31 367 LEU B C 1
ATOM 5662 O O . LEU B 1 367 ? -18.594 29.125 23.203 1 90.31 367 LEU B O 1
ATOM 5666 N N . SER B 1 368 ? -17.562 29.656 21.281 1 88 368 SER B N 1
ATOM 5667 C CA . SER B 1 368 ? -18.812 30.125 20.703 1 88 368 SER B CA 1
ATOM 5668 C C . SER B 1 368 ? -19.719 28.969 20.312 1 88 368 SER B C 1
ATOM 5670 O O . SER B 1 368 ? -19.234 27.891 19.922 1 88 368 SER B O 1
ATOM 5672 N N . ARG B 1 369 ? -20.984 29.078 20.578 1 81.69 369 ARG B N 1
ATOM 5673 C CA . ARG B 1 369 ? -21.984 28.078 20.188 1 81.69 369 ARG B CA 1
ATOM 5674 C C . ARG B 1 369 ? -22.922 28.656 19.125 1 81.69 369 ARG B C 1
ATOM 5676 O O . ARG B 1 369 ? -23.297 29.828 19.188 1 81.69 369 ARG B O 1
ATOM 5683 N N . PRO B 1 370 ? -23.109 27.766 18.062 1 68.12 370 PRO B N 1
ATOM 5684 C CA . PRO B 1 370 ? -24.062 28.25 17.078 1 68.12 370 PRO B CA 1
ATOM 5685 C C . PRO B 1 370 ? -25.406 28.609 17.672 1 68.12 370 PRO B C 1
ATOM 5687 O O . PRO B 1 370 ? -25.828 28 18.656 1 68.12 370 PRO B O 1
ATOM 5690 N N . ARG B 1 371 ? -25.922 29.781 17.469 1 52.34 371 ARG B N 1
ATOM 5691 C CA . ARG B 1 371 ? -27.266 30.156 17.922 1 52.34 371 ARG B CA 1
ATOM 5692 C C . ARG B 1 371 ? -28.297 29.109 17.484 1 52.34 371 ARG B C 1
ATOM 5694 O O . ARG B 1 371 ? -28.234 28.594 16.375 1 52.34 371 ARG B O 1
ATOM 5701 N N . GLU B 1 372 ? -28.75 28.234 18.422 1 48.78 372 GLU B N 1
ATOM 5702 C CA . GLU B 1 372 ? -29.828 27.297 18.141 1 48.78 372 GLU B CA 1
ATOM 5703 C C . GLU B 1 372 ? -30.844 27.906 17.172 1 48.78 372 GLU B C 1
ATOM 5705 O O . GLU B 1 372 ? -31.25 29.062 17.328 1 48.78 372 GLU B O 1
ATOM 5710 N N . THR B 1 373 ? -30.828 27.625 16.016 1 42.19 373 THR B N 1
ATOM 5711 C CA . THR B 1 373 ? -31.984 28.047 15.211 1 42.19 373 THR B CA 1
ATOM 5712 C C . THR B 1 373 ? -33.281 27.75 15.938 1 42.19 373 THR B C 1
ATOM 5714 O O . THR B 1 373 ? -33.469 26.688 16.516 1 42.19 373 THR B O 1
ATOM 5717 N N . ALA B 1 374 ? -34.125 28.797 16.438 1 37.94 374 ALA B N 1
ATOM 5718 C CA . ALA B 1 374 ? -35.438 28.812 17.031 1 37.94 374 ALA B CA 1
ATOM 5719 C C . ALA B 1 374 ? -36.375 27.812 16.344 1 37.94 374 ALA B C 1
ATOM 5721 O O . ALA B 1 374 ? -37.469 27.562 16.797 1 37.94 374 ALA B O 1
ATOM 5722 N N . GLU B 1 375 ? -36.219 27.391 15.203 1 34.25 375 GLU B N 1
ATOM 5723 C CA . GLU B 1 375 ? -37.281 26.656 14.562 1 34.25 375 GLU B CA 1
ATOM 5724 C C . GLU B 1 375 ? -37.531 25.312 15.234 1 34.25 375 GLU B C 1
ATOM 5726 O O . GLU B 1 375 ? -38.531 24.656 14.977 1 34.25 375 GLU B O 1
ATOM 5731 N N . ALA B 1 376 ? -36.625 24.75 15.898 1 39.47 376 ALA B N 1
ATOM 5732 C CA . ALA B 1 376 ? -37.031 23.469 16.484 1 39.47 376 ALA B CA 1
ATOM 5733 C C . ALA B 1 376 ? -37.875 23.703 17.719 1 39.47 376 ALA B C 1
ATOM 5735 O O . ALA B 1 376 ? -38.406 22.75 18.312 1 39.47 376 ALA B O 1
ATOM 5736 N N . GLU B 1 377 ? -37.906 24.797 18.375 1 34.69 377 GLU B N 1
ATOM 5737 C CA . GLU B 1 377 ? -38.875 24.953 19.484 1 34.69 377 GLU B CA 1
ATOM 5738 C C . GLU B 1 377 ? -40.281 25.062 18.969 1 34.69 377 GLU B C 1
ATOM 5740 O O . GLU B 1 377 ? -41.25 24.938 19.75 1 34.69 377 GLU B O 1
ATOM 5745 N N . GLY B 1 378 ? -40.688 25.594 17.906 1 27.33 378 GLY B N 1
ATOM 5746 C CA . GLY B 1 378 ? -42.094 25.641 17.531 1 27.33 378 GLY B CA 1
ATOM 5747 C C . GLY B 1 378 ? -42.688 24.266 17.344 1 27.33 378 GLY B C 1
ATOM 5748 O O . GLY B 1 378 ? -43.906 24.141 17.078 1 27.33 378 GLY B O 1
ATOM 5749 N N . LYS B 1 379 ? -41.812 23.297 17.016 1 33.94 379 LYS B N 1
ATOM 5750 C CA . LYS B 1 379 ? -42.594 22.062 16.891 1 33.94 379 LYS B CA 1
ATOM 5751 C C . LYS B 1 379 ? -42.781 21.391 18.25 1 33.94 379 LYS B C 1
ATOM 5753 O O . LYS B 1 379 ? -43.156 20.219 18.328 1 33.94 379 LYS B O 1
ATOM 5758 N N . ARG B 1 380 ? -42.406 22.016 19.375 1 28.27 380 ARG B N 1
ATOM 5759 C CA . ARG B 1 380 ? -43.094 21.469 20.516 1 28.27 380 ARG B CA 1
ATOM 5760 C C . ARG B 1 380 ? -44.438 22.156 20.719 1 28.27 380 ARG B C 1
ATOM 5762 O O . ARG B 1 380 ? -44.562 23.375 20.531 1 28.27 380 ARG B O 1
#

Solvent-accessible surface area (backbone atoms only — not comparable to full-atom values): 38298 Å² total; per-residue (Å²): 109,69,65,58,52,50,49,53,50,49,53,53,48,49,48,52,51,50,51,49,50,47,35,56,59,11,76,62,76,51,36,17,68,54,80,72,56,65,71,57,48,51,51,54,50,48,27,51,51,24,15,44,55,50,58,23,69,73,51,72,83,76,75,73,54,82,37,50,20,41,24,35,42,11,28,38,44,35,58,75,74,40,21,58,47,21,21,45,69,72,32,65,56,38,49,46,41,61,25,17,23,54,50,56,62,66,36,63,69,45,42,81,79,46,53,69,45,39,41,26,43,42,46,45,23,15,31,43,34,43,40,36,32,12,41,58,20,73,66,42,76,71,57,36,46,19,40,33,24,24,40,69,52,38,48,82,45,47,39,65,58,49,44,38,43,32,42,22,71,66,66,85,78,59,72,55,60,69,50,53,67,43,66,71,39,55,73,68,48,42,54,50,48,56,60,51,23,25,50,24,22,85,46,11,54,5,47,39,72,74,77,25,30,68,40,31,65,54,39,37,45,31,37,36,57,21,44,29,53,50,45,49,26,19,38,70,60,33,32,51,34,52,66,50,21,53,71,33,42,71,61,48,70,69,48,43,44,51,54,17,44,51,24,25,64,22,66,81,48,70,68,70,79,68,73,84,85,65,54,66,69,40,39,52,49,8,48,44,32,33,69,62,22,39,75,91,66,61,30,58,31,48,43,78,53,47,36,86,92,42,62,50,67,42,56,67,51,54,40,28,45,34,68,53,48,34,49,52,52,51,26,32,56,67,68,29,39,45,76,37,78,69,45,52,53,49,28,62,48,43,56,69,61,46,73,68,54,38,51,13,38,15,46,31,28,26,62,31,68,73,75,75,70,70,70,70,61,68,77,103,108,69,65,60,51,49,50,52,49,48,52,53,48,50,50,52,51,50,51,49,49,47,36,56,59,11,75,64,75,49,35,17,67,54,79,73,57,66,70,57,48,51,50,53,50,47,27,52,51,24,14,43,56,48,58,23,70,72,51,73,83,75,73,73,55,78,38,50,20,42,24,34,43,11,28,38,45,35,57,73,74,40,21,59,47,22,22,46,68,71,32,66,55,39,49,49,41,62,25,17,22,56,53,56,61,66,37,61,68,46,42,82,81,47,53,70,46,37,41,25,43,43,46,45,24,15,31,44,34,42,42,37,32,11,41,59,19,74,66,41,76,71,56,36,48,20,40,34,23,23,40,71,51,39,47,84,44,46,38,67,58,47,44,37,43,31,43,21,70,64,67,87,79,57,73,54,59,70,50,53,68,44,64,72,39,55,73,66,48,44,53,51,48,56,60,50,22,24,50,23,21,83,46,12,51,4,46,39,73,75,78,24,30,69,40,32,66,56,39,37,45,31,38,36,56,20,43,28,52,50,46,50,25,18,38,72,60,33,32,50,32,52,67,51,21,50,70,32,43,72,62,49,70,70,48,43,45,50,53,17,46,52,23,24,64,22,66,80,45,72,70,69,78,69,74,85,85,66,53,65,68,41,43,51,51,10,48,45,30,33,68,62,22,39,76,92,65,62,29,59,32,48,42,80,54,46,35,87,90,42,61,50,66,43,55,69,50,54,39,29,45,34,70,54,48,34,51,52,52,51,26,32,56,68,68,27,40,46,76,37,78,69,47,50,55,48,28,61,47,42,56,67,61,47,74,69,53,38,52,12,39,16,46,32,28,27,63,32,69,75,76,72,71,69,70,68,61,70,75,101

pLDDT: mean 86.59, std 15.22, range [25.97, 98.25]

Sequence (760 aa):
MRRVLTIIGLVLGAQAVGGFLFAWSGLYSIAASKEHWPPVHWFFSMAMRSSIETHAAFVSAPPDLDDPALIRRGAGHYEDGCAPCHGAPDVGRNPISRHMLPTPPFLPGHAGDWTDTQLYWITYNGIKYAGMPAWPAQARDDEPWAVAAFLRRLDGMSAEEYRRLAFGETQPDGDRSALSDLAMLDGSAREVLDNCARCHGYDGAGGGAGDSAAAFPRLSGQNADYLFHALKAYAEGGRHSGIMQPVAAGLDDSILRTLANHYAGQTAAPYPPPPADAAPALLELGARLAESGDRGTGVPACSGCHGEDRDPRYPRLDGQHASYIADQLRLWQKDAHGDTPLSRIMGAAVRNLTEEQIRALSLHYALSRPRETAEAEGKRMRRVLTIIGLVLGAQAVGGFLFAWSGLYSIAASKEHWPPVHWFFSMAMRSSIETHAAFVSAPPDLDDPALIRRGAGHYEDGCAPCHGAPDVGRNPISRHMLPTPPFLPGHAGDWTDTQLYWITYNGIKYAGMPAWPAQARDDEPWAVAAFLRRLDGMSAEEYRRLAFGETQPDGDRSALSDLAMLDGSAREVLDNCARCHGYDGAGGGAGDSAAAFPRLSGQNADYLFHALKAYAEGGRHSGIMQPVAAGLDDSILRTLANHYAGQTAAPYPPPPADAAPALLELGARLAESGDRGTGVPACSGCHGEDRDPRYPRLDGQHASYIADQLRLWQKDAHGDTPLSRIMGAAVRNLTEEQIRALSLHYALSRPRETAEAEGKR

Nearest PDB structures (foldseek):
  8smr-assembly1_N  TM=8.576E-01  e=8.492E-08  Pseudomonas aeruginosa
  6q2u-assembly1_A  TM=8.862E-01  e=3.007E-07  Pseudomonas aeruginosa
  8uf3-assembly2_B  TM=7.802E-01  e=1.064E-07  Neisseria gonorrhoeae F62
  5lo9-assembly1_B  TM=8.626E-01  e=4.315E-06  Marichromatium purpuratum 984
  5lo9-assembly1_A  TM=8.279E-01  e=4.515E-06  Marichromatium purpuratum 984